Protein AF-A0A1D2VJQ5-F1 (afdb_monomer_lite)

Foldseek 3Di:
DDDDDDDDPPPPPPPPPPDPQLAAEDALVCCCCVDQALQAKEKEWAAAPPDPVQVVLVVQLSVLQVLCVPPSRYHYYYYPCVRRVVVCVVLVPPDPGWIWIDHHNGPDTDGDDDDSGNVSVQVVCCVVPVQHGDDPPPPPQALAAEDAPVCHFVVVQVFQAKEKEWEAERPDPVRVVLVVLLRLLRVLCVLVVNHYGYYYYHVHVHHCPVVCVLAVPDDPGWIKIAHGDDHGSVSSNVGMDTDDDDSHNQRVLLVSCVRRVQQADSVSAHDLSHLDDDPVLLVLLLVLVVVVVPDPPPPLVVSVVSLVVSLVVCCVVPVPPPSNVVSSVLSNVLSVCVSVVVLVCLVVVLVVLVVVCVVCVVPDDRNVNSVSSSNNSSSCSNNVVSVVVVVVVVVVVVVVVDPDDDDPDPDPDDPDDPDDDD

Sequence (422 aa):
MRVLSGLIFLLVAIFALIEASSVIEADNKSFNDLVVKSGKYSFVKFYASWCGHCKKLEPIFDELSDVYKNTDEIQIIKIDADKNSKIGKKYGIESYPTLKLFKPNDPIPVPYEKARDINAFKDFIYENSNVYVYTPKSENDNNIKILHDDNFEKELLNNNNSKFIAITATWCGHCKNLKPIWYKLSKLFKSDFKSIEIYEVPTSDYDADLIKKTFGVSGFPTIIYLPSNIKDTNELTEKYEVYRGGRSIENFIEFINEKTNINRESNGNLNDNAGRLSNTIDLKIVKLLDSLETNESNETNEISTLIEGIKNEIQKEYSSNDLFTYSIKYYEKLLNKLGNNEVAFFQKELSRLVNMLEKNEKNLTQDKNDNLRKRINILKLFNKQEIDLLLMSETDENAINLDVDGDAFNNYQPPKLVNQNI

InterPro domains:
  IPR011679 Endoplasmic reticulum resident protein 29, C-terminal [PF07749] (289-382)
  IPR013766 Thioredoxin domain [PF00085] (23-125)
  IPR013766 Thioredoxin domain [PF00085] (144-230)
  IPR013766 Thioredoxin domain [PS51352] (12-130)
  IPR013766 Thioredoxin domain [PS51352] (135-261)
  IPR017937 Thioredoxin, conserved site [PS00194] (43-61)
  IPR017937 Thioredoxin, conserved site [PS00194] (164-182)
  IPR036249 Thioredoxin-like superfamily [SSF52833] (21-130)
  IPR036249 Thioredoxin-like superfamily [SSF52833] (136-259)
  IPR036356 Endoplasmic reticulum resident protein 29, C-terminal domain superfamily [G3DSA:1.20.1150.12] (285-388)
  IPR036356 Endoplasmic reticulum resident protein 29, C-terminal domain superfamily [SSF47933] (325-386)
  IPR051063 Protein Disulfide Isomerase [PTHR45672] (20-131)

Structure (mmCIF, N/CA/C/O backbone):
data_AF-A0A1D2VJQ5-F1
#
_entry.id   AF-A0A1D2VJQ5-F1
#
loop_
_atom_site.group_PDB
_atom_site.id
_atom_site.type_symbol
_atom_site.label_atom_id
_atom_site.label_alt_id
_atom_site.label_comp_id
_atom_site.label_asym_id
_atom_site.label_entity_id
_atom_site.label_seq_id
_atom_site.pdbx_PDB_ins_code
_atom_site.Cartn_x
_atom_site.Cartn_y
_atom_site.Cartn_z
_atom_site.occupancy
_atom_site.B_iso_or_equiv
_atom_site.auth_seq_id
_atom_site.auth_comp_id
_atom_site.auth_asym_id
_atom_site.auth_atom_id
_atom_site.pdbx_PDB_model_num
ATOM 1 N N . MET A 1 1 ? 10.731 68.975 -4.345 1.00 46.31 1 MET A N 1
ATOM 2 C CA . MET A 1 1 ? 9.653 68.442 -5.203 1.00 46.31 1 MET A CA 1
ATOM 3 C C . MET A 1 1 ? 10.111 68.502 -6.655 1.00 46.31 1 MET A C 1
ATOM 5 O O . MET A 1 1 ? 10.070 69.570 -7.247 1.00 46.31 1 MET A O 1
ATOM 9 N N . ARG A 1 2 ? 10.648 67.400 -7.190 1.00 40.06 2 ARG A N 1
ATOM 10 C CA . ARG A 1 2 ? 10.801 67.146 -8.632 1.00 40.06 2 ARG A CA 1
ATOM 11 C C . ARG A 1 2 ? 11.169 65.674 -8.808 1.00 40.06 2 ARG A C 1
ATOM 13 O O . ARG A 1 2 ? 12.261 65.249 -8.460 1.00 40.06 2 ARG A O 1
ATOM 20 N N . VAL A 1 3 ? 10.166 64.916 -9.228 1.00 43.53 3 VAL A N 1
ATOM 21 C CA . VAL A 1 3 ? 10.196 63.483 -9.505 1.00 43.53 3 VAL A CA 1
ATOM 22 C C . VAL A 1 3 ? 10.936 63.300 -10.830 1.00 43.53 3 VAL A C 1
ATOM 24 O O . VAL A 1 3 ? 10.495 63.860 -11.831 1.00 43.53 3 VAL A O 1
ATOM 27 N N . LEU A 1 4 ? 12.048 62.559 -10.852 1.00 39.94 4 LEU A N 1
ATOM 28 C CA . LEU A 1 4 ? 12.604 62.037 -12.101 1.00 39.94 4 LEU A CA 1
ATOM 29 C C . LEU A 1 4 ? 12.221 60.565 -12.217 1.00 39.94 4 LEU A C 1
ATOM 31 O O . LEU A 1 4 ? 12.769 59.692 -11.552 1.00 39.94 4 LEU A O 1
ATOM 35 N N . SER A 1 5 ? 11.223 60.351 -13.065 1.00 49.03 5 SER A N 1
ATOM 36 C CA . SER A 1 5 ? 10.889 59.080 -13.682 1.00 49.03 5 SER A CA 1
ATOM 37 C C . SER A 1 5 ? 12.016 58.695 -14.643 1.00 49.03 5 SER A C 1
ATOM 39 O O . SER A 1 5 ? 12.420 59.508 -15.475 1.00 49.03 5 SER A O 1
ATOM 41 N N . GLY A 1 6 ? 12.531 57.475 -14.524 1.00 45.00 6 GLY A N 1
ATOM 42 C CA . GLY A 1 6 ? 13.541 56.918 -15.417 1.00 45.00 6 GLY A CA 1
ATOM 43 C C . GLY A 1 6 ? 13.382 55.408 -15.478 1.00 45.00 6 GLY A C 1
ATOM 44 O O . GLY A 1 6 ? 13.885 54.697 -14.615 1.00 45.00 6 GLY A O 1
ATOM 45 N N . LEU A 1 7 ? 12.623 54.946 -16.473 1.00 52.50 7 LEU A N 1
ATOM 46 C CA . LEU A 1 7 ? 12.432 53.541 -16.819 1.00 52.50 7 LEU A CA 1
ATOM 47 C C . LEU A 1 7 ? 13.783 52.825 -16.961 1.00 52.50 7 LEU A C 1
ATOM 49 O O . LEU A 1 7 ? 14.552 53.130 -17.871 1.00 52.50 7 LEU A O 1
ATOM 53 N N . ILE A 1 8 ? 14.016 51.806 -16.137 1.00 49.44 8 ILE A N 1
ATOM 54 C CA . ILE A 1 8 ? 14.975 50.742 -16.434 1.00 49.44 8 ILE A CA 1
ATOM 55 C C . ILE A 1 8 ? 14.150 49.571 -16.969 1.00 49.44 8 ILE A C 1
ATOM 57 O O . ILE A 1 8 ? 13.509 48.844 -16.214 1.00 49.44 8 ILE A O 1
ATOM 61 N N . PHE A 1 9 ? 14.120 49.430 -18.295 1.00 44.75 9 PHE A N 1
ATOM 62 C CA . PHE A 1 9 ? 13.664 48.208 -18.953 1.00 44.75 9 PHE A CA 1
ATOM 63 C C . PHE A 1 9 ? 14.676 47.105 -18.624 1.00 44.75 9 PHE A C 1
ATOM 65 O O . PHE A 1 9 ? 15.759 47.046 -19.205 1.00 44.75 9 PHE A O 1
ATOM 72 N N . LEU A 1 10 ? 14.338 46.245 -17.663 1.00 43.72 10 LEU A N 1
ATOM 73 C CA . LEU A 1 10 ? 15.074 45.014 -17.407 1.00 43.72 10 LEU A CA 1
ATOM 74 C C . LEU A 1 10 ? 14.753 44.040 -18.554 1.00 43.72 10 LEU A C 1
ATOM 76 O O . LEU A 1 10 ? 13.732 43.355 -18.545 1.00 43.72 10 LEU A O 1
ATOM 80 N N . LEU A 1 11 ? 15.596 44.034 -19.586 1.00 43.22 11 LEU A N 1
ATOM 81 C CA . LEU A 1 11 ? 15.604 43.019 -20.639 1.00 43.22 11 LEU A CA 1
ATOM 82 C C . LEU A 1 11 ? 16.027 41.685 -20.006 1.00 43.22 11 LEU A C 1
ATOM 84 O O . LEU A 1 11 ? 17.209 41.358 -19.935 1.00 43.22 11 LEU A O 1
ATOM 88 N N . VAL A 1 12 ? 15.055 40.922 -19.506 1.00 45.97 12 VAL A N 1
ATOM 89 C CA . VAL A 1 12 ? 15.260 39.517 -19.147 1.00 45.97 12 VAL A CA 1
ATOM 90 C C . VAL A 1 12 ? 15.395 38.749 -20.458 1.00 45.97 12 VAL A C 1
ATOM 92 O O . VAL A 1 12 ? 14.406 38.398 -21.099 1.00 45.97 12 VAL A O 1
ATOM 95 N N . ALA A 1 13 ? 16.635 38.536 -20.894 1.00 46.22 13 ALA A N 1
ATOM 96 C CA . ALA A 1 13 ? 16.938 37.566 -21.931 1.00 46.22 13 ALA A CA 1
ATOM 97 C C . ALA A 1 13 ? 16.614 36.175 -21.372 1.00 46.22 13 ALA A C 1
ATOM 99 O O . ALA A 1 13 ? 17.391 35.597 -20.615 1.00 46.22 13 ALA A O 1
ATOM 100 N N . ILE A 1 14 ? 15.433 35.660 -21.715 1.00 45.78 14 ILE A N 1
ATOM 101 C CA . ILE A 1 14 ? 15.076 34.258 -21.506 1.00 45.78 14 ILE A CA 1
ATOM 102 C C . ILE A 1 14 ? 15.968 33.451 -22.452 1.00 45.78 14 ILE A C 1
ATOM 104 O O . ILE A 1 14 ? 15.647 33.256 -23.623 1.00 45.78 14 ILE A O 1
ATOM 108 N N . PHE A 1 15 ? 17.126 33.018 -21.957 1.00 41.34 15 PHE A N 1
ATOM 109 C CA . PHE A 1 15 ? 17.847 31.904 -22.552 1.00 41.34 15 PHE A CA 1
ATOM 110 C C . PHE A 1 15 ? 16.993 30.659 -22.310 1.00 41.34 15 PHE A C 1
ATOM 112 O O . PHE A 1 15 ? 17.023 30.068 -21.234 1.00 41.34 15 PHE A O 1
ATOM 119 N N . ALA A 1 16 ? 16.187 30.284 -23.303 1.00 42.94 16 ALA A N 1
ATOM 120 C CA . ALA A 1 16 ? 15.686 28.925 -23.381 1.00 42.94 16 ALA A CA 1
ATOM 121 C C . ALA A 1 16 ? 16.912 28.020 -23.560 1.00 42.94 16 ALA A C 1
ATOM 123 O O . ALA A 1 16 ? 17.532 28.008 -24.624 1.00 42.94 16 ALA A O 1
ATOM 124 N N . LEU A 1 17 ? 17.299 27.322 -22.492 1.00 38.94 17 LEU A N 1
ATOM 125 C CA . LEU A 1 17 ? 18.170 26.159 -22.583 1.00 38.94 17 LEU A CA 1
ATOM 126 C C . LEU A 1 17 ? 17.428 25.142 -23.452 1.00 38.94 17 LEU A C 1
ATOM 128 O O . LEU A 1 17 ? 16.479 24.504 -23.008 1.00 38.94 17 LEU A O 1
ATOM 132 N N . ILE A 1 18 ? 17.801 25.064 -24.727 1.00 41.88 18 ILE A N 1
ATOM 133 C CA . ILE A 1 18 ? 17.419 23.943 -25.576 1.00 41.88 18 ILE A CA 1
ATOM 134 C C . ILE A 1 18 ? 18.280 22.786 -25.081 1.00 41.88 18 ILE A C 1
ATOM 136 O O . ILE A 1 18 ? 19.454 22.692 -25.440 1.00 41.88 18 ILE A O 1
ATOM 140 N N . GLU A 1 19 ? 17.732 21.951 -24.201 1.00 47.44 19 GLU A N 1
ATOM 141 C CA . GLU A 1 19 ? 18.338 20.652 -23.934 1.00 47.44 19 GLU A CA 1
ATOM 142 C C . GLU A 1 19 ? 18.374 19.878 -25.257 1.00 47.44 19 GLU A C 1
ATOM 144 O O . GLU A 1 19 ? 17.393 19.829 -26.005 1.00 47.44 19 GLU A O 1
ATOM 149 N N . ALA A 1 20 ? 19.548 19.361 -25.615 1.00 50.22 20 ALA A N 1
ATOM 150 C CA . ALA A 1 20 ? 19.705 18.581 -26.829 1.00 50.22 20 ALA A CA 1
ATOM 151 C C . ALA A 1 20 ? 18.871 17.296 -26.696 1.00 50.22 20 ALA A C 1
ATOM 153 O O . ALA A 1 20 ? 19.129 16.493 -25.805 1.00 50.22 20 ALA A O 1
ATOM 154 N N . SER A 1 21 ? 17.876 17.117 -27.574 1.00 56.84 21 SER A N 1
ATOM 155 C CA . SER A 1 21 ? 17.066 15.891 -27.652 1.00 56.84 21 SER A CA 1
ATOM 156 C C . SER A 1 21 ? 17.989 14.672 -27.760 1.00 56.84 21 SER A C 1
ATOM 158 O O . SER A 1 21 ? 18.851 14.618 -28.641 1.00 56.84 21 SER A O 1
ATOM 160 N N . SER A 1 22 ? 17.811 13.698 -26.864 1.00 67.00 22 SER A N 1
ATOM 161 C CA . SER A 1 22 ? 18.560 12.435 -26.857 1.00 67.00 22 SER A CA 1
ATOM 162 C C . SER A 1 22 ? 18.138 11.489 -27.995 1.00 67.00 22 SER A C 1
ATOM 164 O O . SER A 1 22 ? 18.769 10.451 -28.200 1.00 67.00 22 SER A O 1
ATOM 166 N N . VAL A 1 23 ? 17.098 11.847 -28.763 1.00 83.62 23 VAL A N 1
ATOM 167 C CA . VAL A 1 23 ? 16.583 11.039 -29.872 1.00 83.62 23 VAL A CA 1
ATOM 168 C C . VAL A 1 23 ? 17.566 11.062 -31.038 1.00 83.62 23 VAL A C 1
ATOM 170 O O . VAL A 1 23 ? 17.844 12.107 -31.628 1.00 83.62 23 VAL A O 1
ATOM 173 N N . ILE A 1 24 ? 18.014 9.881 -31.453 1.00 90.12 24 ILE A N 1
ATOM 174 C CA . ILE A 1 24 ? 18.934 9.731 -32.582 1.00 90.12 24 ILE A CA 1
ATOM 175 C C . ILE A 1 24 ? 18.181 10.007 -33.892 1.00 90.12 24 ILE A C 1
ATOM 177 O O . ILE A 1 24 ? 17.148 9.394 -34.174 1.00 90.12 24 ILE A O 1
ATOM 181 N N . GLU A 1 25 ? 18.704 10.906 -34.725 1.00 95.38 25 GLU A N 1
ATOM 182 C CA . GLU A 1 25 ? 18.142 11.190 -36.049 1.00 95.38 25 GLU A CA 1
ATOM 183 C C . GLU A 1 25 ? 18.844 10.360 -37.133 1.00 95.38 25 GLU A C 1
ATOM 185 O O . GLU A 1 25 ? 20.063 10.413 -37.301 1.00 95.38 25 GLU A O 1
ATOM 190 N N . ALA A 1 26 ? 18.064 9.573 -37.874 1.00 96.56 26 ALA A N 1
ATOM 191 C CA . ALA A 1 26 ? 18.540 8.765 -38.989 1.00 96.56 26 ALA A CA 1
ATOM 192 C C . ALA A 1 26 ? 18.186 9.402 -40.341 1.00 96.56 26 ALA A C 1
ATOM 194 O O . ALA A 1 26 ? 17.196 10.120 -40.481 1.00 96.56 26 ALA A O 1
ATOM 195 N N . ASP A 1 27 ? 18.961 9.064 -41.370 1.00 96.62 27 ASP A N 1
ATOM 196 C CA . ASP A 1 27 ? 18.713 9.445 -42.758 1.00 96.62 27 ASP A CA 1
ATOM 197 C C . ASP A 1 27 ? 18.829 8.229 -43.697 1.00 96.62 27 ASP A C 1
ATOM 199 O O . ASP A 1 27 ? 19.080 7.098 -43.275 1.00 96.62 27 ASP A O 1
ATOM 203 N N . ASN A 1 28 ? 18.648 8.438 -45.002 1.00 95.62 28 ASN A N 1
ATOM 204 C CA . ASN A 1 28 ? 18.755 7.372 -46.004 1.00 95.62 28 ASN A CA 1
ATOM 205 C C . ASN A 1 28 ? 20.093 6.603 -45.992 1.00 95.62 28 ASN A C 1
ATOM 207 O O . ASN A 1 28 ? 20.130 5.470 -46.482 1.00 95.62 28 ASN A O 1
ATOM 211 N N . LYS A 1 29 ? 21.186 7.218 -45.526 1.00 96.25 29 LYS A N 1
ATOM 212 C CA . LYS A 1 29 ? 22.530 6.630 -45.492 1.00 96.25 29 LYS A CA 1
ATOM 213 C C . LYS A 1 29 ? 22.778 5.912 -44.168 1.00 96.25 29 LYS A C 1
ATOM 215 O O . LYS A 1 29 ? 23.303 4.804 -44.187 1.00 96.25 29 LYS A O 1
ATOM 220 N N . SER A 1 30 ? 22.376 6.511 -43.048 1.00 96.69 30 SER A N 1
ATOM 221 C CA . SER A 1 30 ? 22.658 6.008 -41.702 1.00 96.69 30 SER A CA 1
ATOM 222 C C . SER A 1 30 ? 21.638 4.991 -41.194 1.00 96.69 30 SER A C 1
ATOM 224 O O . SER A 1 30 ? 21.989 4.168 -40.353 1.00 96.69 30 SER A O 1
ATOM 226 N N . PHE A 1 31 ? 20.405 4.975 -41.722 1.00 97.25 31 PHE A N 1
ATOM 227 C CA . PHE A 1 31 ? 19.319 4.130 -41.204 1.00 97.25 31 PHE A CA 1
ATOM 228 C C . PHE A 1 31 ? 19.713 2.661 -41.072 1.00 97.25 31 PHE A C 1
ATOM 230 O O . PHE A 1 31 ? 19.399 2.018 -40.079 1.00 97.25 31 PHE A O 1
ATOM 237 N N . ASN A 1 32 ? 20.378 2.097 -42.080 1.00 95.88 32 ASN A N 1
ATOM 238 C CA . ASN A 1 32 ? 20.699 0.678 -42.046 1.00 95.88 32 ASN A CA 1
ATOM 239 C C . ASN A 1 32 ? 21.652 0.333 -40.893 1.00 95.88 32 ASN A C 1
ATOM 241 O O . ASN A 1 32 ? 21.476 -0.692 -40.239 1.00 95.88 32 ASN A O 1
ATOM 245 N N . ASP A 1 33 ? 22.642 1.181 -40.648 1.00 96.38 33 ASP A N 1
ATOM 246 C CA . ASP A 1 33 ? 23.651 0.914 -39.631 1.00 96.38 33 ASP A CA 1
ATOM 247 C C . ASP A 1 33 ? 23.129 1.285 -38.236 1.00 96.38 33 ASP A C 1
ATOM 249 O O . ASP A 1 33 ? 23.312 0.516 -37.297 1.00 96.38 33 ASP A O 1
ATOM 253 N N . LEU A 1 34 ? 22.376 2.385 -38.126 1.00 95.50 34 LEU A N 1
ATOM 254 C CA . LEU A 1 34 ? 21.764 2.825 -36.872 1.00 95.50 34 LEU A CA 1
ATOM 255 C C . LEU A 1 34 ? 20.566 1.983 -36.437 1.00 95.50 34 LEU A C 1
ATOM 257 O O . LEU A 1 34 ? 20.360 1.858 -35.244 1.00 95.50 34 LEU A O 1
ATOM 261 N N . VAL A 1 35 ? 19.753 1.438 -37.346 1.00 96.56 35 VAL A N 1
ATOM 262 C CA . VAL A 1 35 ? 18.496 0.747 -36.988 1.00 96.56 35 VAL A CA 1
ATOM 263 C C . VAL A 1 35 ? 18.615 -0.766 -37.117 1.00 96.56 35 VAL A C 1
ATOM 265 O O . VAL A 1 35 ? 18.204 -1.490 -36.216 1.00 96.56 35 VAL A O 1
ATOM 268 N N . VAL A 1 36 ? 19.132 -1.251 -38.252 1.00 94.31 36 VAL A N 1
ATOM 269 C CA . VAL A 1 36 ? 19.106 -2.686 -38.587 1.00 94.31 36 VAL A CA 1
ATOM 270 C C . VAL A 1 36 ? 20.329 -3.395 -38.018 1.00 94.31 36 VAL A C 1
ATOM 272 O O . VAL A 1 36 ? 20.190 -4.438 -37.394 1.00 94.31 36 VAL A O 1
ATOM 275 N N . LYS A 1 37 ? 21.528 -2.836 -38.212 1.00 95.06 37 LYS A N 1
ATOM 276 C CA . LYS A 1 37 ? 22.795 -3.457 -37.782 1.00 95.06 37 LYS A CA 1
ATOM 277 C C . LYS A 1 37 ? 23.283 -2.995 -36.406 1.00 95.06 37 LYS A C 1
ATOM 279 O O . LYS A 1 37 ? 24.420 -3.280 -36.044 1.00 95.06 37 LYS A O 1
ATOM 284 N N . SER A 1 38 ? 22.461 -2.281 -35.643 1.00 92.25 38 SER A N 1
ATOM 285 C CA . SER A 1 38 ? 22.881 -1.718 -34.354 1.00 92.25 38 SER A CA 1
ATOM 286 C C . SER A 1 38 ? 23.144 -2.770 -33.278 1.00 92.25 38 SER A C 1
ATOM 288 O O . SER A 1 38 ? 23.774 -2.463 -32.272 1.00 92.25 38 SER A O 1
ATOM 290 N N . GLY A 1 39 ? 22.617 -3.990 -33.443 1.00 92.19 39 GLY A N 1
ATOM 291 C CA . GLY A 1 39 ? 22.585 -4.996 -32.380 1.00 92.19 39 GLY A CA 1
ATOM 292 C C . GLY A 1 39 ? 21.612 -4.663 -31.238 1.00 92.19 39 GLY A C 1
ATOM 293 O O . GLY A 1 39 ? 21.529 -5.431 -30.285 1.00 92.19 39 GLY A O 1
ATOM 294 N N . LYS A 1 40 ? 20.855 -3.564 -31.350 1.00 94.31 40 LYS A N 1
ATOM 295 C CA . LYS A 1 40 ? 19.883 -3.072 -30.364 1.00 94.31 40 LYS A CA 1
ATOM 296 C C . LYS A 1 40 ? 18.463 -3.161 -30.920 1.00 94.31 40 LYS A C 1
ATOM 298 O O . LYS A 1 40 ? 18.260 -3.168 -32.135 1.00 94.31 40 LYS A O 1
ATOM 303 N N . TYR A 1 41 ? 17.465 -3.184 -30.044 1.00 96.81 41 TYR A N 1
ATOM 304 C CA . TYR A 1 41 ? 16.091 -2.918 -30.456 1.00 96.81 41 TYR A CA 1
ATOM 305 C C . TYR A 1 41 ? 15.937 -1.426 -30.762 1.00 96.81 41 TYR A C 1
ATOM 307 O O . TYR A 1 41 ? 16.304 -0.574 -29.955 1.00 96.81 41 TYR A O 1
ATOM 315 N N . SER A 1 42 ? 15.363 -1.105 -31.915 1.00 97.56 42 SER A N 1
ATOM 316 C CA . SER A 1 42 ? 15.219 0.276 -32.381 1.00 97.56 42 SER A CA 1
ATOM 317 C C . SER A 1 42 ? 13.744 0.641 -32.480 1.00 97.56 42 SER A C 1
ATOM 319 O O . SER A 1 42 ? 13.058 0.144 -33.378 1.00 97.56 42 SER A O 1
ATOM 321 N N . PHE A 1 43 ? 13.240 1.502 -31.594 1.00 98.00 43 PHE A N 1
ATOM 322 C CA . PHE A 1 43 ? 11.890 2.052 -31.739 1.00 98.00 43 PHE A CA 1
ATOM 323 C C . PHE A 1 43 ? 11.953 3.328 -32.579 1.00 98.00 43 PHE A C 1
ATOM 325 O O . PHE A 1 43 ? 12.533 4.333 -32.171 1.00 98.00 43 PHE A O 1
ATOM 332 N N . VAL A 1 44 ? 11.407 3.264 -33.794 1.00 98.38 44 VAL A N 1
ATOM 333 C CA . VAL A 1 44 ? 11.616 4.266 -34.842 1.00 98.38 44 VAL A CA 1
ATOM 334 C C . VAL A 1 44 ? 10.336 5.045 -35.124 1.00 98.38 44 VAL A C 1
ATOM 336 O O . VAL A 1 44 ? 9.309 4.464 -35.487 1.00 98.38 44 VAL A O 1
ATOM 339 N N . LYS A 1 45 ? 10.428 6.376 -35.046 1.00 98.25 45 LYS A N 1
ATOM 340 C CA . LYS A 1 45 ? 9.401 7.322 -35.493 1.00 98.25 45 LYS A CA 1
ATOM 341 C C . LYS A 1 45 ? 9.692 7.832 -36.899 1.00 98.25 45 LYS A C 1
ATOM 343 O O . LYS A 1 45 ? 10.609 8.623 -37.109 1.00 98.25 45 LYS A O 1
ATOM 348 N N . PHE A 1 46 ? 8.850 7.439 -37.848 1.00 98.44 46 PHE A N 1
ATOM 349 C CA . PHE A 1 46 ? 8.814 8.005 -39.193 1.00 98.44 46 PHE A CA 1
ATOM 350 C C . PHE A 1 46 ? 7.881 9.218 -39.187 1.00 98.44 46 PHE A C 1
ATOM 352 O O . PHE A 1 46 ? 6.681 9.085 -38.925 1.00 98.44 46 PHE A O 1
ATOM 359 N N . TYR A 1 47 ? 8.428 10.404 -39.447 1.00 97.81 47 TYR A N 1
ATOM 360 C CA . TYR A 1 47 ? 7.694 11.669 -39.389 1.00 97.81 47 TYR A CA 1
ATOM 361 C C . TYR A 1 47 ? 7.876 12.505 -40.659 1.00 97.81 47 TYR A C 1
ATOM 363 O O . TYR A 1 47 ? 8.654 12.154 -41.544 1.00 97.81 47 TYR A O 1
ATOM 371 N N . ALA A 1 48 ? 7.153 13.624 -40.715 1.00 96.31 48 ALA A N 1
ATOM 372 C CA . ALA A 1 48 ? 7.370 14.697 -41.676 1.00 96.31 48 ALA A CA 1
ATOM 373 C C . ALA A 1 48 ? 7.358 16.046 -40.948 1.00 96.31 48 ALA A C 1
ATOM 375 O O . ALA A 1 48 ? 6.521 16.280 -40.071 1.00 96.31 48 ALA A O 1
ATOM 376 N N . SER A 1 49 ? 8.271 16.946 -41.315 1.00 92.75 49 SER A N 1
ATOM 377 C CA . SER A 1 49 ? 8.459 18.246 -40.640 1.00 92.75 49 SER A CA 1
ATOM 378 C C . SER A 1 49 ? 7.223 19.165 -40.639 1.00 92.75 49 SER A C 1
ATOM 380 O O . SER A 1 49 ? 7.044 19.984 -39.732 1.00 92.75 49 SER A O 1
ATOM 382 N N . TRP A 1 50 ? 6.326 19.012 -41.614 1.00 93.19 50 TRP A N 1
ATOM 383 C CA . TRP A 1 50 ? 5.068 19.759 -41.709 1.00 93.19 50 TRP A CA 1
ATOM 384 C C . TRP A 1 50 ? 3.908 19.123 -40.921 1.00 93.19 50 TRP A C 1
ATOM 386 O O . TRP A 1 50 ? 2.877 19.767 -40.729 1.00 93.19 50 TRP A O 1
ATOM 396 N N . CYS A 1 51 ? 4.047 17.889 -40.425 1.00 95.75 51 CYS A N 1
ATOM 397 C CA . CYS A 1 51 ? 2.944 17.164 -39.797 1.00 95.75 51 CYS A CA 1
ATOM 398 C C . CYS A 1 51 ? 2.679 17.633 -38.355 1.00 95.75 51 CYS A C 1
ATOM 400 O O . CYS A 1 51 ? 3.483 17.423 -37.443 1.00 95.75 51 CYS A O 1
ATOM 402 N N . GLY A 1 52 ? 1.494 18.206 -38.119 1.00 93.19 52 GLY A N 1
ATOM 403 C CA . GLY A 1 52 ? 1.069 18.666 -36.793 1.00 93.19 52 GLY A CA 1
ATOM 404 C C . GLY A 1 52 ? 0.979 17.551 -35.742 1.00 93.19 52 GLY A C 1
ATOM 405 O O . GLY A 1 52 ? 1.345 17.770 -34.590 1.00 93.19 52 GLY A O 1
ATOM 406 N N . HIS A 1 53 ? 0.560 16.339 -36.124 1.00 92.56 53 HIS A N 1
ATOM 407 C CA . HIS A 1 53 ? 0.518 15.190 -35.208 1.00 92.56 53 HIS A CA 1
ATOM 408 C C . HIS A 1 53 ? 1.916 14.709 -34.801 1.00 92.56 53 HIS A C 1
ATOM 410 O O . HIS A 1 53 ? 2.085 14.243 -33.679 1.00 92.56 53 HIS A O 1
ATOM 416 N N . CYS A 1 54 ? 2.917 14.856 -35.676 1.00 94.56 54 CYS A N 1
ATOM 417 C CA . CYS A 1 54 ? 4.308 14.552 -35.333 1.00 94.56 54 CYS A CA 1
ATOM 418 C C . CYS A 1 54 ? 4.834 15.541 -34.295 1.00 94.56 54 CYS A C 1
ATOM 420 O O . CYS A 1 54 ? 5.378 15.122 -33.282 1.00 94.56 54 CYS A O 1
ATOM 422 N N . LYS A 1 55 ? 4.579 16.840 -34.498 1.00 91.94 55 LYS A N 1
ATOM 423 C CA . LYS A 1 55 ? 4.984 17.893 -33.553 1.00 91.94 55 LYS A CA 1
ATOM 424 C C . LYS A 1 55 ? 4.369 17.702 -32.166 1.00 91.94 55 LYS A C 1
ATOM 426 O O . LYS A 1 55 ? 5.049 17.907 -31.173 1.00 91.94 55 LYS A O 1
ATOM 431 N N . LYS A 1 56 ? 3.102 17.273 -32.094 1.00 89.56 56 LYS A N 1
ATOM 432 C CA . LYS A 1 56 ? 2.441 16.944 -30.817 1.00 89.56 56 LYS A CA 1
ATOM 433 C C . LYS A 1 56 ? 3.054 15.729 -30.117 1.00 89.56 56 LYS A C 1
ATOM 435 O O . LYS A 1 56 ? 2.995 15.656 -28.898 1.00 89.56 56 LYS A O 1
ATOM 440 N N . LEU A 1 57 ? 3.595 14.781 -30.882 1.00 92.94 57 LEU A N 1
ATOM 441 C CA . LEU A 1 57 ? 4.207 13.568 -30.347 1.00 92.94 57 LEU A CA 1
ATOM 442 C C . LEU A 1 57 ? 5.671 13.770 -29.932 1.00 92.94 57 LEU A C 1
ATOM 444 O O . LEU A 1 57 ? 6.172 12.993 -29.129 1.00 92.94 57 LEU A O 1
ATOM 448 N N . GLU A 1 58 ? 6.347 14.789 -30.470 1.00 90.56 58 GLU A N 1
ATOM 449 C CA . GLU A 1 58 ? 7.750 15.102 -30.171 1.00 90.56 58 GLU A CA 1
ATOM 450 C C . GLU A 1 58 ? 8.084 15.070 -28.671 1.00 90.56 58 GLU A C 1
ATOM 452 O O . GLU A 1 58 ? 8.930 14.253 -28.325 1.00 90.56 58 GLU A O 1
ATOM 457 N N . PRO A 1 59 ? 7.386 15.802 -27.772 1.00 88.12 59 PRO A N 1
ATOM 458 C CA . PRO A 1 59 ? 7.750 15.821 -26.353 1.00 88.12 59 PRO A CA 1
ATOM 459 C C . PRO A 1 59 ? 7.651 14.445 -25.679 1.00 88.12 59 PRO A C 1
ATOM 461 O O . PRO A 1 59 ? 8.507 14.098 -24.880 1.00 88.12 59 PRO A O 1
ATOM 464 N N . ILE A 1 60 ? 6.653 13.631 -26.036 1.00 87.12 60 ILE A N 1
ATOM 465 C CA . ILE A 1 60 ? 6.484 12.275 -25.481 1.00 87.12 60 ILE A CA 1
ATOM 466 C C . ILE A 1 60 ? 7.583 11.342 -26.009 1.00 87.12 60 ILE A C 1
ATOM 468 O O . ILE A 1 60 ? 8.022 10.420 -25.329 1.00 87.12 60 ILE A O 1
ATOM 472 N N . PHE A 1 61 ? 8.011 11.548 -27.255 1.00 93.31 61 PHE A N 1
ATOM 473 C CA . PHE A 1 61 ? 9.049 10.735 -27.879 1.00 93.31 61 PHE A CA 1
ATOM 474 C C . PHE A 1 61 ? 10.455 11.117 -27.392 1.00 93.31 61 PHE A C 1
ATOM 476 O O . PHE A 1 61 ? 11.305 10.239 -27.274 1.00 93.31 61 PHE A O 1
ATOM 483 N N . ASP A 1 62 ? 10.680 12.400 -27.095 1.00 86.69 62 ASP A N 1
ATOM 484 C CA . ASP A 1 62 ? 11.881 12.889 -26.412 1.00 86.69 62 ASP A CA 1
ATOM 485 C C . ASP A 1 62 ? 11.939 12.336 -24.982 1.00 86.69 62 ASP A C 1
ATOM 487 O O . ASP A 1 62 ? 12.936 11.718 -24.620 1.00 86.69 62 ASP A O 1
ATOM 491 N N . GLU A 1 63 ? 10.834 12.423 -24.229 1.00 82.06 63 GLU A N 1
ATOM 492 C CA . GLU A 1 63 ? 10.709 11.797 -22.906 1.00 82.06 63 GLU A CA 1
ATOM 493 C C . GLU A 1 63 ? 11.046 10.303 -22.984 1.00 82.06 63 GLU A C 1
ATOM 495 O O . GLU A 1 63 ? 11.907 9.826 -22.255 1.00 82.06 63 GLU A O 1
ATOM 500 N N . LEU A 1 64 ? 10.452 9.561 -23.926 1.00 89.44 64 LEU A N 1
ATOM 501 C CA . LEU A 1 64 ? 10.762 8.145 -24.137 1.00 89.44 64 LEU A CA 1
ATOM 502 C C . LEU A 1 64 ? 12.255 7.904 -24.398 1.00 89.44 64 LEU A C 1
ATOM 504 O O . LEU A 1 64 ? 12.812 6.929 -23.906 1.00 89.44 64 LEU A O 1
ATOM 508 N N . SER A 1 65 ? 12.916 8.768 -25.162 1.00 88.69 65 SER A N 1
ATOM 509 C CA . SER A 1 65 ? 14.357 8.658 -25.391 1.00 88.69 65 SER A CA 1
ATOM 510 C C . SER A 1 65 ? 15.157 8.832 -24.107 1.00 88.69 65 SER A C 1
ATOM 512 O O . SER A 1 65 ? 16.059 8.037 -23.842 1.00 88.69 65 SER A O 1
ATOM 514 N N . ASP A 1 66 ? 14.771 9.779 -23.257 1.00 79.75 66 ASP A N 1
ATOM 515 C CA . ASP A 1 66 ? 15.420 9.981 -21.963 1.00 79.75 66 ASP A CA 1
ATOM 516 C C . ASP A 1 66 ? 15.227 8.798 -21.015 1.00 79.75 66 ASP A C 1
ATOM 518 O O . ASP A 1 66 ? 16.138 8.467 -20.256 1.00 79.75 66 ASP A O 1
ATOM 522 N N . VAL A 1 67 ? 14.084 8.115 -21.102 1.00 78.44 67 VAL A N 1
ATOM 523 C CA . VAL A 1 67 ? 13.810 6.880 -20.354 1.00 78.44 67 VAL A CA 1
ATOM 524 C C . VAL A 1 67 ? 14.783 5.772 -20.742 1.00 78.44 67 VAL A C 1
ATOM 526 O O . VAL A 1 67 ? 15.296 5.068 -19.876 1.00 78.44 67 VAL A O 1
ATOM 529 N N . TYR A 1 68 ? 15.072 5.622 -22.034 1.00 83.19 68 TYR A N 1
ATOM 530 C CA . TYR A 1 68 ? 15.931 4.550 -22.541 1.00 83.19 68 TYR A CA 1
ATOM 531 C C . TYR A 1 68 ? 17.413 4.949 -22.695 1.00 83.19 68 TYR A C 1
ATOM 533 O O . TYR A 1 68 ? 18.223 4.106 -23.082 1.00 83.19 68 TYR A O 1
ATOM 541 N N . LYS A 1 69 ? 17.807 6.188 -22.355 1.00 79.31 69 LYS A N 1
ATOM 542 C CA . LYS A 1 69 ? 19.171 6.713 -22.591 1.00 79.31 69 LYS A CA 1
ATOM 543 C C . LYS A 1 69 ? 20.287 5.938 -21.883 1.00 79.31 69 LYS A C 1
ATOM 545 O O . LYS A 1 69 ? 21.411 5.911 -22.371 1.00 79.31 69 LYS A O 1
ATOM 550 N N . ASN A 1 70 ? 19.968 5.309 -20.751 1.00 74.00 70 ASN A N 1
ATOM 551 C CA . ASN A 1 70 ? 20.905 4.531 -19.935 1.00 74.00 70 ASN A CA 1
ATOM 552 C C . ASN A 1 70 ? 20.803 3.015 -20.190 1.00 74.00 70 ASN A C 1
ATOM 554 O O . ASN A 1 70 ? 21.338 2.227 -19.414 1.00 74.00 70 ASN A O 1
ATOM 558 N N . THR A 1 71 ? 20.094 2.590 -21.241 1.00 75.69 71 THR A N 1
ATOM 559 C CA . THR A 1 71 ? 19.971 1.174 -21.616 1.00 75.69 71 THR A CA 1
ATOM 560 C C . THR A 1 71 ? 20.821 0.891 -22.835 1.00 75.69 71 THR A C 1
ATOM 562 O O . THR A 1 71 ? 20.768 1.630 -23.821 1.00 75.69 71 THR A O 1
ATOM 565 N N . ASP A 1 72 ? 21.557 -0.214 -22.811 1.00 82.50 72 ASP A N 1
ATOM 566 C CA . ASP A 1 72 ? 22.354 -0.607 -23.964 1.00 82.50 72 ASP A CA 1
ATOM 567 C C . ASP A 1 72 ? 21.552 -1.418 -24.981 1.00 82.50 72 ASP A C 1
ATOM 569 O O . ASP A 1 72 ? 21.962 -1.517 -26.135 1.00 82.50 72 ASP A O 1
ATOM 573 N N . GLU A 1 73 ? 20.391 -1.948 -24.605 1.00 86.69 73 GLU A N 1
ATOM 574 C CA . GLU A 1 73 ? 19.603 -2.853 -25.436 1.00 86.69 73 GLU A CA 1
ATOM 575 C C . GLU A 1 73 ? 18.555 -2.154 -26.313 1.00 86.69 73 GLU A C 1
ATOM 577 O O . GLU A 1 73 ? 18.161 -2.718 -27.338 1.00 86.69 73 GLU A O 1
ATOM 582 N N . ILE A 1 74 ? 18.098 -0.952 -25.941 1.00 93.38 74 ILE A N 1
ATOM 583 C CA . ILE A 1 74 ? 17.058 -0.196 -26.656 1.00 93.38 74 ILE A CA 1
ATOM 584 C C . ILE A 1 74 ? 17.602 1.160 -27.107 1.00 93.38 74 ILE A C 1
ATOM 586 O O . ILE A 1 74 ? 18.344 1.819 -26.388 1.00 93.38 74 ILE A O 1
ATOM 590 N N . GLN A 1 75 ? 17.174 1.614 -28.282 1.00 94.31 75 GLN A N 1
ATOM 591 C CA . GLN A 1 75 ? 17.402 2.978 -28.751 1.00 94.31 75 GLN A CA 1
ATOM 592 C C . GLN A 1 75 ? 16.148 3.570 -29.396 1.00 94.31 75 GLN A C 1
ATOM 594 O O . GLN A 1 75 ? 15.373 2.876 -30.067 1.00 94.31 75 GLN A O 1
ATOM 599 N N . ILE A 1 76 ? 15.974 4.876 -29.204 1.00 96.75 76 ILE A N 1
ATOM 600 C CA . ILE A 1 76 ? 14.843 5.651 -29.707 1.00 96.75 76 ILE A CA 1
ATOM 601 C C . ILE A 1 76 ? 15.330 6.512 -30.875 1.00 96.75 76 ILE A C 1
ATOM 603 O O . ILE A 1 76 ? 16.247 7.321 -30.735 1.00 96.75 76 ILE A O 1
ATOM 607 N N . ILE A 1 77 ? 14.748 6.291 -32.056 1.00 97.31 77 ILE A N 1
ATOM 608 C CA . ILE A 1 77 ? 15.225 6.868 -33.321 1.00 97.31 77 ILE A CA 1
ATOM 609 C C . ILE A 1 77 ? 14.090 7.618 -34.013 1.00 97.31 77 ILE A C 1
ATOM 611 O O . ILE A 1 77 ? 12.942 7.170 -34.022 1.00 97.31 77 ILE A O 1
ATOM 615 N N . LYS A 1 78 ? 14.402 8.736 -34.668 1.00 97.69 78 LYS A N 1
ATOM 616 C CA . LYS A 1 78 ? 13.481 9.426 -35.579 1.00 97.69 78 LYS A CA 1
ATOM 617 C C . LYS A 1 78 ? 14.074 9.582 -36.976 1.00 97.69 78 LYS A C 1
ATOM 619 O O . LYS A 1 78 ? 15.284 9.671 -37.142 1.00 97.69 78 LYS A O 1
ATOM 624 N N . ILE A 1 79 ? 13.210 9.613 -37.986 1.00 97.88 79 ILE A N 1
ATOM 625 C CA . ILE A 1 79 ? 13.585 9.893 -39.376 1.00 97.88 79 ILE A CA 1
ATOM 626 C C . ILE A 1 79 ? 12.487 10.690 -40.081 1.00 97.88 79 ILE A C 1
ATOM 628 O O . ILE A 1 79 ? 11.318 10.292 -40.080 1.00 97.88 79 ILE A O 1
ATOM 632 N N . ASP A 1 80 ? 12.868 11.803 -40.714 1.00 97.50 80 ASP A N 1
ATOM 633 C CA . ASP A 1 80 ? 11.993 12.548 -41.625 1.00 97.50 80 ASP A CA 1
ATOM 634 C C . ASP A 1 80 ? 11.861 11.739 -42.924 1.00 97.50 80 ASP A C 1
ATOM 636 O O . ASP A 1 80 ? 12.721 11.802 -43.807 1.00 97.50 80 ASP A O 1
ATOM 640 N N . ALA A 1 81 ? 10.826 10.908 -43.015 1.00 96.81 81 ALA A N 1
ATOM 641 C CA . ALA A 1 81 ? 10.617 9.993 -44.134 1.00 96.81 81 ALA A CA 1
ATOM 642 C C . ALA A 1 81 ? 10.071 10.692 -45.390 1.00 96.81 81 ALA A C 1
ATOM 644 O O . ALA A 1 81 ? 10.176 10.127 -46.481 1.00 96.81 81 ALA A O 1
ATOM 645 N N . ASP A 1 82 ? 9.591 11.932 -45.257 1.00 95.00 82 ASP A N 1
ATOM 646 C CA . ASP A 1 82 ? 9.229 12.796 -46.383 1.00 95.00 82 ASP A CA 1
ATOM 647 C C . ASP A 1 82 ? 10.494 13.234 -47.138 1.00 95.00 82 ASP A C 1
ATOM 649 O O . ASP A 1 82 ? 10.606 13.081 -48.356 1.00 95.00 82 ASP A O 1
ATOM 653 N N . LYS A 1 83 ? 11.527 13.652 -46.392 1.00 96.44 83 LYS A N 1
ATOM 654 C CA . LYS A 1 83 ? 12.857 13.952 -46.954 1.00 96.44 83 LYS A CA 1
ATOM 655 C C . LYS A 1 83 ? 13.656 12.695 -47.300 1.00 96.44 83 LYS A C 1
ATOM 657 O O . LYS A 1 83 ? 14.456 12.698 -48.236 1.00 96.44 83 LYS A O 1
ATOM 662 N N . ASN A 1 84 ? 13.430 11.599 -46.580 1.00 96.50 84 ASN A N 1
ATOM 663 C CA . ASN A 1 84 ? 14.133 10.327 -46.749 1.00 96.50 84 ASN A CA 1
ATOM 664 C C . ASN A 1 84 ? 13.254 9.264 -47.432 1.00 96.50 84 ASN A C 1
ATOM 666 O O . ASN A 1 84 ? 13.079 8.144 -46.945 1.00 96.50 84 ASN A O 1
ATOM 670 N N . SER A 1 85 ? 12.726 9.609 -48.610 1.00 92.94 85 SER A N 1
ATOM 671 C CA . SER A 1 85 ? 11.714 8.811 -49.321 1.00 92.94 85 SER A CA 1
ATOM 672 C C . SER A 1 85 ? 12.147 7.388 -49.700 1.00 92.94 85 SER A C 1
ATOM 674 O O . SER A 1 85 ? 11.293 6.516 -49.854 1.00 92.94 85 SER A O 1
ATOM 676 N N . LYS A 1 86 ? 13.453 7.100 -49.823 1.00 96.12 86 LYS A N 1
ATOM 677 C CA . LYS A 1 86 ? 13.953 5.735 -50.078 1.00 96.12 86 LYS A CA 1
ATOM 678 C C . LYS A 1 86 ? 13.627 4.809 -48.905 1.00 96.12 86 LYS A C 1
ATOM 680 O O . LYS A 1 86 ? 13.130 3.706 -49.124 1.00 96.12 86 LYS A O 1
ATOM 685 N N . ILE A 1 87 ? 13.881 5.261 -47.678 1.00 97.31 87 ILE A N 1
ATOM 686 C CA . ILE A 1 87 ? 13.532 4.517 -46.465 1.00 97.31 87 ILE A CA 1
ATOM 687 C C . ILE A 1 87 ? 12.014 4.504 -46.252 1.00 97.31 87 ILE A C 1
ATOM 689 O O . ILE A 1 87 ? 11.462 3.440 -45.973 1.00 97.31 87 ILE A O 1
ATOM 693 N N . GLY A 1 88 ? 11.335 5.639 -46.465 1.00 96.31 88 GLY A N 1
ATOM 694 C CA . GLY A 1 88 ? 9.873 5.725 -46.378 1.00 96.31 88 GLY A CA 1
ATOM 695 C C . GLY A 1 88 ? 9.168 4.702 -47.278 1.00 96.31 88 GLY A C 1
ATOM 696 O O . GLY A 1 88 ? 8.340 3.927 -46.806 1.00 96.31 88 GLY A O 1
ATOM 697 N N . LYS A 1 89 ? 9.575 4.606 -48.551 1.00 96.62 89 LYS A N 1
ATOM 698 C CA . LYS A 1 89 ? 9.059 3.600 -49.494 1.00 96.62 89 LYS A CA 1
ATOM 699 C C . LYS A 1 89 ? 9.410 2.174 -49.078 1.00 96.62 89 LYS A C 1
ATOM 701 O O . LYS A 1 89 ? 8.542 1.311 -49.114 1.00 96.62 89 LYS A O 1
ATOM 706 N N . LYS A 1 90 ? 10.662 1.922 -48.667 1.00 97.12 90 LYS A N 1
ATOM 707 C CA . LYS A 1 90 ? 11.124 0.579 -48.266 1.00 97.12 90 LYS A CA 1
ATOM 708 C C . LYS A 1 90 ? 10.257 -0.020 -47.157 1.00 97.12 90 LYS A C 1
ATOM 710 O O . LYS A 1 90 ? 9.972 -1.211 -47.199 1.00 97.12 90 LYS A O 1
ATOM 715 N N . TYR A 1 91 ? 9.855 0.791 -46.181 1.00 97.12 91 TYR A N 1
ATOM 716 C CA . TYR A 1 91 ? 9.054 0.335 -45.044 1.00 97.12 91 TYR A CA 1
ATOM 717 C C . TYR A 1 91 ? 7.569 0.694 -45.151 1.00 97.12 91 TYR A C 1
ATOM 719 O O . TYR A 1 91 ? 6.872 0.585 -44.144 1.00 97.12 91 TYR A O 1
ATOM 727 N N . GLY A 1 92 ? 7.075 1.093 -46.328 1.00 96.31 92 GLY A N 1
ATOM 728 C CA . GLY A 1 92 ? 5.649 1.345 -46.564 1.00 96.31 92 GLY A CA 1
ATOM 729 C C . GLY A 1 92 ? 5.069 2.444 -45.671 1.00 96.31 92 GLY A C 1
ATOM 730 O O . GLY A 1 92 ? 4.060 2.233 -45.006 1.00 96.31 92 GLY A O 1
ATOM 731 N N . ILE A 1 93 ? 5.751 3.586 -45.574 1.00 97.56 93 ILE A N 1
ATOM 732 C CA . ILE A 1 93 ? 5.280 4.727 -44.784 1.00 97.56 93 ILE A CA 1
ATOM 733 C C . ILE A 1 93 ? 4.325 5.567 -45.636 1.00 97.56 93 ILE A C 1
ATOM 735 O O . ILE A 1 93 ? 4.758 6.277 -46.541 1.00 97.56 93 ILE A O 1
ATOM 739 N N . GLU A 1 94 ? 3.031 5.476 -45.332 1.00 94.69 94 GLU A N 1
ATOM 740 C CA . GLU A 1 94 ? 1.956 6.163 -46.069 1.00 94.69 94 GLU A CA 1
ATOM 741 C C . GLU A 1 94 ? 1.331 7.325 -45.281 1.00 94.69 94 GLU A C 1
ATOM 743 O O . GLU A 1 94 ? 0.666 8.186 -45.851 1.00 94.69 94 GLU A O 1
ATOM 748 N N . SER A 1 95 ? 1.549 7.377 -43.964 1.00 95.38 95 SER A N 1
ATOM 749 C CA . SER A 1 95 ? 1.023 8.430 -43.094 1.00 95.38 95 SER A CA 1
ATOM 750 C C . SER A 1 95 ? 1.983 8.759 -41.949 1.00 95.38 95 SER A C 1
ATOM 752 O O . SER A 1 95 ? 2.896 7.991 -41.631 1.00 95.38 95 SER A O 1
ATOM 754 N N . TYR A 1 96 ? 1.791 9.925 -41.327 1.00 96.62 96 TYR A N 1
ATOM 755 C CA . TYR A 1 96 ? 2.688 10.442 -40.295 1.00 96.62 96 TYR A CA 1
ATOM 756 C C . TYR A 1 96 ? 1.939 10.852 -39.013 1.00 96.62 96 TYR A C 1
ATOM 758 O O . TYR A 1 96 ? 0.902 11.514 -39.105 1.00 96.62 96 TYR A O 1
ATOM 766 N N . PRO A 1 97 ? 2.494 10.581 -37.814 1.00 97.06 97 PRO A N 1
ATOM 767 C CA . PRO A 1 97 ? 3.652 9.721 -37.577 1.00 97.06 97 PRO A CA 1
ATOM 768 C C . PRO A 1 97 ? 3.290 8.241 -37.764 1.00 97.06 97 PRO A C 1
ATOM 770 O O . PRO A 1 97 ? 2.183 7.830 -37.412 1.00 97.06 97 PRO A O 1
ATOM 773 N N . THR A 1 98 ? 4.245 7.454 -38.258 1.00 98.31 98 THR A N 1
ATOM 774 C CA . THR A 1 98 ? 4.208 5.983 -38.229 1.00 98.31 98 THR A CA 1
ATOM 775 C C . THR A 1 98 ? 5.312 5.496 -37.296 1.00 98.31 98 THR A C 1
ATOM 777 O O . THR A 1 98 ? 6.437 5.991 -37.358 1.00 98.31 98 THR A O 1
ATOM 780 N N . LEU A 1 99 ? 4.996 4.542 -36.423 1.00 98.50 99 LEU A N 1
ATOM 781 C CA . LEU A 1 99 ? 5.902 4.031 -35.395 1.00 98.50 99 LEU A CA 1
ATOM 782 C C . LEU A 1 99 ? 6.147 2.540 -35.625 1.00 98.50 99 LEU A C 1
ATOM 784 O O . LEU A 1 99 ? 5.207 1.792 -35.899 1.00 98.50 99 LEU A O 1
ATOM 788 N N . LYS A 1 100 ? 7.405 2.107 -35.540 1.00 98.38 100 LYS A N 1
ATOM 789 C CA . LYS A 1 100 ? 7.791 0.708 -35.767 1.00 98.38 100 LYS A CA 1
ATOM 790 C C . LYS A 1 100 ? 8.950 0.297 -34.866 1.00 98.38 100 LYS A C 1
ATOM 792 O O . LYS A 1 100 ? 9.857 1.094 -34.650 1.00 98.38 100 LYS A O 1
ATOM 797 N N . LEU A 1 101 ? 8.951 -0.947 -34.394 1.00 98.19 101 LEU A N 1
ATOM 798 C CA . LEU A 1 101 ? 10.060 -1.528 -33.633 1.00 98.19 101 LEU A CA 1
ATOM 799 C C . LEU A 1 101 ? 10.849 -2.507 -34.498 1.00 98.19 101 LEU A C 1
ATOM 801 O O . LEU A 1 101 ? 10.281 -3.448 -35.044 1.00 98.19 101 LEU A O 1
ATOM 805 N N . PHE A 1 102 ? 12.158 -2.306 -34.578 1.00 98.19 102 PHE A N 1
ATOM 806 C CA . PHE A 1 102 ? 13.091 -3.225 -35.221 1.00 98.19 102 PHE A CA 1
ATOM 807 C C . PHE A 1 102 ? 13.815 -4.037 -34.154 1.00 98.19 102 PHE A C 1
ATOM 809 O O . PHE A 1 102 ? 14.250 -3.480 -33.144 1.00 98.19 102 PHE A O 1
ATOM 816 N N . LYS A 1 103 ? 13.935 -5.346 -34.374 1.00 96.00 103 LYS A N 1
ATOM 817 C CA . LYS A 1 103 ? 14.703 -6.238 -33.500 1.00 96.00 103 LYS A CA 1
ATOM 818 C C . LYS A 1 103 ? 16.188 -6.215 -33.893 1.00 96.00 103 LYS A C 1
ATOM 820 O O . LYS A 1 103 ? 16.497 -5.875 -35.038 1.00 96.00 103 LYS A O 1
ATOM 825 N N . PRO A 1 104 ? 17.106 -6.596 -32.985 1.00 94.81 104 PRO A N 1
ATOM 826 C CA . PRO A 1 104 ? 18.528 -6.672 -33.294 1.00 94.81 104 PRO A CA 1
ATOM 827 C C . PRO A 1 104 ? 18.796 -7.483 -34.563 1.00 94.81 104 PRO A C 1
ATOM 829 O O . PRO A 1 104 ? 18.429 -8.655 -34.639 1.00 94.81 104 PRO A O 1
ATOM 832 N N . ASN A 1 105 ? 19.464 -6.870 -35.543 1.00 94.00 105 ASN A N 1
ATOM 833 C CA . ASN A 1 105 ? 19.843 -7.510 -36.807 1.00 94.00 105 ASN A CA 1
ATOM 834 C C . ASN A 1 105 ? 18.661 -8.011 -37.658 1.00 94.00 105 ASN A C 1
ATOM 836 O O . ASN A 1 105 ? 18.863 -8.833 -38.553 1.00 94.00 105 ASN A O 1
ATOM 840 N N . ASP A 1 106 ? 17.451 -7.494 -37.426 1.00 94.81 106 ASP A N 1
ATOM 841 C CA . ASP A 1 106 ? 16.248 -7.852 -38.176 1.00 94.81 106 ASP A CA 1
ATOM 842 C C . ASP A 1 106 ? 15.731 -6.649 -38.988 1.00 94.81 106 ASP A C 1
ATOM 844 O O . ASP A 1 106 ? 15.342 -5.622 -38.418 1.00 94.81 106 ASP A O 1
ATOM 848 N N . PRO A 1 107 ? 15.714 -6.725 -40.333 1.00 94.56 107 PRO A N 1
ATOM 849 C CA . PRO A 1 107 ? 15.160 -5.664 -41.161 1.00 94.56 107 PRO A CA 1
ATOM 850 C C . PRO A 1 107 ? 13.625 -5.638 -41.165 1.00 94.56 107 PRO A C 1
ATOM 852 O O . PRO A 1 107 ? 13.066 -4.718 -41.761 1.00 94.56 107 PRO A O 1
ATOM 855 N N . ILE A 1 108 ? 12.939 -6.623 -40.575 1.00 96.81 108 ILE A N 1
ATOM 856 C CA . ILE A 1 108 ? 11.477 -6.711 -40.544 1.00 96.81 108 ILE A CA 1
ATOM 857 C C . ILE A 1 108 ? 10.960 -6.085 -39.240 1.00 96.81 108 ILE A C 1
ATOM 859 O O . ILE A 1 108 ? 11.161 -6.640 -38.160 1.00 96.81 108 ILE A O 1
ATOM 863 N N . PRO A 1 109 ? 10.276 -4.930 -39.305 1.00 97.44 109 PRO A N 1
ATOM 864 C CA . PRO A 1 109 ? 9.751 -4.299 -38.107 1.00 97.44 109 PRO A CA 1
ATOM 865 C C . PRO A 1 109 ? 8.403 -4.868 -37.657 1.00 97.44 109 PRO A C 1
ATOM 867 O O . PRO A 1 109 ? 7.576 -5.278 -38.472 1.00 97.44 109 PRO A O 1
ATOM 870 N N . VAL A 1 110 ? 8.125 -4.726 -36.362 1.00 97.38 110 VAL A N 1
ATOM 871 C CA . VAL A 1 110 ? 6.785 -4.862 -35.781 1.00 97.38 110 VAL A CA 1
ATOM 872 C C . VAL A 1 110 ? 6.092 -3.488 -35.797 1.00 97.38 110 VAL A C 1
ATOM 874 O O . VAL A 1 110 ? 6.658 -2.524 -35.266 1.00 97.38 110 VAL A O 1
ATOM 877 N N . PRO A 1 111 ? 4.900 -3.347 -36.410 1.00 97.50 111 PRO A N 1
ATOM 878 C CA . PRO A 1 111 ? 4.158 -2.088 -36.407 1.00 97.50 111 PRO A CA 1
ATOM 879 C C . PRO A 1 111 ? 3.602 -1.765 -35.016 1.00 97.50 111 PRO A C 1
ATOM 881 O O . PRO A 1 111 ? 3.232 -2.662 -34.257 1.00 97.50 111 PRO A O 1
ATOM 884 N N . TYR A 1 112 ? 3.532 -0.475 -34.691 1.00 97.12 112 TYR A N 1
ATOM 885 C CA . TYR A 1 112 ? 2.927 0.012 -33.457 1.00 97.12 112 TYR A CA 1
ATOM 886 C C . TYR A 1 112 ? 1.567 0.655 -33.725 1.00 97.12 112 TYR A C 1
ATOM 888 O O . TYR A 1 112 ? 1.492 1.707 -34.357 1.00 97.12 112 TYR A O 1
ATOM 896 N N . GLU A 1 113 ? 0.515 0.061 -33.162 1.00 93.75 113 GLU A N 1
ATOM 897 C CA . GLU A 1 113 ? -0.882 0.470 -33.384 1.00 93.75 113 GLU A CA 1
ATOM 898 C C . GLU A 1 113 ? -1.630 0.805 -32.076 1.00 93.75 113 GLU A C 1
ATOM 900 O O . GLU A 1 113 ? -2.859 0.846 -32.040 1.00 93.75 113 GLU A O 1
ATOM 905 N N . LYS A 1 114 ? -0.903 1.015 -30.969 1.00 92.00 114 LYS A N 1
ATOM 906 C CA . LYS A 1 114 ? -1.486 1.356 -29.657 1.00 92.00 114 LYS A CA 1
ATOM 907 C C . LYS A 1 114 ? -1.556 2.882 -29.444 1.00 92.00 114 LYS A C 1
ATOM 909 O O . LYS A 1 114 ? -1.200 3.675 -30.319 1.00 92.00 114 LYS A O 1
ATOM 914 N N . ALA A 1 115 ? -2.037 3.308 -28.273 1.00 90.19 115 ALA A N 1
ATOM 915 C CA . ALA A 1 115 ? -2.119 4.720 -27.881 1.00 90.19 115 ALA A CA 1
ATOM 916 C C . ALA A 1 115 ? -0.744 5.414 -27.922 1.00 90.19 115 ALA A C 1
ATOM 918 O O . ALA A 1 115 ? 0.277 4.782 -27.706 1.00 90.19 115 ALA A O 1
ATOM 919 N N . ARG A 1 116 ? -0.669 6.709 -28.233 1.00 90.81 116 ARG A N 1
ATOM 920 C CA . ARG A 1 116 ? 0.616 7.416 -28.425 1.00 90.81 116 ARG A CA 1
ATOM 921 C C . ARG A 1 116 ? 1.041 8.179 -27.172 1.00 90.81 116 ARG A C 1
ATOM 923 O O . ARG A 1 116 ? 1.247 9.388 -27.224 1.00 90.81 116 ARG A O 1
ATOM 930 N N . ASP A 1 117 ? 1.121 7.457 -26.065 1.00 87.12 117 ASP A N 1
ATOM 931 C CA . ASP A 1 117 ? 1.567 7.942 -24.760 1.00 87.12 117 ASP A CA 1
ATOM 932 C C . ASP A 1 117 ? 2.751 7.113 -24.237 1.00 87.12 117 ASP A C 1
ATOM 934 O O . ASP A 1 117 ? 3.039 6.021 -24.736 1.00 87.12 117 ASP A O 1
ATOM 938 N N . ILE A 1 118 ? 3.445 7.649 -23.230 1.00 81.44 118 ILE A N 1
ATOM 939 C CA . ILE A 1 118 ? 4.687 7.081 -22.694 1.00 81.44 118 ILE A CA 1
ATOM 940 C C . ILE A 1 118 ? 4.517 5.642 -22.180 1.00 81.44 118 ILE A C 1
ATOM 942 O O . ILE A 1 118 ? 5.393 4.801 -22.386 1.00 81.44 118 ILE A O 1
ATOM 946 N N . ASN A 1 119 ? 3.377 5.323 -21.557 1.00 75.88 119 ASN A N 1
ATOM 947 C CA . ASN A 1 119 ? 3.139 4.002 -20.978 1.00 75.88 119 ASN A CA 1
ATOM 948 C C . ASN A 1 119 ? 2.900 2.971 -22.076 1.00 75.88 119 ASN A C 1
ATOM 950 O O . ASN A 1 119 ? 3.523 1.913 -22.071 1.00 75.88 119 ASN A O 1
ATOM 954 N N . ALA A 1 120 ? 2.056 3.305 -23.052 1.00 80.94 120 ALA A N 1
ATOM 955 C CA . ALA A 1 120 ? 1.765 2.416 -24.165 1.00 80.94 120 ALA A CA 1
ATOM 956 C C . ALA A 1 120 ? 3.024 2.102 -25.002 1.00 80.94 120 ALA A C 1
ATOM 958 O O . ALA A 1 120 ? 3.199 0.959 -25.440 1.00 80.94 120 ALA A O 1
ATOM 959 N N . PHE A 1 121 ? 3.941 3.068 -25.161 1.00 92.56 121 PHE A N 1
ATOM 960 C CA . PHE A 1 121 ? 5.245 2.827 -25.791 1.00 92.56 121 PHE A CA 1
ATOM 961 C C . PHE A 1 121 ? 6.107 1.856 -24.995 1.00 92.56 121 PHE A C 1
ATOM 963 O O . PHE A 1 121 ? 6.609 0.884 -25.561 1.00 92.56 121 PHE A O 1
ATOM 970 N N . LYS A 1 122 ? 6.251 2.082 -23.688 1.00 84.50 122 LYS A N 1
ATOM 971 C CA . LYS A 1 122 ? 7.026 1.198 -22.815 1.00 84.50 122 LYS A CA 1
ATOM 972 C C . LYS A 1 122 ? 6.481 -0.222 -22.796 1.00 84.50 122 LYS A C 1
ATOM 974 O O . LYS A 1 122 ? 7.259 -1.161 -22.932 1.00 84.50 122 LYS A O 1
ATOM 979 N N . ASP A 1 123 ? 5.166 -0.378 -22.659 1.00 79.12 123 ASP A N 1
ATOM 980 C CA . ASP A 1 123 ? 4.515 -1.687 -22.623 1.00 79.12 123 ASP A CA 1
ATOM 981 C C . ASP A 1 123 ? 4.770 -2.442 -23.927 1.00 79.12 123 ASP A C 1
ATOM 983 O O . ASP A 1 123 ? 5.169 -3.603 -23.915 1.00 79.12 123 ASP A O 1
ATOM 987 N N . PHE A 1 124 ? 4.634 -1.768 -25.069 1.00 90.06 124 PHE A N 1
ATOM 988 C CA . PHE A 1 124 ? 4.928 -2.374 -26.362 1.00 90.06 124 PHE A CA 1
ATOM 989 C C . PHE A 1 124 ? 6.403 -2.746 -26.537 1.00 90.06 124 PHE A C 1
ATOM 991 O O . PHE A 1 124 ? 6.698 -3.840 -27.024 1.00 90.06 124 PHE A O 1
ATOM 998 N N . ILE A 1 125 ? 7.334 -1.865 -26.157 1.00 91.31 125 ILE A N 1
ATOM 999 C CA . ILE A 1 125 ? 8.769 -2.166 -26.217 1.00 91.31 125 ILE A CA 1
ATOM 1000 C C . ILE A 1 125 ? 9.067 -3.368 -25.321 1.00 91.31 125 ILE A C 1
ATOM 1002 O O . ILE A 1 125 ? 9.724 -4.306 -25.772 1.00 91.31 125 ILE A O 1
ATOM 1006 N N . TYR A 1 126 ? 8.541 -3.394 -24.096 1.00 82.88 126 TYR A N 1
ATOM 1007 C CA . TYR A 1 126 ? 8.716 -4.499 -23.158 1.00 82.88 126 TYR A CA 1
ATOM 1008 C C . TYR A 1 126 ? 8.154 -5.820 -23.700 1.00 82.88 126 TYR A C 1
ATOM 1010 O O . TYR A 1 126 ? 8.876 -6.811 -23.734 1.00 82.88 126 TYR A O 1
ATOM 1018 N N . GLU A 1 127 ? 6.918 -5.836 -24.204 1.00 81.12 127 GLU A N 1
ATOM 1019 C CA . GLU A 1 127 ? 6.283 -7.029 -24.787 1.00 81.12 127 GLU A CA 1
ATOM 1020 C C . GLU A 1 127 ? 7.099 -7.639 -25.939 1.00 81.12 127 GLU A C 1
ATOM 1022 O O . GLU A 1 127 ? 7.102 -8.855 -26.125 1.00 81.12 127 GLU A O 1
ATOM 1027 N N . ASN A 1 128 ? 7.799 -6.806 -26.715 1.00 88.19 128 ASN A N 1
ATOM 1028 C CA . ASN A 1 128 ? 8.517 -7.245 -27.912 1.00 88.19 128 ASN A CA 1
ATOM 1029 C C . ASN A 1 128 ? 10.020 -7.472 -27.710 1.00 88.19 128 ASN A C 1
ATOM 1031 O O . ASN A 1 128 ? 10.648 -8.109 -28.560 1.00 88.19 128 ASN A O 1
ATOM 1035 N N . SER A 1 129 ? 10.596 -6.944 -26.629 1.00 85.19 129 SER A N 1
ATOM 1036 C CA . SER A 1 129 ? 12.035 -7.031 -26.342 1.00 85.19 129 SER A CA 1
ATOM 1037 C C . SER A 1 129 ? 12.364 -7.789 -25.059 1.00 85.19 129 SER A C 1
ATOM 1039 O O . SER A 1 129 ? 13.494 -8.242 -24.891 1.00 85.19 129 SER A O 1
ATOM 1041 N N . ASN A 1 130 ? 11.398 -7.913 -24.144 1.00 76.06 130 ASN A N 1
ATOM 1042 C CA . ASN A 1 130 ? 11.587 -8.315 -22.749 1.00 76.06 130 ASN A CA 1
ATOM 1043 C C . ASN A 1 130 ? 12.595 -7.434 -21.973 1.00 76.06 130 ASN A C 1
ATOM 1045 O O . ASN A 1 130 ? 13.007 -7.773 -20.856 1.00 76.06 130 ASN A O 1
ATOM 1049 N N . VAL A 1 131 ? 12.977 -6.283 -22.541 1.00 71.00 131 VAL A N 1
ATOM 1050 C CA . VAL A 1 131 ? 13.797 -5.266 -21.887 1.00 71.00 131 VAL A CA 1
ATOM 1051 C C . VAL A 1 131 ? 12.858 -4.359 -21.116 1.00 71.00 131 VAL A C 1
ATOM 1053 O O . VAL A 1 131 ? 12.040 -3.626 -21.674 1.00 71.00 131 VAL A O 1
ATOM 1056 N N . TYR A 1 132 ? 12.949 -4.462 -19.798 1.00 59.06 132 TYR A N 1
ATOM 1057 C CA . TYR A 1 132 ? 12.163 -3.648 -18.896 1.00 59.06 132 TYR A CA 1
ATOM 1058 C C . TYR A 1 132 ? 12.987 -2.435 -18.488 1.00 59.06 132 TYR A C 1
ATOM 1060 O O . TYR A 1 132 ? 14.044 -2.594 -17.879 1.00 59.06 132 TYR A O 1
ATOM 1068 N N . VAL A 1 133 ? 12.456 -1.246 -18.751 1.00 57.78 133 VAL A N 1
ATOM 1069 C CA . VAL A 1 133 ? 12.956 -0.010 -18.156 1.00 57.78 133 VAL A CA 1
ATOM 1070 C C . VAL A 1 133 ? 11.970 0.450 -17.115 1.00 57.78 133 VAL A C 1
ATOM 1072 O O . VAL A 1 133 ? 10.764 0.576 -17.374 1.00 57.78 133 VAL A O 1
ATOM 1075 N N . TYR A 1 134 ? 12.491 0.690 -15.918 1.00 48.69 134 TYR A N 1
ATOM 1076 C CA . TYR A 1 134 ? 11.717 1.407 -14.943 1.00 48.69 134 TYR A CA 1
ATOM 1077 C C . TYR A 1 134 ? 11.606 2.840 -15.426 1.00 48.69 134 TYR A C 1
ATOM 1079 O O . TYR A 1 134 ? 12.570 3.585 -15.520 1.00 48.69 134 TYR A O 1
ATOM 1087 N N . THR A 1 135 ? 10.387 3.210 -15.754 1.00 48.41 135 THR A N 1
ATOM 1088 C CA . THR A 1 135 ? 10.021 4.603 -15.677 1.00 48.41 135 THR A CA 1
ATOM 1089 C C . THR A 1 135 ? 8.960 4.637 -14.602 1.00 48.41 135 THR A C 1
ATOM 1091 O O . THR A 1 135 ? 8.050 3.787 -14.674 1.00 48.41 135 THR A O 1
ATOM 1094 N N . PRO A 1 136 ? 9.067 5.523 -13.599 1.00 44.50 136 PRO A N 1
ATOM 1095 C CA . PRO A 1 136 ? 7.935 5.771 -12.737 1.00 44.50 136 PRO A CA 1
ATOM 1096 C C . PRO A 1 136 ? 6.768 6.057 -13.682 1.00 44.50 136 PRO A C 1
ATOM 1098 O O . PRO A 1 136 ? 6.819 6.964 -14.515 1.00 44.50 136 PRO A O 1
ATOM 1101 N N . LYS A 1 137 ? 5.737 5.200 -13.641 1.00 40.84 137 LYS A N 1
ATOM 1102 C CA . LYS A 1 137 ? 4.407 5.622 -14.085 1.00 40.84 137 LYS A CA 1
ATOM 1103 C C . LYS A 1 137 ? 4.228 6.990 -13.448 1.00 40.84 137 LYS A C 1
ATOM 1105 O O . LYS A 1 137 ? 4.493 7.059 -12.252 1.00 40.84 137 LYS A O 1
ATOM 1110 N N . SER A 1 138 ? 3.884 8.005 -14.252 1.00 40.75 138 SER A N 1
ATOM 1111 C CA . SER A 1 138 ? 3.432 9.336 -13.820 1.00 40.75 138 SER A CA 1
ATOM 1112 C C . SER A 1 138 ? 3.255 9.384 -12.307 1.00 40.75 138 SER A C 1
ATOM 1114 O O . SER A 1 138 ? 2.396 8.650 -11.807 1.00 40.75 138 SER A O 1
ATOM 1116 N N . GLU A 1 139 ? 4.032 10.226 -11.616 1.00 43.84 139 GLU A N 1
ATOM 1117 C CA . GLU A 1 139 ? 3.996 10.453 -10.156 1.00 43.84 139 GLU A CA 1
ATOM 1118 C C . GLU A 1 139 ? 2.568 10.631 -9.581 1.00 43.84 139 GLU A C 1
ATOM 1120 O O . GLU A 1 139 ? 2.370 10.646 -8.371 1.00 43.84 139 GLU A O 1
ATOM 1125 N N . ASN A 1 140 ? 1.550 10.735 -10.441 1.00 43.47 140 ASN A N 1
ATOM 1126 C CA . ASN A 1 140 ? 0.144 10.887 -10.119 1.00 43.47 140 ASN A CA 1
ATOM 1127 C C . ASN A 1 140 ? -0.733 9.609 -10.215 1.00 43.47 140 ASN A C 1
ATOM 1129 O O . ASN A 1 140 ? -1.924 9.721 -9.924 1.00 43.47 140 ASN A O 1
ATOM 1133 N N . ASP A 1 141 ? -0.240 8.419 -10.609 1.00 47.38 141 ASP A N 1
ATOM 1134 C CA . ASP A 1 141 ? -1.093 7.201 -10.750 1.00 47.38 141 ASP A CA 1
ATOM 1135 C C . ASP A 1 141 ? -0.589 5.926 -10.027 1.00 47.38 141 ASP A C 1
ATOM 1137 O O . ASP A 1 141 ? -1.195 4.846 -10.098 1.00 47.38 141 ASP A O 1
ATOM 1141 N N . ASN A 1 142 ? 0.506 6.019 -9.275 1.00 62.81 142 ASN A N 1
ATOM 1142 C CA . ASN A 1 142 ? 0.924 4.996 -8.320 1.00 62.81 142 ASN A CA 1
ATOM 1143 C C . ASN A 1 142 ? 1.094 5.632 -6.933 1.00 62.81 142 ASN A C 1
ATOM 1145 O O . ASN A 1 142 ? 1.814 6.601 -6.769 1.00 62.81 142 ASN A O 1
ATOM 1149 N N . ASN A 1 143 ? 0.472 5.068 -5.890 1.00 82.75 143 ASN A N 1
ATOM 1150 C CA . ASN A 1 143 ? 0.731 5.517 -4.509 1.00 82.75 143 ASN A CA 1
ATOM 1151 C C . ASN A 1 143 ? 2.079 4.979 -3.984 1.00 82.75 143 ASN A C 1
ATOM 1153 O O . ASN A 1 143 ? 2.252 4.816 -2.779 1.00 82.75 143 ASN A O 1
ATOM 1157 N N . ILE A 1 144 ? 2.988 4.617 -4.895 1.00 90.62 144 ILE A N 1
ATOM 1158 C CA . ILE A 1 144 ? 4.341 4.172 -4.583 1.00 90.62 144 ILE A CA 1
ATOM 1159 C C . ILE A 1 144 ? 5.213 5.412 -4.649 1.00 90.62 144 ILE A C 1
ATOM 1161 O O . ILE A 1 144 ? 5.351 6.015 -5.709 1.00 90.62 144 ILE A O 1
ATOM 1165 N N . LYS A 1 145 ? 5.812 5.767 -3.524 1.00 92.06 145 LYS A N 1
ATOM 1166 C CA . LYS A 1 145 ? 6.767 6.866 -3.454 1.00 92.06 145 LYS A CA 1
ATOM 1167 C C . LYS A 1 145 ? 8.175 6.365 -3.771 1.00 92.06 145 LYS A C 1
ATOM 1169 O O . LYS A 1 145 ? 8.549 5.267 -3.362 1.00 92.06 145 LYS A O 1
ATOM 1174 N N . ILE A 1 146 ? 8.958 7.162 -4.489 1.00 89.25 146 ILE A N 1
ATOM 1175 C CA . ILE A 1 146 ? 10.316 6.777 -4.889 1.00 89.25 146 ILE A CA 1
ATOM 1176 C C . ILE A 1 146 ? 11.323 7.307 -3.881 1.00 89.25 146 ILE A C 1
ATOM 1178 O O . ILE A 1 146 ? 11.297 8.488 -3.542 1.00 89.25 146 ILE A O 1
ATOM 1182 N N . LEU A 1 147 ? 12.216 6.432 -3.430 1.00 92.44 147 LEU A N 1
ATOM 1183 C CA . LEU A 1 147 ? 13.359 6.791 -2.603 1.00 92.44 147 LEU A CA 1
ATOM 1184 C C . LEU A 1 147 ? 14.654 6.638 -3.394 1.00 92.44 147 LEU A C 1
ATOM 1186 O O . LEU A 1 147 ? 14.865 5.644 -4.088 1.00 92.44 147 LEU A O 1
ATOM 1190 N N . HIS A 1 148 ? 15.526 7.616 -3.225 1.00 91.69 148 HIS A N 1
ATOM 1191 C CA . HIS A 1 148 ? 16.912 7.627 -3.674 1.00 91.69 148 HIS A CA 1
ATOM 1192 C C . HIS A 1 148 ? 17.730 8.435 -2.661 1.00 91.69 148 HIS A C 1
ATOM 1194 O O . HIS A 1 148 ? 17.163 9.079 -1.775 1.00 91.69 148 HIS A O 1
ATOM 1200 N N . ASP A 1 149 ? 19.056 8.387 -2.749 1.00 92.12 149 ASP A N 1
ATOM 1201 C CA . ASP A 1 149 ? 19.923 8.918 -1.689 1.00 92.12 149 ASP A CA 1
ATOM 1202 C C . ASP A 1 149 ? 19.638 10.403 -1.355 1.00 92.12 149 ASP A C 1
ATOM 1204 O O . ASP A 1 149 ? 19.619 10.769 -0.180 1.00 92.12 149 ASP A O 1
ATOM 1208 N N . ASP A 1 150 ? 19.295 11.235 -2.347 1.00 88.31 150 ASP A N 1
ATOM 1209 C CA . ASP A 1 150 ? 19.027 12.672 -2.144 1.00 88.31 150 ASP A CA 1
ATOM 1210 C C . ASP A 1 150 ? 17.733 12.996 -1.377 1.00 88.31 150 ASP A C 1
ATOM 1212 O O . ASP A 1 150 ? 17.604 14.084 -0.810 1.00 88.31 150 ASP A O 1
ATOM 1216 N N . ASN A 1 151 ? 16.739 12.101 -1.388 1.00 90.62 151 ASN A N 1
ATOM 1217 C CA . ASN A 1 151 ? 15.441 12.339 -0.742 1.00 90.62 151 ASN A CA 1
ATOM 1218 C C . ASN A 1 151 ? 15.197 11.445 0.482 1.00 90.62 151 ASN A C 1
ATOM 1220 O O . ASN A 1 151 ? 14.228 11.660 1.211 1.00 90.62 151 ASN A O 1
ATOM 1224 N N . PHE A 1 152 ? 16.089 10.485 0.720 1.00 92.44 152 PHE A N 1
ATOM 1225 C CA . PHE A 1 152 ? 15.926 9.389 1.662 1.00 92.44 152 PHE A CA 1
ATOM 1226 C C . PHE A 1 152 ? 15.512 9.828 3.070 1.00 92.44 152 PHE A C 1
ATOM 1228 O O . PHE A 1 152 ? 14.454 9.435 3.565 1.00 92.44 152 PHE A O 1
ATOM 1235 N N . GLU A 1 153 ? 16.324 10.666 3.715 1.00 93.00 153 GLU A N 1
ATOM 1236 C CA . GLU A 1 153 ? 16.069 11.097 5.093 1.00 93.00 153 GLU A CA 1
ATOM 1237 C C . GLU A 1 153 ? 14.814 11.964 5.176 1.00 93.00 153 GLU A C 1
ATOM 1239 O O . GLU A 1 153 ? 13.963 11.763 6.042 1.00 93.00 153 GLU A O 1
ATOM 1244 N N . LYS A 1 154 ? 14.667 12.901 4.233 1.00 92.94 154 LYS A N 1
ATOM 1245 C CA . LYS A 1 154 ? 13.516 13.801 4.178 1.00 92.94 154 LYS A CA 1
ATOM 1246 C C . LYS A 1 154 ? 12.214 13.012 4.061 1.00 92.94 154 LYS A C 1
ATOM 1248 O O . LYS A 1 154 ? 11.273 13.315 4.782 1.00 92.94 154 LYS A O 1
ATOM 1253 N N . GLU A 1 155 ? 12.146 12.029 3.170 1.00 93.12 155 GLU A N 1
ATOM 1254 C CA . GLU A 1 155 ? 10.927 11.253 2.942 1.00 93.12 155 GLU A CA 1
ATOM 1255 C C . GLU A 1 155 ? 10.618 10.286 4.088 1.00 93.12 155 GLU A C 1
ATOM 1257 O O . GLU A 1 155 ? 9.455 10.130 4.447 1.00 93.12 155 GLU A O 1
ATOM 1262 N N . LEU A 1 156 ? 11.622 9.664 4.712 1.00 94.19 156 LEU A N 1
ATOM 1263 C CA . LEU A 1 156 ? 11.361 8.720 5.803 1.00 94.19 156 LEU A CA 1
ATOM 1264 C C . LEU A 1 156 ? 11.049 9.390 7.148 1.00 94.19 156 LEU A C 1
ATOM 1266 O O . LEU A 1 156 ? 10.362 8.782 7.978 1.00 94.19 156 LEU A O 1
ATOM 1270 N N . LEU A 1 157 ? 11.497 10.634 7.341 1.00 93.69 157 LEU A N 1
ATOM 1271 C CA . LEU A 1 157 ? 11.310 11.414 8.570 1.00 93.69 157 LEU A CA 1
ATOM 1272 C C . LEU A 1 157 ? 10.238 12.516 8.447 1.00 93.69 157 LEU A C 1
ATOM 1274 O O . LEU A 1 157 ? 10.001 13.251 9.403 1.00 93.69 157 LEU A O 1
ATOM 1278 N N . ASN A 1 158 ? 9.568 12.661 7.295 1.00 90.62 158 ASN A N 1
ATOM 1279 C CA . ASN A 1 158 ? 8.571 13.725 7.074 1.00 90.62 158 ASN A CA 1
ATOM 1280 C C . ASN A 1 158 ? 7.285 13.576 7.911 1.00 90.62 158 ASN A C 1
ATOM 1282 O O . ASN A 1 158 ? 6.516 14.533 8.020 1.00 90.62 158 ASN A O 1
ATOM 1286 N N . ASN A 1 159 ? 7.007 12.384 8.442 1.00 89.88 159 ASN A N 1
ATOM 1287 C CA . ASN A 1 159 ? 5.770 12.065 9.140 1.00 89.88 159 ASN A CA 1
ATOM 1288 C C . ASN A 1 159 ? 5.931 10.860 10.080 1.00 89.88 159 ASN A C 1
ATOM 1290 O O . ASN A 1 159 ? 6.906 10.108 10.024 1.00 89.88 159 ASN A O 1
ATOM 1294 N N . ASN A 1 160 ? 4.898 10.633 10.889 1.00 89.94 160 ASN A N 1
ATOM 1295 C CA . ASN A 1 160 ? 4.841 9.553 11.870 1.00 89.94 160 ASN A CA 1
ATOM 1296 C C . ASN A 1 160 ? 4.335 8.218 11.307 1.00 89.94 160 ASN A C 1
ATOM 1298 O O . ASN A 1 160 ? 4.171 7.275 12.073 1.00 89.94 160 ASN A O 1
ATOM 1302 N N . ASN A 1 161 ? 4.085 8.103 10.007 1.00 92.12 161 ASN A N 1
ATOM 1303 C CA . ASN A 1 161 ? 3.451 6.925 9.420 1.00 92.12 161 ASN A CA 1
ATOM 1304 C C . ASN A 1 161 ? 4.454 5.761 9.388 1.00 92.12 161 ASN A C 1
ATOM 1306 O O . ASN A 1 161 ? 5.667 5.983 9.386 1.00 92.12 161 ASN A O 1
ATOM 1310 N N . SER A 1 162 ? 3.977 4.520 9.343 1.00 95.06 162 SER A N 1
ATOM 1311 C CA . SER A 1 162 ? 4.848 3.386 9.024 1.00 95.06 162 SER A CA 1
ATOM 1312 C C . SER A 1 162 ? 5.252 3.426 7.548 1.00 95.06 162 SER A C 1
ATOM 1314 O O . SER A 1 162 ? 4.523 3.961 6.710 1.00 95.06 162 SER A O 1
ATOM 1316 N N . LYS A 1 163 ? 6.401 2.847 7.198 1.00 96.81 163 LYS A N 1
ATOM 1317 C CA . LYS A 1 163 ? 6.874 2.765 5.810 1.00 96.81 163 LYS A CA 1
ATOM 1318 C C . LYS A 1 163 ? 7.143 1.319 5.425 1.00 96.81 163 LYS A C 1
ATOM 1320 O O . LYS A 1 163 ? 7.761 0.574 6.181 1.00 96.81 163 LYS A O 1
ATOM 1325 N N . PHE A 1 164 ? 6.688 0.926 4.241 1.00 98.19 164 PHE A N 1
ATOM 1326 C CA . PHE A 1 164 ? 6.980 -0.377 3.654 1.00 98.19 164 PHE A CA 1
ATOM 1327 C C . PHE A 1 164 ? 7.716 -0.170 2.338 1.00 98.19 164 PHE A C 1
ATOM 1329 O O . PHE A 1 164 ? 7.183 0.425 1.404 1.00 98.19 164 PHE A O 1
ATOM 1336 N N . ILE A 1 165 ? 8.974 -0.594 2.295 1.00 98.25 165 ILE A N 1
ATOM 1337 C CA . ILE A 1 165 ? 9.958 -0.153 1.308 1.00 98.25 165 ILE A CA 1
ATOM 1338 C C . ILE A 1 165 ? 10.456 -1.375 0.541 1.00 98.25 165 ILE A C 1
ATOM 1340 O O . ILE A 1 165 ? 10.991 -2.307 1.141 1.00 98.25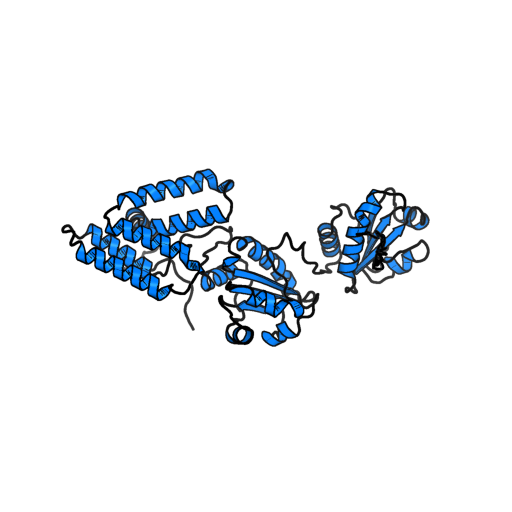 165 ILE A O 1
ATOM 1344 N N . ALA A 1 166 ? 10.315 -1.373 -0.784 1.00 97.69 166 ALA A N 1
ATOM 1345 C CA . ALA A 1 166 ? 10.923 -2.382 -1.646 1.00 97.69 166 ALA A CA 1
ATOM 1346 C C . ALA A 1 166 ? 12.179 -1.824 -2.313 1.00 97.69 166 ALA A C 1
ATOM 1348 O O . ALA A 1 166 ? 12.106 -0.891 -3.104 1.00 97.69 166 ALA A O 1
ATOM 1349 N N . ILE A 1 167 ? 13.327 -2.434 -2.042 1.00 97.69 167 ILE A N 1
ATOM 1350 C CA . ILE A 1 167 ? 14.597 -2.105 -2.685 1.00 97.69 167 ILE A CA 1
ATOM 1351 C C . ILE A 1 167 ? 14.802 -3.077 -3.845 1.00 97.69 167 ILE A C 1
ATOM 1353 O O . ILE A 1 167 ? 14.887 -4.295 -3.638 1.00 97.69 167 ILE A O 1
ATOM 1357 N N . THR A 1 168 ? 14.824 -2.551 -5.070 1.00 91.69 168 THR A N 1
ATOM 1358 C CA . THR A 1 168 ? 14.724 -3.320 -6.318 1.00 91.69 168 THR A CA 1
ATOM 1359 C C . THR A 1 168 ? 15.834 -2.957 -7.305 1.00 91.69 168 THR A C 1
ATOM 1361 O O . THR A 1 168 ? 16.442 -1.898 -7.219 1.00 91.69 168 THR A O 1
ATOM 1364 N N . ALA A 1 169 ? 16.090 -3.848 -8.267 1.00 82.75 169 ALA A N 1
ATOM 1365 C CA . ALA A 1 169 ? 17.014 -3.622 -9.378 1.00 82.75 169 ALA A CA 1
ATOM 1366 C C . ALA A 1 169 ? 16.386 -4.108 -10.697 1.00 82.75 169 ALA A C 1
ATOM 1368 O O . ALA A 1 169 ? 15.601 -5.062 -10.699 1.00 82.75 169 ALA A O 1
ATOM 1369 N N . THR A 1 170 ? 16.721 -3.486 -11.829 1.00 74.25 170 THR A N 1
ATOM 1370 C CA . THR A 1 170 ? 16.092 -3.769 -13.139 1.00 74.25 170 THR A CA 1
ATOM 1371 C C . THR A 1 170 ? 16.488 -5.129 -13.720 1.00 74.25 170 THR A C 1
ATOM 1373 O O . THR A 1 170 ? 15.659 -5.812 -14.328 1.00 74.25 170 THR A O 1
ATOM 1376 N N . TRP A 1 171 ? 17.720 -5.579 -13.474 1.00 69.81 171 TRP A N 1
ATOM 1377 C CA . TRP A 1 171 ? 18.231 -6.888 -13.904 1.00 69.81 171 TRP A CA 1
ATOM 1378 C C . TRP A 1 171 ? 17.707 -8.063 -13.055 1.00 69.81 171 TRP A C 1
ATOM 1380 O O . TRP A 1 171 ? 17.826 -9.225 -13.442 1.00 69.81 171 TRP A O 1
ATOM 1390 N N . CYS A 1 172 ? 17.093 -7.788 -11.903 1.00 79.50 172 CYS A N 1
ATOM 1391 C CA . CYS A 1 172 ? 16.648 -8.797 -10.945 1.00 79.50 172 CYS A CA 1
ATOM 1392 C C . CYS A 1 172 ? 15.298 -9.423 -11.352 1.00 79.50 172 CYS A C 1
ATOM 1394 O O . CYS A 1 172 ? 14.241 -8.793 -11.274 1.00 79.50 172 CYS A O 1
ATOM 1396 N N . GLY A 1 173 ? 15.304 -10.709 -11.726 1.00 71.25 173 GLY A N 1
ATOM 1397 C CA . GLY A 1 173 ? 14.088 -11.444 -12.112 1.00 71.25 173 GLY A CA 1
ATOM 1398 C C . GLY A 1 173 ? 13.021 -11.502 -11.009 1.00 71.25 173 GLY A C 1
ATOM 1399 O O . GLY A 1 173 ? 11.844 -11.259 -11.266 1.00 71.25 173 GLY A O 1
ATOM 1400 N N . HIS A 1 174 ? 13.421 -11.722 -9.752 1.00 82.06 174 HIS A N 1
ATOM 1401 C CA . HIS A 1 174 ? 12.494 -11.711 -8.611 1.00 82.06 174 HIS A CA 1
ATOM 1402 C C . HIS A 1 174 ? 11.833 -10.341 -8.389 1.00 82.06 174 HIS A C 1
ATOM 1404 O O . HIS A 1 174 ? 10.693 -10.270 -7.937 1.00 82.06 174 HIS A O 1
ATOM 1410 N N . CYS A 1 175 ? 12.526 -9.257 -8.734 1.00 84.19 175 CYS A N 1
ATOM 1411 C CA . CYS A 1 175 ? 12.020 -7.895 -8.628 1.00 84.19 175 CYS A CA 1
ATOM 1412 C C . CYS A 1 175 ? 10.948 -7.635 -9.690 1.00 84.19 175 CYS A C 1
ATOM 1414 O O . CYS A 1 175 ? 9.911 -7.052 -9.384 1.00 84.19 175 CYS A O 1
ATOM 1416 N N . LYS A 1 176 ? 11.144 -8.149 -10.913 1.00 77.44 176 LYS A N 1
ATOM 1417 C CA . LYS A 1 176 ? 10.129 -8.102 -11.978 1.00 77.44 176 LYS A CA 1
ATOM 1418 C C . LYS A 1 176 ? 8.830 -8.797 -11.550 1.00 77.44 176 LYS A C 1
ATOM 1420 O O . LYS A 1 176 ? 7.757 -8.250 -11.777 1.00 77.44 176 LYS A O 1
ATOM 1425 N N . ASN A 1 177 ? 8.931 -9.932 -10.852 1.00 78.50 177 ASN A N 1
ATOM 1426 C CA . ASN A 1 177 ? 7.765 -10.645 -10.314 1.00 78.50 177 ASN A CA 1
ATOM 1427 C C . ASN A 1 177 ? 7.088 -9.905 -9.146 1.00 78.50 177 ASN A C 1
ATOM 1429 O O . ASN A 1 177 ? 5.869 -9.959 -9.010 1.00 78.50 177 ASN A O 1
ATOM 1433 N N . LEU A 1 178 ? 7.859 -9.198 -8.312 1.00 87.44 178 LEU A N 1
ATOM 1434 C CA . LEU A 1 178 ? 7.330 -8.422 -7.185 1.00 87.44 178 LEU A CA 1
ATOM 1435 C C . LEU A 1 178 ? 6.543 -7.185 -7.644 1.00 87.44 178 LEU A C 1
ATOM 1437 O O . LEU A 1 178 ? 5.528 -6.849 -7.041 1.00 87.44 178 LEU A O 1
ATOM 1441 N N . LYS A 1 179 ? 6.982 -6.511 -8.712 1.00 81.62 179 LYS A N 1
ATOM 1442 C CA . LYS A 1 179 ? 6.404 -5.239 -9.183 1.00 81.62 179 LYS A CA 1
ATOM 1443 C C . LYS A 1 179 ? 4.876 -5.210 -9.326 1.00 81.62 179 LYS A C 1
ATOM 1445 O O . LYS A 1 179 ? 4.269 -4.301 -8.755 1.00 81.62 179 LYS A O 1
ATOM 1450 N N . PRO A 1 180 ? 4.213 -6.148 -10.033 1.00 80.31 180 PRO A N 1
ATOM 1451 C CA . PRO A 1 180 ? 2.752 -6.124 -10.140 1.00 80.31 180 PRO A CA 1
ATOM 1452 C C . PRO A 1 180 ? 2.058 -6.273 -8.778 1.00 80.31 180 PRO A C 1
ATOM 1454 O O . PRO A 1 180 ? 1.023 -5.647 -8.541 1.00 80.31 180 PRO A O 1
ATOM 1457 N N . ILE A 1 181 ? 2.646 -7.049 -7.865 1.00 87.62 181 ILE A N 1
ATOM 1458 C CA . ILE A 1 181 ? 2.126 -7.270 -6.511 1.00 87.62 181 ILE A CA 1
ATOM 1459 C C . ILE A 1 181 ? 2.294 -6.000 -5.671 1.00 87.62 181 ILE A C 1
ATOM 1461 O O . ILE A 1 181 ? 1.338 -5.555 -5.042 1.00 87.62 181 ILE A O 1
ATOM 1465 N N . TRP A 1 182 ? 3.465 -5.364 -5.731 1.00 93.44 182 TRP A N 1
ATOM 1466 C CA . TRP A 1 182 ? 3.756 -4.107 -5.038 1.00 93.44 182 TRP A CA 1
ATOM 1467 C C . TRP A 1 182 ? 2.844 -2.964 -5.502 1.00 93.44 182 TRP A C 1
ATOM 1469 O O . TRP A 1 182 ? 2.302 -2.209 -4.695 1.00 93.44 182 TRP A O 1
ATOM 1479 N N . TYR A 1 183 ? 2.577 -2.885 -6.809 1.00 84.19 183 TYR A N 1
ATOM 1480 C CA . TYR A 1 183 ? 1.614 -1.934 -7.360 1.00 84.19 183 TYR A CA 1
ATOM 1481 C C . TYR A 1 183 ? 0.192 -2.195 -6.864 1.00 84.19 183 TYR A C 1
ATOM 1483 O O . TYR A 1 183 ? -0.483 -1.257 -6.431 1.00 84.19 183 TYR A O 1
ATOM 1491 N N . LYS A 1 184 ? -0.260 -3.457 -6.867 1.00 85.00 184 LYS A N 1
ATOM 1492 C CA . LYS A 1 184 ? -1.563 -3.827 -6.298 1.00 85.00 184 LYS A CA 1
ATOM 1493 C C . LYS A 1 184 ? -1.648 -3.436 -4.819 1.00 85.00 184 LYS A C 1
ATOM 1495 O O . LYS A 1 184 ? -2.638 -2.829 -4.418 1.00 85.00 184 LYS A O 1
ATOM 1500 N N . LEU A 1 185 ? -0.598 -3.703 -4.044 1.00 93.38 185 LEU A N 1
ATOM 1501 C CA . LEU A 1 185 ? -0.502 -3.337 -2.632 1.00 93.38 185 LEU A CA 1
ATOM 1502 C C . LEU A 1 185 ? -0.658 -1.826 -2.422 1.00 93.38 185 LEU A C 1
ATOM 1504 O O . LEU A 1 185 ? -1.507 -1.399 -1.645 1.00 93.38 185 LEU A O 1
ATOM 1508 N N . SER A 1 186 ? 0.077 -1.014 -3.189 1.00 91.56 186 SER A N 1
ATOM 1509 C CA . SER A 1 186 ? -0.008 0.452 -3.113 1.00 91.56 186 SER A CA 1
ATOM 1510 C C . SER A 1 186 ? -1.410 0.995 -3.398 1.00 91.56 186 SER A C 1
ATOM 1512 O O . SER A 1 186 ? -1.816 2.013 -2.841 1.00 91.56 186 SER A O 1
ATOM 1514 N N . LYS A 1 187 ? -2.179 0.322 -4.263 1.00 87.00 187 LYS A N 1
ATOM 1515 C CA . LYS A 1 187 ? -3.568 0.694 -4.548 1.00 87.00 187 LYS A CA 1
ATOM 1516 C C . LYS A 1 187 ? -4.499 0.330 -3.404 1.00 87.00 187 LYS A C 1
ATOM 1518 O O . LYS A 1 187 ? -5.345 1.146 -3.056 1.00 87.00 187 LYS A O 1
ATOM 1523 N N . LEU A 1 188 ? -4.337 -0.864 -2.834 1.00 89.62 188 LEU A N 1
ATOM 1524 C CA . LEU A 1 188 ? -5.175 -1.341 -1.734 1.00 89.62 188 LEU A CA 1
ATOM 1525 C C . LEU A 1 188 ? -5.070 -0.420 -0.515 1.00 89.62 188 LEU A C 1
ATOM 1527 O O . LEU A 1 188 ? -6.095 -0.043 0.039 1.00 89.62 188 LEU A O 1
ATOM 1531 N N . PHE A 1 189 ? -3.854 0.008 -0.170 1.00 92.56 189 PHE A N 1
ATOM 1532 C CA . PHE A 1 189 ? -3.578 0.856 0.995 1.00 92.56 189 PHE A CA 1
ATOM 1533 C C . PHE A 1 189 ? -3.607 2.365 0.696 1.00 92.56 189 PHE A C 1
ATOM 1535 O O . PHE A 1 189 ? -3.139 3.169 1.500 1.00 92.56 189 PHE A O 1
ATOM 1542 N N . LYS A 1 190 ? -4.180 2.787 -0.443 1.00 89.06 190 LYS A N 1
ATOM 1543 C CA . LYS A 1 190 ? -4.232 4.206 -0.844 1.00 89.06 190 LYS A CA 1
ATOM 1544 C C . LYS A 1 190 ? -4.863 5.104 0.222 1.00 89.06 190 LYS A C 1
ATOM 1546 O O . LYS A 1 190 ? -4.362 6.196 0.476 1.00 89.06 190 LYS A O 1
ATOM 1551 N N . SER A 1 191 ? -5.972 4.667 0.812 1.00 88.06 191 SER A N 1
ATOM 1552 C CA . SER A 1 191 ? -6.702 5.421 1.837 1.00 88.06 191 SER A CA 1
ATOM 1553 C C . SER A 1 191 ? -6.056 5.351 3.225 1.00 88.06 191 SER A C 1
ATOM 1555 O O . SER A 1 191 ? -6.427 6.130 4.101 1.00 88.06 191 SER A O 1
ATOM 1557 N N . ASP A 1 192 ? -5.044 4.498 3.432 1.00 90.75 192 ASP A N 1
ATOM 1558 C CA . ASP A 1 192 ? -4.315 4.393 4.705 1.00 90.75 192 ASP A CA 1
ATOM 1559 C C . ASP A 1 192 ? -2.970 5.099 4.690 1.00 90.75 192 ASP A C 1
ATOM 1561 O O . ASP A 1 192 ? -2.134 4.817 5.542 1.00 90.75 192 ASP A O 1
ATOM 1565 N N . PHE A 1 193 ? -2.745 6.036 3.771 1.00 87.69 193 PHE A N 1
ATOM 1566 C CA . PHE A 1 193 ? -1.467 6.743 3.664 1.00 87.69 193 PHE A CA 1
ATOM 1567 C C . PHE A 1 193 ? -1.013 7.411 4.976 1.00 87.69 193 PHE A C 1
ATOM 1569 O O . PHE A 1 193 ? 0.172 7.665 5.136 1.00 87.69 193 PHE A O 1
ATOM 1576 N N . LYS A 1 194 ? -1.934 7.686 5.915 1.00 88.25 194 LYS A N 1
ATOM 1577 C CA . LYS A 1 194 ? -1.646 8.199 7.271 1.00 88.25 194 LYS A CA 1
ATOM 1578 C C . LYS A 1 194 ? -1.161 7.134 8.262 1.00 88.25 194 LYS A C 1
ATOM 1580 O O . LYS A 1 194 ? -0.615 7.479 9.300 1.00 88.25 194 LYS A O 1
ATOM 1585 N N . SER A 1 195 ? -1.402 5.864 7.971 1.00 89.62 195 SER A N 1
ATOM 1586 C CA . SER A 1 195 ? -0.961 4.725 8.777 1.00 89.62 195 SER A CA 1
ATOM 1587 C C . SER A 1 195 ? 0.261 4.064 8.155 1.00 89.62 195 SER A C 1
ATOM 1589 O O . SER A 1 195 ? 1.204 3.736 8.869 1.00 89.62 195 SER A O 1
ATOM 1591 N N . ILE A 1 196 ? 0.259 3.882 6.831 1.00 94.38 196 ILE A N 1
ATOM 1592 C CA . ILE A 1 196 ? 1.345 3.233 6.108 1.00 94.38 196 ILE A CA 1
ATOM 1593 C C . ILE A 1 196 ? 1.563 3.830 4.721 1.00 94.38 196 ILE A C 1
ATOM 1595 O O . ILE A 1 196 ? 0.627 4.060 3.959 1.00 94.38 196 ILE A O 1
ATOM 1599 N N . GLU A 1 197 ? 2.827 4.041 4.382 1.00 95.56 197 GLU A N 1
ATOM 1600 C CA . GLU A 1 197 ? 3.262 4.525 3.080 1.00 95.56 197 GLU A CA 1
ATOM 1601 C C . GLU A 1 197 ? 4.085 3.453 2.365 1.00 95.56 197 GLU A C 1
ATOM 1603 O O . GLU A 1 197 ? 4.948 2.805 2.963 1.00 95.56 197 GLU A O 1
ATOM 1608 N N . ILE A 1 198 ? 3.813 3.261 1.074 1.00 96.62 198 ILE A N 1
ATOM 1609 C CA . ILE A 1 198 ? 4.484 2.258 0.248 1.00 96.62 198 ILE A CA 1
ATOM 1610 C C . ILE A 1 198 ? 5.554 2.952 -0.593 1.00 96.62 198 ILE A C 1
ATOM 1612 O O . ILE A 1 198 ? 5.250 3.881 -1.342 1.00 96.62 198 ILE A O 1
ATOM 1616 N N . TYR A 1 199 ? 6.795 2.486 -0.489 1.00 96.69 199 TYR A N 1
ATOM 1617 C CA . TYR A 1 199 ? 7.944 3.043 -1.194 1.00 96.69 199 TYR A CA 1
ATOM 1618 C C . TYR A 1 199 ? 8.626 2.008 -2.093 1.00 96.69 199 TYR A C 1
ATOM 1620 O O . TYR A 1 199 ? 8.562 0.798 -1.855 1.00 96.69 199 TYR A O 1
ATOM 1628 N N . GLU A 1 200 ? 9.321 2.494 -3.115 1.00 94.81 200 GLU A N 1
ATOM 1629 C CA . GLU A 1 200 ? 10.278 1.727 -3.912 1.00 94.81 200 GLU A CA 1
ATOM 1630 C C . GLU A 1 200 ? 11.616 2.477 -3.974 1.00 94.81 200 GLU A C 1
ATOM 1632 O O . GLU A 1 200 ? 11.643 3.693 -4.144 1.00 94.81 200 GLU A O 1
ATOM 1637 N N . VAL A 1 201 ? 12.721 1.741 -3.845 1.00 95.12 201 VAL A N 1
ATOM 1638 C CA . VAL A 1 201 ? 14.090 2.208 -4.099 1.00 95.12 201 VAL A CA 1
ATOM 1639 C C . VAL A 1 201 ? 14.592 1.462 -5.338 1.00 95.12 201 VAL A C 1
ATOM 1641 O O . VAL A 1 201 ? 15.053 0.320 -5.216 1.00 95.12 201 VAL A O 1
ATOM 1644 N N . PRO A 1 202 ? 14.473 2.045 -6.537 1.00 87.62 202 PRO A N 1
ATOM 1645 C CA . PRO A 1 202 ? 14.902 1.400 -7.764 1.00 87.62 202 PRO A CA 1
ATOM 1646 C C . PRO A 1 202 ? 16.391 1.688 -8.007 1.00 87.62 202 PRO A C 1
ATOM 1648 O O . PRO A 1 202 ? 16.774 2.667 -8.643 1.00 87.62 202 PRO A O 1
ATOM 1651 N N . THR A 1 203 ? 17.258 0.811 -7.496 1.00 87.00 203 THR A N 1
ATOM 1652 C CA . THR A 1 203 ? 18.717 1.032 -7.413 1.00 87.00 203 THR A CA 1
ATOM 1653 C C . THR A 1 203 ? 19.443 1.005 -8.757 1.00 87.00 203 THR A C 1
ATOM 1655 O O . THR A 1 203 ? 20.665 1.106 -8.797 1.00 87.00 203 THR A O 1
ATOM 1658 N N . SER A 1 204 ? 18.734 0.715 -9.845 1.00 81.50 204 SER A N 1
ATOM 1659 C CA . SER A 1 204 ? 19.287 0.756 -11.202 1.00 81.50 204 SER A CA 1
ATOM 1660 C C . SER A 1 204 ? 19.041 2.094 -11.887 1.00 81.50 204 SER A C 1
ATOM 1662 O O . SER A 1 204 ? 19.698 2.380 -12.880 1.00 81.50 204 SER A O 1
ATOM 1664 N N . ASP A 1 205 ? 18.105 2.883 -11.363 1.00 74.81 205 ASP A N 1
ATOM 1665 C CA . ASP A 1 205 ? 17.637 4.115 -11.992 1.00 74.81 205 ASP A CA 1
ATOM 1666 C C . ASP A 1 205 ? 18.131 5.358 -11.235 1.00 74.81 205 ASP A C 1
ATOM 1668 O O . ASP A 1 205 ? 18.242 6.428 -11.829 1.00 74.81 205 ASP A O 1
ATOM 1672 N N . TYR A 1 206 ? 18.479 5.204 -9.950 1.00 82.56 206 TYR A N 1
ATOM 1673 C CA . TYR A 1 206 ? 18.987 6.271 -9.084 1.00 82.56 206 TYR A CA 1
ATOM 1674 C C . TYR A 1 206 ? 20.079 5.770 -8.132 1.00 82.56 206 TYR A C 1
ATOM 1676 O O . TYR A 1 206 ? 20.132 4.578 -7.802 1.00 82.56 206 TYR A O 1
ATOM 1684 N N . ASP A 1 207 ? 20.894 6.706 -7.636 1.00 83.00 207 ASP A N 1
ATOM 1685 C CA . ASP A 1 207 ? 21.863 6.451 -6.570 1.00 83.00 207 ASP A CA 1
ATOM 1686 C C . ASP A 1 207 ? 21.143 6.020 -5.284 1.00 83.00 207 ASP A C 1
ATOM 1688 O O . ASP A 1 207 ? 20.172 6.636 -4.832 1.00 83.00 207 ASP A O 1
ATOM 1692 N N . ALA A 1 208 ? 21.607 4.904 -4.726 1.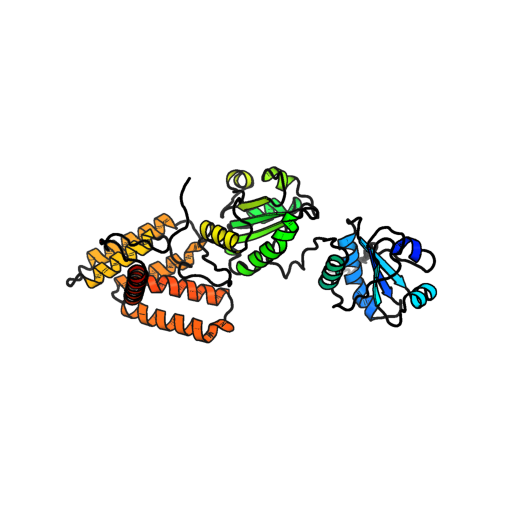00 92.94 208 ALA A N 1
ATOM 1693 C CA . ALA A 1 208 ? 21.002 4.236 -3.576 1.00 92.94 208 ALA A CA 1
ATOM 1694 C C . ALA A 1 208 ? 22.068 3.631 -2.643 1.00 92.94 208 ALA A C 1
ATOM 1696 O O . ALA A 1 208 ? 21.803 2.659 -1.930 1.00 92.94 208 ALA A O 1
ATOM 1697 N N . ASP A 1 209 ? 23.313 4.102 -2.714 1.00 94.75 209 ASP A N 1
ATOM 1698 C CA . ASP A 1 209 ? 24.431 3.557 -1.942 1.00 94.75 209 ASP A CA 1
ATOM 1699 C C . ASP A 1 209 ? 24.266 3.837 -0.447 1.00 94.75 209 ASP A C 1
ATOM 1701 O O . ASP A 1 209 ? 24.498 2.937 0.371 1.00 94.75 209 ASP A O 1
ATOM 1705 N N . LEU A 1 210 ? 23.791 5.034 -0.085 1.00 94.75 210 LEU A N 1
ATOM 1706 C CA . LEU A 1 210 ? 23.465 5.373 1.299 1.00 94.75 210 LEU A CA 1
ATOM 1707 C C . LEU A 1 210 ? 22.318 4.501 1.812 1.00 94.75 210 LEU A C 1
ATOM 1709 O O . LEU A 1 210 ? 22.427 3.931 2.900 1.00 94.75 210 LEU A O 1
ATOM 1713 N N . ILE A 1 211 ? 21.253 4.339 1.026 1.00 96.06 211 ILE A N 1
ATOM 1714 C CA . ILE A 1 211 ? 20.105 3.502 1.401 1.00 96.06 211 ILE A CA 1
ATOM 1715 C C . ILE A 1 211 ? 20.532 2.042 1.595 1.00 96.06 211 ILE A C 1
ATOM 1717 O O . ILE A 1 211 ? 20.233 1.429 2.625 1.00 96.06 211 ILE A O 1
ATOM 1721 N N . LYS A 1 212 ? 21.276 1.477 0.633 1.00 96.38 212 LYS A N 1
ATOM 1722 C CA . LYS A 1 212 ? 21.774 0.094 0.706 1.00 96.38 212 LYS A CA 1
ATOM 1723 C C . LYS A 1 212 ? 22.654 -0.119 1.933 1.00 96.38 212 LYS A C 1
ATOM 1725 O O . LYS A 1 212 ? 22.529 -1.152 2.587 1.00 96.38 212 LYS A O 1
ATOM 1730 N N . LYS A 1 213 ? 23.521 0.844 2.260 1.00 95.44 213 LYS A N 1
ATOM 1731 C CA . LYS A 1 213 ? 24.384 0.783 3.444 1.00 95.44 213 LYS A CA 1
ATOM 1732 C C . LYS A 1 213 ? 23.577 0.871 4.739 1.00 95.44 213 LYS A C 1
ATOM 1734 O O . LYS A 1 213 ? 23.795 0.051 5.625 1.00 95.44 213 LYS A O 1
ATOM 1739 N N . THR A 1 214 ? 22.647 1.822 4.825 1.00 95.06 214 THR A N 1
ATOM 1740 C CA . THR A 1 214 ? 21.782 2.047 5.998 1.00 95.06 214 THR A CA 1
ATOM 1741 C C . THR A 1 214 ? 21.017 0.780 6.374 1.00 95.06 214 THR A C 1
ATOM 1743 O O . THR A 1 214 ? 20.958 0.417 7.545 1.00 95.06 214 THR A O 1
ATOM 1746 N N . PHE A 1 215 ? 20.501 0.059 5.379 1.00 95.75 215 PHE A N 1
ATOM 1747 C CA . PHE A 1 215 ? 19.691 -1.137 5.607 1.00 95.75 215 PHE A CA 1
ATOM 1748 C C . PHE A 1 215 ? 20.414 -2.471 5.372 1.00 95.75 215 PHE A C 1
ATOM 1750 O O . PHE A 1 215 ? 19.772 -3.520 5.323 1.00 95.75 215 PHE A O 1
ATOM 1757 N N . GLY A 1 216 ? 21.738 -2.462 5.183 1.00 94.69 216 GLY A N 1
ATOM 1758 C CA . GLY A 1 216 ? 22.524 -3.688 4.997 1.00 94.69 216 GLY A CA 1
ATOM 1759 C C . GLY A 1 216 ? 22.098 -4.542 3.792 1.00 94.69 216 GLY A C 1
ATOM 1760 O O . GLY A 1 216 ? 22.080 -5.774 3.869 1.00 94.69 216 GLY A O 1
ATOM 1761 N N . VAL A 1 217 ? 21.731 -3.910 2.675 1.00 95.81 217 VAL A N 1
ATOM 1762 C CA . VAL A 1 217 ? 21.205 -4.595 1.484 1.00 95.81 217 VAL A CA 1
ATOM 1763 C C . VAL A 1 217 ? 22.311 -5.377 0.777 1.00 95.81 217 VAL A C 1
ATOM 1765 O O . VAL A 1 217 ? 23.257 -4.802 0.243 1.00 95.81 217 VAL A O 1
ATOM 1768 N N . SER A 1 218 ? 22.154 -6.699 0.721 1.00 93.38 218 SER A N 1
ATOM 1769 C CA . SER A 1 218 ? 23.093 -7.629 0.068 1.00 93.38 218 SER A CA 1
ATOM 1770 C C . SER A 1 218 ? 22.494 -8.379 -1.129 1.00 93.38 218 SER A C 1
ATOM 1772 O O . SER A 1 218 ? 23.199 -9.116 -1.815 1.00 93.38 218 SER A O 1
ATOM 1774 N N . GLY A 1 219 ? 21.203 -8.188 -1.413 1.00 93.38 219 GLY A N 1
ATOM 1775 C CA . GLY A 1 219 ? 20.511 -8.841 -2.520 1.00 93.38 219 GLY A CA 1
ATOM 1776 C C . GLY A 1 219 ? 19.155 -8.211 -2.821 1.00 93.38 219 GLY A C 1
ATOM 1777 O O . GLY A 1 219 ? 18.659 -7.376 -2.064 1.00 93.38 219 GLY A O 1
ATOM 1778 N N . PHE A 1 220 ? 18.545 -8.618 -3.936 1.00 94.06 220 PHE A N 1
ATOM 1779 C CA . PHE A 1 220 ? 17.299 -8.027 -4.422 1.00 94.06 220 PHE A CA 1
ATOM 1780 C C . PHE A 1 220 ? 16.204 -9.078 -4.712 1.00 94.06 220 PHE A C 1
ATOM 1782 O O . PHE A 1 220 ? 16.508 -10.194 -5.147 1.00 94.06 220 PHE A O 1
ATOM 1789 N N . PRO A 1 221 ? 14.917 -8.727 -4.526 1.00 96.81 221 PRO A N 1
ATOM 1790 C CA . PRO A 1 221 ? 14.472 -7.549 -3.792 1.00 96.81 221 PRO A CA 1
ATOM 1791 C C . PRO A 1 221 ? 14.740 -7.727 -2.289 1.00 96.81 221 PRO A C 1
ATOM 1793 O O . PRO A 1 221 ? 14.599 -8.836 -1.762 1.00 96.81 221 PRO A O 1
ATOM 1796 N N . THR A 1 222 ? 15.094 -6.634 -1.618 1.00 98.31 222 THR A N 1
ATOM 1797 C CA . THR A 1 222 ? 15.081 -6.539 -0.151 1.00 98.31 222 THR A CA 1
ATOM 1798 C C . THR A 1 222 ? 13.876 -5.697 0.238 1.00 98.31 222 THR A C 1
ATOM 1800 O O . THR A 1 222 ? 13.691 -4.611 -0.302 1.00 98.31 222 THR A O 1
ATOM 1803 N N . ILE A 1 223 ? 13.025 -6.219 1.118 1.00 98.62 223 ILE A N 1
ATOM 1804 C CA . ILE A 1 223 ? 11.795 -5.549 1.544 1.00 98.62 223 ILE A CA 1
ATOM 1805 C C . ILE A 1 223 ? 11.945 -5.201 3.018 1.00 98.62 223 ILE A C 1
ATOM 1807 O O . ILE A 1 223 ? 12.371 -6.041 3.811 1.00 98.62 223 ILE A O 1
ATOM 1811 N N . ILE A 1 224 ? 11.618 -3.965 3.367 1.00 98.12 224 ILE A N 1
ATOM 1812 C CA . ILE A 1 224 ? 11.848 -3.397 4.690 1.00 98.12 224 ILE A CA 1
ATOM 1813 C C . ILE A 1 224 ? 10.549 -2.821 5.217 1.00 98.12 224 ILE A C 1
ATOM 1815 O O . ILE A 1 224 ? 9.826 -2.131 4.500 1.00 98.12 224 ILE A O 1
ATOM 1819 N N . TYR A 1 225 ? 10.290 -3.082 6.488 1.00 98.25 225 TYR A N 1
ATOM 1820 C CA . TYR A 1 225 ? 9.303 -2.371 7.272 1.00 98.25 225 TYR A CA 1
ATOM 1821 C C . TYR A 1 225 ? 10.003 -1.422 8.233 1.00 98.25 225 TYR A C 1
ATOM 1823 O O . TYR A 1 225 ? 10.936 -1.804 8.934 1.00 98.25 225 TYR A O 1
ATOM 1831 N N . LEU A 1 226 ? 9.533 -0.186 8.268 1.00 96.69 226 LEU A N 1
ATOM 1832 C CA . LEU A 1 226 ? 9.958 0.820 9.220 1.00 96.69 226 LEU A CA 1
ATOM 1833 C C . LEU A 1 226 ? 8.720 1.240 10.027 1.00 96.69 226 LEU A C 1
ATOM 1835 O O . LEU A 1 226 ? 7.739 1.692 9.422 1.00 96.69 226 LEU A O 1
ATOM 1839 N N . PRO A 1 227 ? 8.712 1.064 11.360 1.00 94.12 227 PRO A N 1
ATOM 1840 C CA . PRO A 1 227 ? 7.546 1.386 12.172 1.00 94.12 227 PRO A CA 1
ATOM 1841 C C . PRO A 1 227 ? 7.253 2.891 12.197 1.00 94.12 227 PRO A C 1
ATOM 1843 O O . PRO A 1 227 ? 8.083 3.720 11.835 1.00 94.12 227 PRO A O 1
ATOM 1846 N N . SER A 1 228 ? 6.051 3.246 12.645 1.00 90.88 228 SER A N 1
ATOM 1847 C CA . SER A 1 228 ? 5.635 4.629 12.896 1.00 90.88 228 SER A CA 1
ATOM 1848 C C . SER A 1 228 ? 6.552 5.362 13.886 1.00 90.88 228 SER A C 1
ATOM 1850 O O . SER A 1 228 ? 7.174 4.731 14.741 1.00 90.88 228 SER A O 1
ATOM 1852 N N . ASN A 1 229 ? 6.517 6.697 13.863 1.00 88.62 229 ASN A N 1
ATOM 1853 C CA . ASN A 1 229 ? 7.203 7.578 14.823 1.00 88.62 229 ASN A CA 1
ATOM 1854 C C . ASN A 1 229 ? 8.740 7.452 14.855 1.00 88.62 229 ASN A C 1
ATOM 1856 O O . ASN A 1 229 ? 9.338 7.562 15.928 1.00 88.62 229 ASN A O 1
ATOM 1860 N N . ILE A 1 230 ? 9.379 7.241 13.701 1.00 92.38 230 ILE A N 1
ATOM 1861 C CA . ILE A 1 230 ? 10.836 7.393 13.574 1.00 92.38 230 ILE A CA 1
ATOM 1862 C C . ILE A 1 230 ? 11.195 8.871 13.677 1.00 92.38 230 ILE A C 1
ATOM 1864 O O . ILE A 1 230 ? 10.681 9.686 12.912 1.00 92.38 230 ILE A O 1
ATOM 1868 N N . LYS A 1 231 ? 12.065 9.212 14.628 1.00 88.38 231 LYS A N 1
ATOM 1869 C CA . LYS A 1 231 ? 12.372 10.615 14.954 1.00 88.38 231 LYS A CA 1
ATOM 1870 C C . LYS A 1 231 ? 13.623 11.152 14.278 1.00 88.38 231 LYS A C 1
ATOM 1872 O O . LYS A 1 231 ? 13.707 12.352 14.026 1.00 88.38 231 LYS A O 1
ATOM 1877 N N . ASP A 1 232 ? 14.592 10.284 14.021 1.00 91.44 232 ASP A N 1
ATOM 1878 C CA . ASP A 1 232 ? 15.893 10.659 13.484 1.00 91.44 232 ASP A CA 1
ATOM 1879 C C . ASP A 1 232 ? 16.540 9.506 12.707 1.00 91.44 232 ASP A C 1
ATOM 1881 O O . ASP A 1 232 ? 15.991 8.408 12.577 1.00 91.44 232 ASP A O 1
ATOM 1885 N N . THR A 1 233 ? 17.714 9.783 12.150 1.00 88.69 233 THR A N 1
ATOM 1886 C CA . THR A 1 233 ? 18.454 8.864 11.287 1.00 88.69 233 THR A CA 1
ATOM 1887 C C . THR A 1 233 ? 19.069 7.680 12.028 1.00 88.69 233 THR A C 1
ATOM 1889 O O . THR A 1 233 ? 19.246 6.630 11.414 1.00 88.69 233 THR A O 1
ATOM 1892 N N . ASN A 1 234 ? 19.351 7.787 13.332 1.00 91.50 234 ASN A N 1
ATOM 1893 C CA . ASN A 1 234 ? 19.856 6.648 14.104 1.00 91.50 234 ASN A CA 1
ATOM 1894 C C . ASN A 1 234 ? 18.754 5.594 14.237 1.00 91.50 234 ASN A C 1
ATOM 1896 O O . ASN A 1 234 ? 18.981 4.410 13.973 1.00 91.50 234 ASN A O 1
ATOM 1900 N N . GLU A 1 235 ? 17.528 6.043 14.524 1.00 94.00 235 GLU A N 1
ATOM 1901 C CA . GLU A 1 235 ? 16.369 5.160 14.635 1.00 94.00 235 GLU A CA 1
ATOM 1902 C C . GLU A 1 235 ? 16.058 4.398 13.330 1.00 94.00 235 GLU A C 1
ATOM 1904 O O . GLU A 1 235 ? 15.525 3.287 13.399 1.00 94.00 235 GLU A O 1
ATOM 1909 N N . LEU A 1 236 ? 16.438 4.923 12.152 1.00 90.75 236 LEU A N 1
ATOM 1910 C CA . LEU A 1 236 ? 16.302 4.204 10.872 1.00 90.75 236 LEU A CA 1
ATOM 1911 C C . LEU A 1 236 ? 17.082 2.888 10.858 1.00 90.75 236 LEU A C 1
ATOM 1913 O O . LEU A 1 236 ? 16.629 1.928 10.243 1.00 90.75 236 LEU A O 1
ATOM 1917 N N . THR A 1 237 ? 18.238 2.844 11.524 1.00 89.44 237 THR A N 1
ATOM 1918 C CA . THR A 1 237 ? 19.099 1.653 11.582 1.00 89.44 237 THR A CA 1
ATOM 1919 C C . THR A 1 237 ? 18.780 0.734 12.758 1.00 89.44 237 THR A C 1
ATOM 1921 O O . THR A 1 237 ? 19.077 -0.456 12.696 1.00 89.44 237 THR A O 1
ATOM 1924 N N . GLU A 1 238 ? 18.149 1.256 13.811 1.00 93.56 238 GLU A N 1
ATOM 1925 C CA . GLU A 1 238 ? 17.837 0.495 15.026 1.00 93.56 238 GLU A CA 1
ATOM 1926 C C . GLU A 1 238 ? 16.471 -0.195 14.974 1.00 93.56 238 GLU A C 1
ATOM 1928 O O . GLU A 1 238 ? 16.304 -1.266 15.555 1.00 93.56 238 GLU A O 1
ATOM 1933 N N . LYS A 1 239 ? 15.481 0.421 14.311 1.00 95.19 239 LYS A N 1
ATOM 1934 C CA . LYS A 1 239 ? 14.070 0.004 14.407 1.00 95.19 239 LYS A CA 1
ATOM 1935 C C . LYS A 1 239 ? 13.506 -0.657 13.153 1.00 95.19 239 LYS A C 1
ATOM 1937 O O . LYS A 1 239 ? 12.359 -1.100 13.182 1.00 95.19 239 LYS A O 1
ATOM 1942 N N . TYR A 1 240 ? 14.246 -0.683 12.045 1.00 96.38 240 TYR A N 1
ATOM 1943 C CA . TYR A 1 240 ? 13.754 -1.326 10.829 1.00 96.38 240 TYR A CA 1
ATOM 1944 C C . TYR A 1 240 ? 13.715 -2.849 10.976 1.00 96.38 240 TYR A C 1
ATOM 1946 O O . TYR A 1 240 ? 14.516 -3.462 11.680 1.00 96.38 240 TYR A O 1
ATOM 1954 N N . GLU A 1 241 ? 12.805 -3.469 10.238 1.00 96.50 241 GLU A N 1
ATOM 1955 C CA . GLU A 1 241 ? 12.681 -4.914 10.138 1.00 96.50 241 GLU A CA 1
ATOM 1956 C C . GLU A 1 241 ? 12.804 -5.340 8.674 1.00 96.50 241 GLU A C 1
ATOM 1958 O O . GLU A 1 241 ? 12.159 -4.780 7.784 1.00 96.50 241 GLU A O 1
ATOM 1963 N N . VAL A 1 242 ? 13.612 -6.367 8.403 1.00 97.50 242 VAL A N 1
ATOM 1964 C CA . VAL A 1 242 ? 13.652 -6.992 7.074 1.00 97.50 242 VAL A CA 1
ATOM 1965 C C . VAL A 1 242 ? 12.482 -7.959 6.954 1.00 97.50 242 VAL A C 1
ATOM 1967 O O . VAL A 1 242 ? 12.388 -8.925 7.710 1.00 97.50 242 VAL A O 1
ATOM 1970 N N . TYR A 1 243 ? 11.622 -7.746 5.962 1.00 97.81 243 TYR A N 1
ATOM 1971 C CA . TYR A 1 243 ? 10.512 -8.643 5.674 1.00 97.81 243 TYR A CA 1
ATOM 1972 C C . TYR A 1 243 ? 11.012 -9.963 5.074 1.00 97.81 243 TYR A C 1
ATOM 1974 O O . TYR A 1 243 ? 11.662 -9.984 4.023 1.00 97.81 243 TYR A O 1
ATOM 1982 N N . ARG A 1 244 ? 10.678 -11.079 5.732 1.00 95.75 244 ARG A N 1
ATOM 1983 C CA . ARG A 1 244 ? 11.104 -12.439 5.344 1.00 95.75 244 ARG A CA 1
ATOM 1984 C C . ARG A 1 244 ? 9.956 -13.364 4.929 1.00 95.75 244 ARG A C 1
ATOM 1986 O O . ARG A 1 244 ? 10.211 -14.526 4.625 1.00 95.75 244 ARG A O 1
ATOM 1993 N N . GLY A 1 245 ? 8.719 -12.867 4.917 1.00 95.69 245 GLY A N 1
ATOM 1994 C CA . GLY A 1 245 ? 7.540 -13.647 4.541 1.00 95.69 245 GLY A CA 1
ATOM 1995 C C . GLY A 1 245 ? 7.431 -13.930 3.037 1.00 95.69 245 GLY A C 1
ATOM 1996 O O . GLY A 1 245 ? 8.272 -13.524 2.225 1.00 95.69 245 GLY A O 1
ATOM 1997 N N . GLY A 1 246 ? 6.363 -14.639 2.660 1.00 95.88 246 GLY A N 1
ATOM 1998 C CA . GLY A 1 246 ? 6.013 -14.876 1.259 1.00 95.88 246 GLY A CA 1
ATOM 1999 C C . GLY A 1 246 ? 5.706 -13.571 0.517 1.00 95.88 246 GLY A C 1
ATOM 2000 O O . GLY A 1 246 ? 5.269 -12.597 1.103 1.00 95.88 246 GLY A O 1
ATOM 2001 N N . ARG A 1 247 ? 5.935 -13.511 -0.796 1.00 95.56 247 ARG A N 1
ATOM 2002 C CA . ARG A 1 247 ? 5.766 -12.264 -1.577 1.00 95.56 247 ARG A CA 1
ATOM 2003 C C . ARG A 1 247 ? 4.447 -12.210 -2.350 1.00 95.56 247 ARG A C 1
ATOM 2005 O O . ARG A 1 247 ? 4.387 -11.573 -3.398 1.00 95.56 247 ARG A O 1
ATOM 2012 N N . SER A 1 248 ? 3.424 -12.921 -1.873 1.00 93.75 248 SER A N 1
ATOM 2013 C CA . SER A 1 248 ? 2.058 -12.810 -2.398 1.00 93.75 248 SER A CA 1
ATOM 2014 C C . SER A 1 248 ? 1.387 -11.533 -1.882 1.00 93.75 248 SER A C 1
ATOM 2016 O O . SER A 1 248 ? 1.873 -10.907 -0.937 1.00 93.75 248 SER A O 1
ATOM 2018 N N . ILE A 1 249 ? 0.265 -11.135 -2.488 1.00 92.75 249 ILE A N 1
ATOM 2019 C CA . ILE A 1 249 ? -0.468 -9.966 -1.990 1.00 92.75 249 ILE A CA 1
ATOM 2020 C C . ILE A 1 249 ? -1.085 -10.249 -0.615 1.00 92.75 249 ILE A C 1
ATOM 2022 O O . ILE A 1 249 ? -1.085 -9.371 0.240 1.00 92.75 249 ILE A O 1
ATOM 2026 N N . GLU A 1 250 ? -1.538 -11.480 -0.384 1.00 94.44 250 GLU A N 1
ATOM 2027 C CA . GLU A 1 250 ? -2.116 -11.937 0.877 1.00 94.44 250 GLU A CA 1
ATOM 2028 C C . GLU A 1 250 ? -1.097 -11.836 2.018 1.00 94.44 250 GLU A C 1
ATOM 2030 O O . GLU A 1 250 ? -1.408 -11.267 3.059 1.00 94.44 250 GLU A O 1
ATOM 2035 N N . ASN A 1 251 ? 0.148 -12.273 1.795 1.00 97.94 251 ASN A N 1
ATOM 2036 C CA . ASN A 1 251 ? 1.196 -12.197 2.818 1.00 97.94 251 ASN A CA 1
ATOM 2037 C C . ASN A 1 251 ? 1.606 -10.756 3.155 1.00 97.94 251 ASN A C 1
ATOM 2039 O O . ASN A 1 251 ? 1.975 -10.470 4.294 1.00 97.94 251 ASN A O 1
ATOM 2043 N N . PHE A 1 252 ? 1.568 -9.839 2.183 1.00 98.19 252 PHE A N 1
ATOM 2044 C CA . PHE A 1 252 ? 1.823 -8.425 2.462 1.00 98.19 252 PHE A CA 1
ATOM 2045 C C . PHE A 1 252 ? 0.670 -7.773 3.221 1.00 98.19 252 PHE A C 1
ATOM 2047 O O . PHE A 1 252 ? 0.920 -6.987 4.129 1.00 98.19 252 PHE A O 1
ATOM 2054 N N . ILE A 1 253 ? -0.578 -8.101 2.875 1.00 96.81 253 ILE A N 1
ATOM 2055 C CA . ILE A 1 253 ? -1.757 -7.620 3.603 1.00 96.81 253 ILE A CA 1
ATOM 2056 C C . ILE A 1 253 ? -1.717 -8.103 5.052 1.00 96.81 253 ILE A C 1
ATOM 2058 O O . ILE A 1 253 ? -1.884 -7.293 5.957 1.00 96.81 253 ILE A O 1
ATOM 2062 N N . GLU A 1 254 ? -1.463 -9.394 5.265 1.00 96.75 254 GLU A N 1
ATOM 2063 C CA . GLU A 1 254 ? -1.347 -10.006 6.590 1.00 96.75 254 GLU A CA 1
ATOM 2064 C C . GLU A 1 254 ? -0.291 -9.291 7.438 1.00 96.75 254 GLU A C 1
ATOM 2066 O O . GLU A 1 254 ? -0.602 -8.788 8.515 1.00 96.75 254 GLU A O 1
ATOM 2071 N N . PHE A 1 255 ? 0.919 -9.131 6.899 1.00 97.62 255 PHE A N 1
ATOM 2072 C CA . PHE A 1 255 ? 2.007 -8.446 7.590 1.00 97.62 255 PHE A CA 1
ATOM 2073 C C . PHE A 1 255 ? 1.688 -6.977 7.901 1.00 97.62 255 PHE A C 1
ATOM 2075 O O . PHE A 1 255 ? 1.920 -6.508 9.014 1.00 97.62 255 PHE A O 1
ATOM 2082 N N . ILE A 1 256 ? 1.135 -6.225 6.943 1.00 96.38 256 ILE A N 1
ATOM 2083 C CA . ILE A 1 256 ? 0.753 -4.830 7.195 1.00 96.38 256 ILE A CA 1
ATOM 2084 C C . ILE A 1 256 ? -0.338 -4.767 8.264 1.00 96.38 256 ILE A C 1
ATOM 2086 O O . ILE A 1 256 ? -0.254 -3.924 9.157 1.00 96.38 256 ILE A O 1
ATOM 2090 N N . ASN A 1 257 ? -1.340 -5.644 8.211 1.00 94.69 257 ASN A N 1
ATOM 2091 C CA . ASN A 1 257 ? -2.407 -5.693 9.206 1.00 94.69 257 ASN A CA 1
ATOM 2092 C C . ASN A 1 257 ? -1.859 -5.989 10.603 1.00 94.69 257 ASN A C 1
ATOM 2094 O O . ASN A 1 257 ? -2.238 -5.291 11.537 1.00 94.69 257 ASN A O 1
ATOM 2098 N N . GLU A 1 258 ? -0.934 -6.938 10.738 1.00 91.94 258 GLU A N 1
ATOM 2099 C CA . GLU A 1 258 ? -0.262 -7.239 12.006 1.00 91.94 258 GLU A CA 1
ATOM 2100 C C . GLU A 1 258 ? 0.465 -6.006 12.561 1.00 91.94 258 GLU A C 1
ATOM 2102 O O . GLU A 1 258 ? 0.321 -5.653 13.731 1.00 91.94 258 GLU A O 1
ATOM 2107 N N . LYS A 1 259 ? 1.210 -5.297 11.706 1.00 90.88 259 LYS A N 1
ATOM 2108 C CA . LYS A 1 259 ? 2.039 -4.161 12.124 1.00 90.88 259 LYS A CA 1
ATOM 2109 C C . LYS A 1 259 ? 1.269 -2.863 12.369 1.00 90.88 259 LYS A C 1
ATOM 2111 O O . LYS A 1 259 ? 1.774 -1.987 13.070 1.00 90.88 259 LYS A O 1
ATOM 2116 N N . THR A 1 260 ? 0.090 -2.700 11.769 1.00 89.00 260 THR A N 1
ATOM 2117 C CA . THR A 1 260 ? -0.637 -1.413 11.743 1.00 89.00 260 THR A CA 1
ATOM 2118 C C . THR A 1 260 ? -2.071 -1.484 12.261 1.00 89.00 260 THR A C 1
ATOM 2120 O O . THR A 1 260 ? -2.692 -0.442 12.468 1.00 89.00 260 THR A O 1
ATOM 2123 N N . ASN A 1 261 ? -2.619 -2.687 12.448 1.00 88.62 261 ASN A N 1
ATOM 2124 C CA . ASN A 1 261 ? -4.016 -2.944 12.803 1.00 88.62 261 ASN A CA 1
ATOM 2125 C C . ASN A 1 261 ? -5.048 -2.321 11.830 1.00 88.62 261 ASN A C 1
ATOM 2127 O O . ASN A 1 261 ? -6.189 -2.034 12.205 1.00 88.62 261 ASN A O 1
ATOM 2131 N N . ILE A 1 262 ? -4.666 -2.092 10.566 1.00 91.75 262 ILE A N 1
ATOM 2132 C CA . ILE A 1 262 ? -5.580 -1.569 9.536 1.00 91.75 262 ILE A CA 1
ATOM 2133 C C . ILE A 1 262 ? -6.703 -2.572 9.244 1.00 91.75 262 ILE A C 1
ATOM 2135 O O . ILE A 1 262 ? -7.858 -2.160 9.140 1.00 91.75 262 ILE A O 1
ATOM 2139 N N . ASN A 1 263 ? -6.367 -3.866 9.170 1.00 94.56 263 ASN A N 1
ATOM 2140 C CA . ASN A 1 263 ? -7.288 -4.978 8.921 1.00 94.56 263 ASN A CA 1
ATOM 2141 C C . ASN A 1 263 ? -7.975 -4.941 7.538 1.00 94.56 263 ASN A C 1
ATOM 2143 O O . ASN A 1 263 ? -9.192 -5.103 7.416 1.00 94.56 263 ASN A O 1
ATOM 2147 N N . ARG A 1 264 ? -7.184 -4.726 6.478 1.00 94.31 264 ARG A N 1
ATOM 2148 C CA . ARG A 1 264 ? -7.633 -4.839 5.080 1.00 94.31 264 ARG A CA 1
ATOM 2149 C C . ARG A 1 264 ? -7.712 -6.277 4.592 1.00 94.31 264 ARG A C 1
ATOM 2151 O O . ARG A 1 264 ? -6.968 -7.140 5.044 1.00 94.31 264 ARG A O 1
ATOM 2158 N N . GLU A 1 265 ? -8.544 -6.488 3.583 1.00 92.00 265 GLU A N 1
ATOM 2159 C CA . GLU A 1 265 ? -8.637 -7.725 2.813 1.00 92.00 265 GLU A CA 1
ATOM 2160 C C . GLU A 1 265 ? -8.125 -7.543 1.375 1.00 92.00 265 GLU A C 1
ATOM 2162 O O . GLU A 1 265 ? -7.915 -6.429 0.885 1.00 92.00 265 GLU A O 1
ATOM 2167 N N . SER A 1 266 ? -7.964 -8.652 0.648 1.00 88.69 266 SER A N 1
ATOM 2168 C CA . SER A 1 266 ? -7.481 -8.663 -0.744 1.00 88.69 266 SER A CA 1
ATOM 2169 C C . SER A 1 266 ? -8.427 -7.983 -1.743 1.00 88.69 266 SER A C 1
ATOM 2171 O O . SER A 1 266 ? -7.993 -7.585 -2.829 1.00 88.69 266 SER A O 1
ATOM 2173 N N . ASN A 1 267 ? -9.700 -7.818 -1.367 1.00 85.31 267 ASN A N 1
ATOM 2174 C CA . ASN A 1 267 ? -10.718 -7.068 -2.104 1.00 85.31 267 ASN A CA 1
ATOM 2175 C C . ASN A 1 267 ? -10.616 -5.538 -1.889 1.00 85.31 267 ASN A C 1
ATOM 2177 O O . ASN A 1 267 ? -11.302 -4.785 -2.576 1.00 85.31 267 ASN A O 1
ATOM 2181 N N . GLY A 1 268 ? -9.759 -5.076 -0.968 1.00 87.25 268 GLY A N 1
ATOM 2182 C CA . GLY A 1 268 ? -9.566 -3.666 -0.622 1.00 87.25 268 GLY A CA 1
ATOM 2183 C C . GLY A 1 268 ? -10.474 -3.135 0.484 1.00 87.25 268 GLY A C 1
ATOM 2184 O O . GLY A 1 268 ? -10.220 -2.034 0.967 1.00 87.25 268 GLY A O 1
ATOM 2185 N N . ASN A 1 269 ? -11.475 -3.893 0.925 1.00 89.69 269 ASN A N 1
ATOM 2186 C CA . ASN A 1 269 ? -12.326 -3.546 2.059 1.00 89.69 269 ASN A CA 1
ATOM 2187 C C . ASN A 1 269 ? -11.644 -3.865 3.394 1.00 89.69 269 ASN A C 1
ATOM 2189 O O . ASN A 1 269 ? -10.600 -4.515 3.459 1.00 89.69 269 ASN A O 1
ATOM 2193 N N . LEU A 1 270 ? -12.265 -3.382 4.465 1.00 93.81 270 LEU A N 1
ATOM 2194 C CA . LEU A 1 270 ? -11.910 -3.697 5.841 1.00 93.81 270 LEU A CA 1
ATOM 2195 C C . LEU A 1 270 ? -12.726 -4.893 6.350 1.00 93.81 270 LEU A C 1
ATOM 2197 O O . LEU A 1 270 ? -13.939 -4.933 6.118 1.00 93.81 270 LEU A O 1
ATOM 2201 N N . ASN A 1 271 ? -12.070 -5.809 7.067 1.00 93.06 271 ASN A N 1
ATOM 2202 C CA . ASN A 1 271 ? -12.729 -6.926 7.755 1.00 93.06 271 ASN A CA 1
ATOM 2203 C C . ASN A 1 271 ? -13.375 -6.472 9.086 1.00 93.06 271 ASN A C 1
ATOM 2205 O O . ASN A 1 271 ? -13.277 -5.301 9.466 1.00 93.06 271 ASN A O 1
ATOM 2209 N N . ASP A 1 272 ?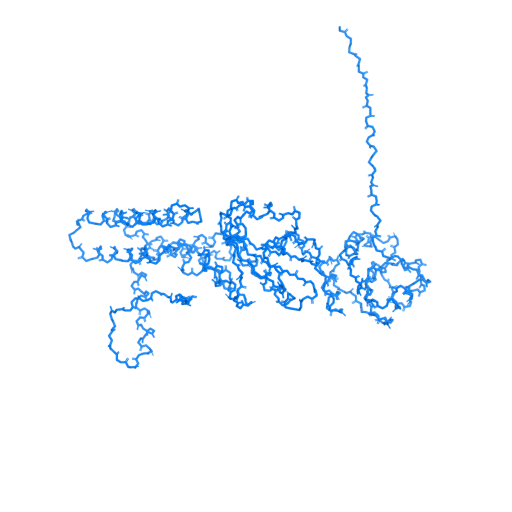 -14.020 -7.390 9.813 1.00 91.19 272 ASP A N 1
ATOM 2210 C CA . ASP A 1 272 ? -14.745 -7.101 11.064 1.00 91.19 272 ASP A CA 1
ATOM 2211 C C . ASP A 1 272 ? -13.851 -6.684 12.256 1.00 91.19 272 ASP A C 1
ATOM 2213 O O . ASP A 1 272 ? -14.351 -6.147 13.247 1.00 91.19 272 ASP A O 1
ATOM 2217 N N . ASN A 1 273 ? -12.527 -6.857 12.172 1.00 90.75 273 ASN A N 1
ATOM 2218 C CA . ASN A 1 273 ? -11.584 -6.406 13.203 1.00 90.75 273 ASN A CA 1
ATOM 2219 C C . ASN A 1 273 ? -11.188 -4.934 13.042 1.00 90.75 273 ASN A C 1
ATOM 2221 O O . ASN A 1 273 ? -10.699 -4.302 13.979 1.00 90.75 273 ASN A O 1
ATOM 2225 N N . ALA A 1 274 ? -11.410 -4.346 11.866 1.00 93.06 274 ALA A N 1
ATOM 2226 C CA . ALA A 1 274 ? -10.960 -2.990 11.605 1.00 93.06 274 ALA A CA 1
ATOM 2227 C C . ALA A 1 274 ? -11.636 -1.965 12.521 1.00 93.06 274 ALA A C 1
ATOM 2229 O O . ALA A 1 274 ? -12.861 -1.909 12.633 1.00 93.06 274 ALA A O 1
ATOM 2230 N N . GLY A 1 275 ? -10.824 -1.104 13.134 1.00 91.50 275 GLY A N 1
ATOM 2231 C CA . GLY A 1 275 ? -11.281 -0.072 14.062 1.00 91.50 275 GLY A CA 1
ATOM 2232 C C . GLY A 1 275 ? -11.467 -0.549 15.503 1.00 91.50 275 GLY A C 1
ATOM 2233 O O . GLY A 1 275 ? -11.541 0.314 16.380 1.00 91.50 275 GLY A O 1
ATOM 2234 N N . ARG A 1 276 ? -11.488 -1.863 15.763 1.00 92.50 276 ARG A N 1
ATOM 2235 C CA . ARG A 1 276 ? -11.505 -2.409 17.125 1.00 92.50 276 ARG A CA 1
ATOM 2236 C C . ARG A 1 276 ? -10.163 -2.173 17.824 1.00 92.50 276 ARG A C 1
ATOM 2238 O O . ARG A 1 276 ? -9.125 -2.002 17.173 1.00 92.50 276 ARG A O 1
ATOM 2245 N N . LEU A 1 277 ? -10.220 -2.086 19.150 1.00 91.00 277 LEU A N 1
ATOM 2246 C CA . LEU A 1 277 ? -9.044 -2.001 20.016 1.00 91.00 277 LEU A CA 1
ATOM 2247 C C . LEU A 1 277 ? -8.545 -3.418 20.349 1.00 91.00 277 LEU A C 1
ATOM 2249 O O . LEU A 1 277 ? -8.799 -4.358 19.598 1.00 91.00 277 LEU A O 1
ATOM 2253 N N . SER A 1 278 ? -7.772 -3.576 21.422 1.00 88.69 278 SER A N 1
ATOM 2254 C CA . SER A 1 278 ? -7.196 -4.863 21.794 1.00 88.69 278 SER A CA 1
ATOM 2255 C C . SER A 1 278 ? -8.279 -5.867 22.184 1.00 88.69 278 SER A C 1
ATOM 2257 O O . SER A 1 278 ? -9.325 -5.519 22.736 1.00 88.69 278 SER A O 1
ATOM 2259 N N . ASN A 1 279 ? -7.992 -7.150 21.963 1.00 86.62 279 ASN A N 1
ATOM 2260 C CA . ASN A 1 279 ? -8.889 -8.231 22.365 1.00 86.62 279 ASN A CA 1
ATOM 2261 C C . ASN A 1 279 ? -9.199 -8.208 23.876 1.00 86.62 279 ASN A C 1
ATOM 2263 O O . ASN A 1 279 ? -10.282 -8.598 24.302 1.00 86.62 279 ASN A O 1
ATOM 2267 N N . THR A 1 280 ? -8.264 -7.716 24.695 1.00 89.81 280 THR A N 1
ATOM 2268 C CA . THR A 1 280 ? -8.464 -7.520 26.137 1.00 89.81 280 THR A CA 1
ATOM 2269 C C . THR A 1 280 ? -9.607 -6.547 26.421 1.00 89.81 280 THR A C 1
ATOM 2271 O O . THR A 1 280 ? -10.475 -6.848 27.243 1.00 89.81 280 THR A O 1
ATOM 2274 N N . ILE A 1 281 ? -9.639 -5.406 25.728 1.00 93.12 281 ILE A N 1
ATOM 2275 C CA . ILE A 1 281 ? -10.703 -4.405 25.867 1.00 93.12 281 ILE A CA 1
ATOM 2276 C C . ILE A 1 281 ? -12.038 -4.985 25.403 1.00 93.12 281 ILE A C 1
ATOM 2278 O O . ILE A 1 281 ? -13.051 -4.828 26.086 1.00 93.12 281 ILE A O 1
ATOM 2282 N N . ASP A 1 282 ? -12.031 -5.700 24.280 1.00 91.06 282 ASP A N 1
ATOM 2283 C CA . ASP A 1 282 ? -13.239 -6.301 23.729 1.00 91.06 282 ASP A CA 1
ATOM 2284 C C . ASP A 1 282 ? -13.850 -7.333 24.690 1.00 91.06 282 ASP A C 1
ATOM 2286 O O . ASP A 1 282 ? -15.041 -7.270 24.995 1.00 91.06 282 ASP A O 1
ATOM 2290 N N . LEU A 1 283 ? -13.021 -8.201 25.277 1.00 89.38 283 LEU A N 1
ATOM 2291 C CA . LEU A 1 283 ? -13.430 -9.147 26.318 1.00 89.38 283 LEU A CA 1
ATOM 2292 C C . LEU A 1 283 ? -14.035 -8.463 27.550 1.00 89.38 283 LEU A C 1
ATOM 2294 O O . LEU A 1 283 ? -14.974 -8.986 28.151 1.00 89.38 283 LEU A O 1
ATOM 2298 N N . LYS A 1 284 ? -13.507 -7.305 27.959 1.00 93.50 284 LYS A N 1
ATOM 2299 C CA . LYS A 1 284 ? -14.070 -6.555 29.091 1.00 93.50 284 LYS A CA 1
ATOM 2300 C C . LYS A 1 284 ? -15.420 -5.931 28.761 1.00 93.50 284 LYS A C 1
ATOM 2302 O O . LYS A 1 284 ? -16.271 -5.876 29.644 1.00 93.50 284 LYS A O 1
ATOM 2307 N N . ILE A 1 285 ? -15.635 -5.497 27.520 1.00 92.94 285 ILE A N 1
ATOM 2308 C CA . ILE A 1 285 ? -16.937 -4.983 27.075 1.00 92.94 285 ILE A CA 1
ATOM 2309 C C . ILE A 1 285 ? -17.977 -6.102 27.055 1.00 92.94 285 ILE A C 1
ATOM 2311 O O . ILE A 1 285 ? -19.073 -5.897 27.567 1.00 92.94 285 ILE A O 1
ATOM 2315 N N . VAL A 1 286 ? -17.625 -7.290 26.554 1.00 89.94 286 VAL A N 1
ATOM 2316 C CA . VAL A 1 286 ? -18.522 -8.458 26.590 1.00 89.94 286 VAL A CA 1
ATOM 2317 C C . VAL A 1 286 ? -18.924 -8.785 28.032 1.00 89.94 286 VAL A C 1
ATOM 2319 O O . VAL A 1 286 ? -20.111 -8.829 28.339 1.00 89.94 286 VAL A O 1
ATOM 2322 N N . LYS A 1 287 ? -17.954 -8.882 28.952 1.00 88.81 287 LYS A N 1
ATOM 2323 C CA . LYS A 1 287 ? -18.230 -9.120 30.383 1.00 88.81 287 LYS A CA 1
ATOM 2324 C C . LYS A 1 287 ? -19.111 -8.040 31.012 1.00 88.81 287 LYS A C 1
ATOM 2326 O O . LYS A 1 287 ? -19.954 -8.340 31.853 1.00 88.81 287 LYS A O 1
ATOM 2331 N N . LEU A 1 288 ? -18.909 -6.782 30.624 1.00 90.06 288 LEU A N 1
ATOM 2332 C CA . LEU A 1 288 ? -19.739 -5.675 31.080 1.00 90.06 288 LEU A CA 1
ATOM 2333 C C . LEU A 1 288 ? -21.188 -5.830 30.593 1.00 90.06 288 LEU A C 1
ATOM 2335 O O . LEU A 1 288 ? -22.107 -5.633 31.382 1.00 90.06 288 LEU A O 1
ATOM 2339 N N . LEU A 1 289 ? -21.405 -6.220 29.336 1.00 88.94 289 LEU A N 1
ATOM 2340 C CA . LEU A 1 289 ? -22.746 -6.486 28.806 1.00 88.94 289 LEU A CA 1
ATOM 2341 C C . LEU A 1 289 ? -23.432 -7.648 29.540 1.00 88.94 289 LEU A C 1
ATOM 2343 O O . LEU A 1 289 ? -24.586 -7.502 29.932 1.00 88.94 289 LEU A O 1
ATOM 2347 N N . ASP A 1 290 ? -22.718 -8.740 29.821 1.00 85.19 290 ASP A N 1
ATOM 2348 C CA . ASP A 1 290 ? -23.264 -9.878 30.579 1.00 85.19 290 ASP A CA 1
ATOM 2349 C C . ASP A 1 290 ? -23.660 -9.478 32.015 1.00 85.19 290 ASP A C 1
ATOM 2351 O O . ASP A 1 290 ? -24.688 -9.909 32.548 1.00 85.19 290 ASP A O 1
ATOM 2355 N N . SER A 1 291 ? -22.874 -8.598 32.647 1.00 83.06 291 SER A N 1
ATOM 2356 C CA . SER A 1 291 ? -23.186 -8.077 33.986 1.00 83.06 291 SER A CA 1
ATOM 2357 C C . SER A 1 291 ? -24.439 -7.194 34.011 1.00 83.06 291 SER A C 1
ATOM 2359 O O . SER A 1 291 ? -25.124 -7.127 35.028 1.00 83.06 291 SER A O 1
ATOM 2361 N N . LEU A 1 292 ? -24.768 -6.540 32.890 1.00 81.38 292 LEU A N 1
ATOM 2362 C CA . LEU A 1 292 ? -25.969 -5.712 32.760 1.00 81.38 292 LEU A CA 1
ATOM 2363 C C . LEU A 1 292 ? -27.245 -6.550 32.605 1.00 81.38 292 LEU A C 1
ATOM 2365 O O . LEU A 1 292 ? -28.312 -6.087 32.996 1.00 81.38 292 LEU A O 1
ATOM 2369 N N . GLU A 1 293 ? -27.155 -7.764 32.055 1.00 76.12 293 GLU A N 1
ATOM 2370 C CA . GLU A 1 293 ? -28.302 -8.678 31.935 1.00 76.12 293 GLU A CA 1
ATOM 2371 C C . GLU A 1 293 ? -28.582 -9.458 33.222 1.00 76.12 293 GLU A C 1
ATOM 2373 O O . GLU A 1 293 ? -29.737 -9.738 33.539 1.00 76.12 293 GLU A O 1
ATOM 2378 N N . THR A 1 294 ? -27.530 -9.821 33.960 1.00 70.44 294 THR A N 1
ATOM 2379 C CA . THR A 1 294 ? -27.625 -10.703 35.137 1.00 70.44 294 THR A CA 1
ATOM 2380 C C . THR A 1 294 ? -27.952 -9.972 36.443 1.00 70.44 294 THR A C 1
ATOM 2382 O O . THR A 1 294 ? -28.469 -10.594 37.372 1.00 70.44 294 THR A O 1
ATOM 2385 N N . ASN A 1 295 ? -27.705 -8.662 36.526 1.00 62.47 295 ASN A N 1
ATOM 2386 C CA . ASN A 1 295 ? -28.010 -7.861 37.711 1.00 62.47 295 ASN A CA 1
ATOM 2387 C C . ASN A 1 295 ? -29.431 -7.264 37.660 1.00 62.47 295 ASN A C 1
ATOM 2389 O O . ASN A 1 295 ? -29.646 -6.169 37.143 1.00 62.47 295 ASN A O 1
ATOM 2393 N N . GLU A 1 296 ? -30.406 -7.936 38.288 1.00 53.19 296 GLU A N 1
ATOM 2394 C CA . GLU A 1 296 ? -31.757 -7.382 38.532 1.00 53.19 296 GLU A CA 1
ATOM 2395 C C . GLU A 1 296 ? -31.739 -6.136 39.446 1.00 53.19 296 GLU A C 1
ATOM 2397 O O . GLU A 1 296 ? -32.643 -5.296 39.399 1.00 53.19 296 GLU A O 1
ATOM 2402 N N . SER A 1 297 ? -30.690 -5.973 40.257 1.00 51.28 297 SER A N 1
ATOM 2403 C CA . SER A 1 297 ? -30.422 -4.775 41.052 1.00 51.28 297 SER A CA 1
ATOM 2404 C C . SER A 1 297 ? -29.294 -3.972 40.408 1.00 51.28 297 SER A C 1
ATOM 2406 O O . SER A 1 297 ? -28.123 -4.277 40.608 1.00 51.28 297 SER A O 1
ATOM 2408 N N . ASN A 1 298 ? -29.648 -2.939 39.641 1.00 54.28 298 ASN A N 1
ATOM 2409 C CA . ASN A 1 298 ? -28.731 -1.923 39.114 1.00 54.28 298 ASN A CA 1
ATOM 2410 C C . ASN A 1 298 ? -27.937 -1.231 40.244 1.00 54.28 298 ASN A C 1
ATOM 2412 O O . ASN A 1 298 ? -28.243 -0.094 40.613 1.00 54.28 298 ASN A O 1
ATOM 2416 N N . GLU A 1 299 ? -26.907 -1.866 40.802 1.00 60.34 299 GLU A N 1
ATOM 2417 C CA . GLU A 1 299 ? -25.909 -1.165 41.602 1.00 60.34 299 GLU A CA 1
ATOM 2418 C C . GLU A 1 299 ? -25.068 -0.319 40.643 1.00 60.34 299 GLU A C 1
ATOM 2420 O O . GLU A 1 299 ? -24.006 -0.708 40.164 1.00 60.34 299 GLU A O 1
ATOM 2425 N N . THR A 1 300 ? -25.575 0.876 40.336 1.00 65.62 300 THR A N 1
ATOM 2426 C CA . THR A 1 300 ? -24.982 1.860 39.416 1.00 65.62 300 THR A CA 1
ATOM 2427 C C . THR A 1 300 ? -23.490 2.116 39.674 1.00 65.62 300 THR A C 1
ATOM 2429 O O . THR A 1 300 ? -22.754 2.488 38.760 1.00 65.62 300 THR A O 1
ATOM 2432 N N . ASN A 1 301 ? -23.026 1.880 40.905 1.00 73.31 301 ASN A N 1
ATOM 2433 C CA . ASN A 1 301 ? -21.635 2.032 41.318 1.00 73.31 301 ASN A CA 1
ATOM 2434 C C . ASN A 1 301 ? -20.704 0.955 40.727 1.00 73.31 301 ASN A C 1
ATOM 2436 O O . ASN A 1 301 ? -19.594 1.294 40.315 1.00 73.31 301 ASN A O 1
ATOM 2440 N N . GLU A 1 302 ? -21.136 -0.303 40.610 1.00 81.38 302 GLU A N 1
ATOM 2441 C CA . GLU A 1 302 ? -20.315 -1.386 40.048 1.00 81.38 302 GLU A CA 1
ATOM 2442 C C . GLU A 1 302 ? -20.119 -1.213 38.533 1.00 81.38 302 GLU A C 1
ATOM 2444 O O . GLU A 1 302 ? -18.986 -1.186 38.048 1.00 81.38 302 GLU A O 1
ATOM 2449 N N . ILE A 1 303 ? -21.205 -0.958 37.795 1.00 83.12 303 ILE A N 1
ATOM 2450 C CA . ILE A 1 303 ? -21.174 -0.703 36.342 1.00 83.12 303 ILE A CA 1
ATOM 2451 C C . ILE A 1 303 ? -20.290 0.508 36.019 1.00 83.12 303 ILE A C 1
ATOM 2453 O O . ILE A 1 303 ? -19.474 0.461 35.095 1.00 83.12 303 ILE A O 1
ATOM 2457 N N . SER A 1 304 ? -20.411 1.591 36.796 1.00 87.38 304 SER A N 1
ATOM 2458 C CA . SER A 1 304 ? -19.579 2.782 36.596 1.00 87.38 304 SER A CA 1
ATOM 2459 C C . SER A 1 304 ? -18.090 2.493 36.819 1.00 87.38 304 SER A C 1
ATOM 2461 O O . SER A 1 304 ? -17.251 2.985 36.065 1.00 87.38 304 SER A O 1
ATOM 2463 N N . THR A 1 305 ? -17.768 1.623 37.782 1.00 90.31 305 THR A N 1
ATOM 2464 C CA . THR A 1 305 ? -16.395 1.198 38.080 1.00 90.31 305 THR A CA 1
ATOM 2465 C C . THR A 1 305 ? -15.821 0.346 36.946 1.00 90.31 305 THR A C 1
ATOM 2467 O O . THR A 1 305 ? -14.679 0.561 36.540 1.00 90.31 305 THR A O 1
ATOM 2470 N N . LEU A 1 306 ? -16.606 -0.577 36.378 1.00 91.62 306 LEU A N 1
ATOM 2471 C CA . LEU A 1 306 ? -16.191 -1.386 35.226 1.00 91.62 306 LEU A CA 1
ATOM 2472 C C . LEU A 1 306 ? -15.946 -0.524 33.981 1.00 91.62 306 LEU A C 1
ATOM 2474 O O . LEU A 1 306 ? -14.914 -0.674 33.325 1.00 91.62 306 LEU A O 1
ATOM 2478 N N . ILE A 1 307 ? -16.853 0.413 33.684 1.00 93.88 307 ILE A N 1
ATOM 2479 C CA . ILE A 1 307 ? -16.697 1.357 32.566 1.00 93.88 307 ILE A CA 1
ATOM 2480 C C . ILE A 1 307 ? -15.416 2.176 32.725 1.00 93.88 307 ILE A C 1
ATOM 2482 O O . ILE A 1 307 ? -14.647 2.312 31.771 1.00 93.88 307 ILE A O 1
ATOM 2486 N N . GLU A 1 308 ? -15.173 2.710 33.919 1.00 94.44 308 GLU A N 1
ATOM 2487 C CA . GLU A 1 308 ? -13.975 3.500 34.191 1.00 94.44 308 GLU A CA 1
ATOM 2488 C C . GLU A 1 308 ? -12.704 2.640 34.110 1.00 94.44 308 GLU A C 1
ATOM 2490 O O . GLU A 1 308 ? -11.686 3.075 33.575 1.00 94.44 308 GLU A O 1
ATOM 2495 N N . GLY A 1 309 ? -12.769 1.378 34.541 1.00 94.62 309 GLY A N 1
ATOM 2496 C CA . GLY A 1 309 ? -11.695 0.401 34.360 1.00 94.62 309 GLY A CA 1
ATOM 2497 C C . GLY A 1 309 ? -11.338 0.166 32.888 1.00 94.62 309 GLY A C 1
ATOM 2498 O O . GLY A 1 309 ? -10.156 0.129 32.545 1.00 94.62 309 GLY A O 1
ATOM 2499 N N . ILE A 1 310 ? -12.341 0.063 32.009 1.00 95.50 310 ILE A N 1
ATOM 2500 C CA . ILE A 1 310 ? -12.132 -0.080 30.559 1.00 95.50 310 ILE A CA 1
ATOM 2501 C C . ILE A 1 310 ? -11.510 1.193 29.977 1.00 95.50 310 ILE A C 1
ATOM 2503 O O . ILE A 1 310 ? -10.526 1.109 29.246 1.00 95.50 310 ILE A O 1
ATOM 2507 N N . LYS A 1 311 ? -12.029 2.378 30.324 1.00 95.06 311 LYS A N 1
ATOM 2508 C CA . LYS A 1 311 ? -11.466 3.659 29.859 1.00 95.06 311 LYS A CA 1
ATOM 2509 C C . LYS A 1 311 ? -10.003 3.823 30.258 1.00 95.06 311 LYS A C 1
ATOM 2511 O O . LYS A 1 311 ? -9.183 4.211 29.430 1.00 95.06 311 LYS A O 1
ATOM 2516 N N . ASN A 1 312 ? -9.664 3.477 31.498 1.00 94.00 312 ASN A N 1
ATOM 2517 C CA . ASN A 1 312 ? -8.290 3.534 31.986 1.00 94.00 312 ASN A CA 1
ATOM 2518 C C . ASN A 1 312 ? -7.362 2.571 31.239 1.00 94.00 312 ASN A C 1
ATOM 2520 O O . ASN A 1 312 ? -6.212 2.917 30.975 1.00 94.00 312 ASN A O 1
ATOM 2524 N N . GLU A 1 313 ? -7.840 1.382 30.866 1.00 94.25 313 GLU A N 1
ATOM 2525 C CA . GLU A 1 313 ? -7.054 0.452 30.052 1.00 94.25 313 GLU A CA 1
ATOM 2526 C C . GLU A 1 313 ? -6.873 0.949 28.617 1.00 94.25 313 GLU A C 1
ATOM 2528 O O . GLU A 1 313 ? -5.749 0.935 28.122 1.00 94.25 313 GLU A O 1
ATOM 2533 N N . ILE A 1 314 ? -7.928 1.485 27.990 1.00 93.25 314 ILE A N 1
ATOM 2534 C CA . ILE A 1 314 ? -7.834 2.140 26.677 1.00 93.25 314 ILE A CA 1
ATOM 2535 C C . ILE A 1 314 ? -6.787 3.254 26.723 1.00 93.25 314 ILE A C 1
ATOM 2537 O O . ILE A 1 314 ? -5.899 3.315 25.872 1.00 93.25 314 ILE A O 1
ATOM 2541 N N . GLN A 1 315 ? -6.850 4.117 27.740 1.00 90.50 315 GLN A N 1
ATOM 2542 C CA . GLN A 1 315 ? -5.871 5.178 27.915 1.00 90.50 315 GLN A CA 1
ATOM 2543 C C . GLN A 1 315 ? -4.470 4.578 28.081 1.00 90.50 315 GLN A C 1
ATOM 2545 O O . GLN A 1 315 ? -3.554 4.967 27.364 1.00 90.50 315 GLN A O 1
ATOM 2550 N N . LYS A 1 316 ? -4.281 3.594 28.962 1.00 90.31 316 LYS A N 1
ATOM 2551 C CA . LYS A 1 316 ? -2.974 2.966 29.203 1.00 90.31 316 LYS A CA 1
ATOM 2552 C C . LYS A 1 316 ? -2.364 2.348 27.939 1.00 90.31 316 LYS A C 1
ATOM 2554 O O . LYS A 1 316 ? -1.168 2.512 27.720 1.00 90.31 316 LYS A O 1
ATOM 2559 N N . GLU A 1 317 ? -3.157 1.651 27.131 1.00 88.06 317 GLU A N 1
ATOM 2560 C CA . GLU A 1 317 ? -2.682 0.955 25.929 1.00 88.06 317 GLU A CA 1
ATOM 2561 C C . GLU A 1 317 ? -2.463 1.902 24.736 1.00 88.06 317 GLU A C 1
ATOM 2563 O O . GLU A 1 317 ? -1.554 1.672 23.939 1.00 88.06 317 GLU A O 1
ATOM 2568 N N . TYR A 1 318 ? -3.242 2.987 24.623 1.00 84.81 318 TYR A N 1
ATOM 2569 C CA . TYR A 1 318 ? -3.286 3.810 23.406 1.00 84.81 318 TYR A CA 1
ATOM 2570 C C . TYR A 1 318 ? -2.973 5.308 23.589 1.00 84.81 318 TYR A C 1
ATOM 2572 O O . TYR A 1 318 ? -3.020 6.041 22.601 1.00 84.81 318 TYR A O 1
ATOM 2580 N N . SER A 1 319 ? -2.600 5.777 24.792 1.00 71.50 319 SER A N 1
ATOM 2581 C CA . SER A 1 319 ? -2.339 7.204 25.124 1.00 71.50 319 SER A CA 1
ATOM 2582 C C . SER A 1 319 ? -1.490 7.977 24.109 1.00 71.50 319 SER A C 1
ATOM 2584 O O . SER A 1 319 ? -1.657 9.185 23.970 1.00 71.50 319 SER A O 1
ATOM 2586 N N . SER A 1 320 ? -0.559 7.296 23.441 1.00 66.44 320 SER A N 1
ATOM 2587 C CA . SER A 1 320 ? 0.446 7.906 22.563 1.00 66.44 320 SER A CA 1
ATOM 2588 C C . SER A 1 320 ? 0.255 7.554 21.084 1.00 66.44 320 SER A C 1
ATOM 2590 O O . SER A 1 320 ? 1.157 7.804 20.286 1.00 66.44 320 SER A O 1
ATOM 2592 N N . ASN A 1 321 ? -0.861 6.914 20.709 1.00 68.62 321 ASN A N 1
ATOM 2593 C CA . ASN A 1 321 ? -1.057 6.393 19.358 1.00 68.62 321 ASN A CA 1
ATOM 2594 C C . ASN A 1 321 ? -2.142 7.163 18.593 1.00 68.62 321 ASN A C 1
ATOM 2596 O O . ASN A 1 321 ? -3.332 6.839 18.650 1.00 68.62 321 ASN A O 1
ATOM 2600 N N . ASP A 1 322 ? -1.699 8.147 17.808 1.00 70.00 322 ASP A N 1
ATOM 2601 C CA . ASP A 1 322 ? -2.571 9.003 17.000 1.00 70.00 322 ASP A CA 1
ATOM 2602 C C . ASP A 1 322 ? -3.489 8.210 16.049 1.00 70.00 322 ASP A C 1
ATOM 2604 O O . ASP A 1 322 ? -4.608 8.657 15.770 1.00 70.00 322 ASP A O 1
ATOM 2608 N N . LEU A 1 323 ? -3.075 7.012 15.609 1.00 72.31 323 LEU A N 1
ATOM 2609 C CA . LEU A 1 323 ? -3.834 6.163 14.681 1.00 72.31 323 LEU A CA 1
ATOM 2610 C C . LEU A 1 323 ? -5.181 5.706 15.261 1.00 72.31 323 LEU A C 1
ATOM 2612 O O . LEU A 1 323 ? -6.145 5.528 14.514 1.00 72.31 323 LEU A O 1
ATOM 2616 N N . PHE A 1 324 ? -5.275 5.562 16.585 1.00 81.56 324 PHE A N 1
ATOM 2617 C CA . PHE A 1 324 ? -6.472 5.060 17.266 1.00 81.56 324 PHE A CA 1
ATOM 2618 C C . PHE A 1 324 ? -7.386 6.158 17.806 1.00 81.56 324 PHE A C 1
ATOM 2620 O O . PHE A 1 324 ? -8.482 5.857 18.275 1.00 81.56 324 PHE A O 1
ATOM 2627 N N . THR A 1 325 ? -7.001 7.432 17.682 1.00 84.06 325 THR A N 1
ATOM 2628 C CA . THR A 1 325 ? -7.739 8.581 18.241 1.00 84.06 325 THR A CA 1
ATOM 2629 C C . THR A 1 325 ? -9.235 8.548 17.926 1.00 84.06 325 THR A C 1
ATOM 2631 O O . THR A 1 325 ? -10.070 8.851 18.779 1.00 84.06 325 THR A O 1
ATOM 2634 N N . TYR A 1 326 ? -9.596 8.192 16.690 1.00 87.50 326 TYR A N 1
ATOM 2635 C CA . TYR A 1 326 ? -10.998 8.094 16.290 1.00 87.50 326 TYR A CA 1
ATOM 2636 C C . TYR A 1 326 ? -11.724 6.947 17.003 1.00 87.50 326 TYR A C 1
ATOM 2638 O O . TYR A 1 326 ? -12.800 7.165 17.562 1.00 87.50 326 TYR A O 1
ATOM 2646 N N . SER A 1 327 ? -11.137 5.746 16.985 1.00 90.44 327 SER A N 1
ATOM 2647 C CA . SER A 1 327 ? -11.701 4.561 17.632 1.00 90.44 327 SER A CA 1
ATOM 2648 C C . SER A 1 327 ? -11.876 4.791 19.126 1.00 90.44 327 SER A C 1
ATOM 2650 O O . SER A 1 327 ? -12.973 4.585 19.628 1.00 90.44 327 SER A O 1
ATOM 2652 N N . ILE A 1 328 ? -10.862 5.326 19.810 1.00 91.94 328 ILE A N 1
ATOM 2653 C CA . ILE A 1 328 ? -10.899 5.642 21.247 1.00 91.94 328 ILE A CA 1
ATOM 2654 C C . ILE A 1 328 ? -12.084 6.554 21.573 1.00 91.94 328 ILE A C 1
ATOM 2656 O O . ILE A 1 328 ? -12.933 6.194 22.384 1.00 91.94 328 ILE A O 1
ATOM 2660 N N . LYS A 1 329 ? -12.226 7.679 20.857 1.00 92.81 329 LYS A N 1
ATOM 2661 C CA . LYS A 1 329 ? -13.362 8.603 21.038 1.00 92.81 329 LYS A CA 1
ATOM 2662 C C . LYS A 1 329 ? -14.713 7.930 20.800 1.00 92.81 329 LYS A C 1
ATOM 2664 O O . LYS A 1 329 ? -15.716 8.302 21.413 1.00 92.81 329 LYS A O 1
ATOM 2669 N N . TYR A 1 330 ? -14.775 6.971 19.877 1.00 95.44 330 TYR A N 1
ATOM 2670 C CA . TYR A 1 330 ? -16.004 6.236 19.612 1.00 95.44 330 TYR A CA 1
ATOM 2671 C C . TYR A 1 330 ? -16.306 5.211 20.713 1.00 95.44 330 TYR A C 1
ATOM 2673 O O . TYR A 1 330 ? -17.433 5.203 21.200 1.00 95.44 330 TYR A O 1
ATOM 2681 N N . TYR A 1 331 ? -15.316 4.443 21.180 1.00 96.00 331 TYR A N 1
ATOM 2682 C CA . TYR A 1 331 ? -15.442 3.560 22.347 1.00 96.00 331 TYR A CA 1
ATOM 2683 C C . TYR A 1 331 ? -15.903 4.342 23.583 1.00 96.00 331 TYR A C 1
ATOM 2685 O O . TYR A 1 331 ? -16.884 3.957 24.211 1.00 96.00 331 TYR A O 1
ATOM 2693 N N . GLU A 1 332 ? -15.288 5.489 23.890 1.00 94.69 332 GLU A N 1
ATOM 2694 C CA . GLU A 1 332 ? -15.701 6.357 25.003 1.00 94.69 332 GLU A CA 1
ATOM 2695 C C . GLU A 1 332 ? -17.164 6.796 24.887 1.00 94.69 332 GLU A C 1
ATOM 2697 O O . GLU A 1 332 ? -17.914 6.759 25.864 1.00 94.69 332 GLU A O 1
ATOM 2702 N N . LYS A 1 333 ? -17.601 7.184 23.681 1.00 96.31 333 LYS A N 1
ATOM 2703 C CA . LYS A 1 333 ? -18.999 7.541 23.424 1.00 96.31 333 LYS A CA 1
ATOM 2704 C C . LYS A 1 333 ? -19.938 6.368 23.710 1.00 96.31 333 LYS A C 1
ATOM 2706 O O . LYS A 1 333 ? -20.989 6.587 24.310 1.00 96.31 333 LYS A O 1
ATOM 2711 N N . LEU A 1 334 ? -19.599 5.161 23.257 1.00 96.81 334 LEU A N 1
ATOM 2712 C CA . LEU A 1 334 ? -20.437 3.975 23.444 1.00 96.81 334 LEU A CA 1
ATOM 2713 C C . LEU A 1 334 ? -20.453 3.515 24.908 1.00 96.81 334 LEU A C 1
ATOM 2715 O O . LEU A 1 334 ? -21.526 3.236 25.433 1.00 96.81 334 LEU A O 1
ATOM 2719 N N . LEU A 1 335 ? -19.313 3.560 25.599 1.00 95.81 335 LEU A N 1
ATOM 2720 C CA . LEU A 1 335 ? -19.215 3.314 27.040 1.00 95.81 335 LEU A CA 1
ATOM 2721 C C . LEU A 1 335 ? -20.069 4.304 27.844 1.00 95.81 335 LEU A C 1
ATOM 2723 O O . LEU A 1 335 ? -20.790 3.901 28.750 1.00 95.81 335 LEU A O 1
ATOM 2727 N N . ASN A 1 336 ? -20.059 5.592 27.485 1.00 94.44 336 ASN A N 1
ATOM 2728 C CA . ASN A 1 336 ? -20.919 6.591 28.127 1.00 94.44 336 ASN A CA 1
ATOM 2729 C C . ASN A 1 336 ? -22.411 6.325 27.864 1.00 94.44 336 ASN A C 1
ATOM 2731 O O . ASN A 1 336 ? -23.226 6.475 28.768 1.00 94.44 336 ASN A O 1
ATOM 2735 N N . LYS A 1 337 ? -22.780 5.908 26.643 1.00 94.31 337 LYS A N 1
ATOM 2736 C CA . LYS A 1 337 ? -24.159 5.491 26.326 1.00 94.31 337 LYS A CA 1
ATOM 2737 C C . LYS A 1 337 ? -24.590 4.303 27.183 1.00 94.31 337 LYS A C 1
ATOM 2739 O O . LYS A 1 337 ? -25.704 4.305 27.696 1.00 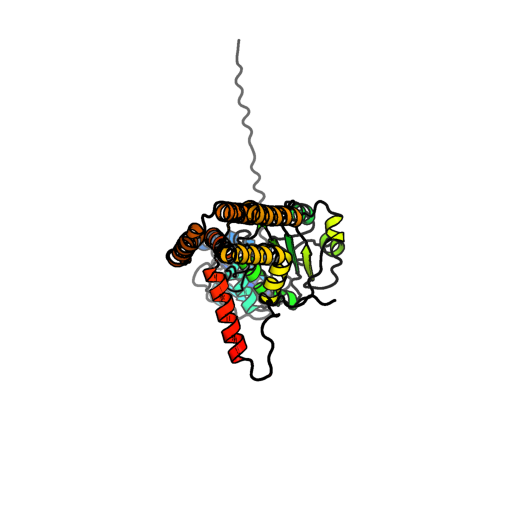94.31 337 LYS A O 1
ATOM 2744 N N . LEU A 1 338 ? -23.696 3.333 27.361 1.00 90.75 338 LEU A N 1
ATOM 2745 C CA . LEU A 1 338 ? -23.937 2.156 28.186 1.00 90.75 338 LEU A CA 1
ATOM 2746 C C . LEU A 1 338 ? -24.128 2.536 29.664 1.00 90.75 338 LEU A C 1
ATOM 2748 O O . LEU A 1 338 ? -25.123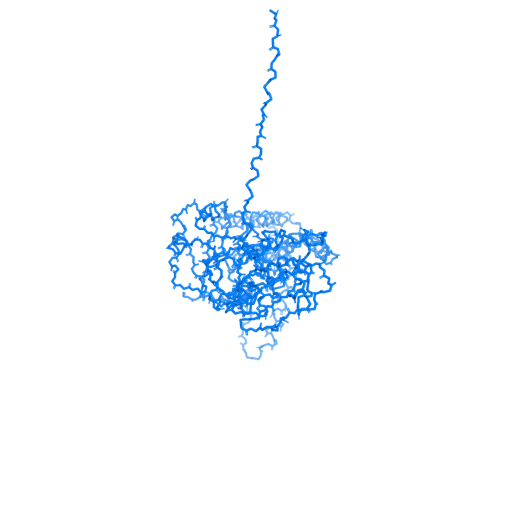 2.147 30.264 1.00 90.75 338 LEU A O 1
ATOM 2752 N N . GLY A 1 339 ? -23.247 3.377 30.218 1.00 89.38 339 GLY A N 1
ATOM 2753 C CA . GLY A 1 339 ? -23.354 3.868 31.600 1.00 89.38 339 GLY A CA 1
ATOM 2754 C C . GLY A 1 339 ? -24.605 4.711 31.873 1.00 89.38 339 GLY A C 1
ATOM 2755 O O . GLY A 1 339 ? -25.098 4.733 32.995 1.00 89.38 339 GLY A O 1
ATOM 2756 N N . ASN A 1 340 ? -25.160 5.351 30.841 1.00 89.62 340 ASN A N 1
ATOM 2757 C CA . ASN A 1 340 ? -26.431 6.077 30.907 1.00 89.62 340 ASN A CA 1
ATOM 2758 C C . ASN A 1 340 ? -27.665 5.183 30.670 1.00 89.62 340 ASN A C 1
ATOM 2760 O O . ASN A 1 340 ? -28.774 5.703 30.540 1.00 89.62 340 ASN A O 1
ATOM 2764 N N . ASN A 1 341 ? -27.486 3.861 30.572 1.00 86.75 341 ASN A N 1
ATOM 2765 C CA . ASN A 1 341 ? -28.533 2.888 30.258 1.00 86.75 341 ASN A CA 1
ATOM 2766 C C . ASN A 1 341 ? -29.256 3.152 28.916 1.00 86.75 341 ASN A C 1
ATOM 2768 O O . ASN A 1 341 ? -30.441 2.870 28.742 1.00 86.75 341 ASN A O 1
ATOM 2772 N N . GLU A 1 342 ? -28.551 3.701 27.925 1.00 89.94 342 GLU A N 1
ATOM 2773 C CA . GLU A 1 342 ? -29.103 3.995 26.598 1.00 89.94 342 GLU A CA 1
ATOM 2774 C C . GLU A 1 342 ? -28.966 2.798 25.634 1.00 89.94 342 GLU A C 1
ATOM 2776 O O . GLU A 1 342 ? -28.656 2.977 24.458 1.00 89.94 342 GLU A O 1
ATOM 2781 N N . VAL A 1 343 ? -29.193 1.565 26.101 1.00 86.88 343 VAL A N 1
ATOM 2782 C CA . VAL A 1 343 ? -28.889 0.321 25.354 1.00 86.88 343 VAL A CA 1
ATOM 2783 C C . VAL A 1 343 ? -29.628 0.229 24.007 1.00 86.88 343 VAL A C 1
ATOM 2785 O O . VAL A 1 343 ? -29.068 -0.220 23.007 1.00 86.88 343 VAL A O 1
ATOM 2788 N N . ALA A 1 344 ? -30.851 0.766 23.919 1.00 88.94 344 ALA A N 1
ATOM 2789 C CA . ALA A 1 344 ? -31.624 0.828 22.671 1.00 88.94 344 ALA A CA 1
ATOM 2790 C C . ALA A 1 344 ? -30.935 1.636 21.546 1.00 88.94 344 ALA A C 1
ATOM 2792 O O . ALA A 1 344 ? -31.289 1.504 20.370 1.00 88.94 344 ALA A O 1
ATOM 2793 N N . PHE A 1 345 ? -29.950 2.479 21.884 1.00 94.25 345 PHE A N 1
ATOM 2794 C CA . PHE A 1 345 ? -29.144 3.212 20.911 1.00 94.25 345 PHE A CA 1
ATOM 2795 C C . PHE A 1 345 ? -28.364 2.272 19.985 1.00 94.25 345 PHE A C 1
ATOM 2797 O O . PHE A 1 345 ? -28.300 2.547 18.786 1.00 94.25 345 PHE A O 1
ATOM 2804 N N . PHE A 1 346 ? -27.788 1.185 20.511 1.00 94.06 346 PHE A N 1
ATOM 2805 C CA . PHE A 1 346 ? -26.826 0.365 19.769 1.00 94.06 346 PHE A CA 1
ATOM 2806 C C . PHE A 1 346 ? -27.473 -0.319 18.563 1.00 94.06 346 PHE A C 1
ATOM 2808 O O . PHE A 1 346 ? -27.017 -0.114 17.439 1.00 94.06 346 PHE A O 1
ATOM 2815 N N . GLN A 1 347 ? -28.604 -1.006 18.760 1.00 92.62 347 GLN A N 1
ATOM 2816 C CA . GLN A 1 347 ? -29.315 -1.688 17.672 1.00 92.62 347 GLN A CA 1
ATOM 2817 C C . GLN A 1 347 ? -29.840 -0.709 16.611 1.00 92.62 347 GLN A C 1
ATOM 2819 O O . GLN A 1 347 ? -29.743 -0.957 15.404 1.00 92.62 347 GLN A O 1
ATOM 2824 N N . LYS A 1 348 ? -30.359 0.449 17.044 1.00 95.06 348 LYS A N 1
ATOM 2825 C CA . LYS A 1 348 ? -30.862 1.491 16.138 1.00 95.06 348 LYS A CA 1
ATOM 2826 C C . LYS A 1 348 ? -29.742 2.109 15.302 1.00 95.06 348 LYS A C 1
ATOM 2828 O O . LYS A 1 348 ? -29.911 2.310 14.099 1.00 95.06 348 LYS A O 1
ATOM 2833 N N . GLU A 1 349 ? -28.615 2.438 15.928 1.00 96.56 349 GLU A N 1
ATOM 2834 C CA . GLU A 1 349 ? -27.466 3.021 15.237 1.00 96.56 349 GLU A CA 1
ATOM 2835 C C . GLU A 1 349 ? -26.799 1.998 14.310 1.00 96.56 349 GLU A C 1
ATOM 2837 O O . GLU A 1 349 ? -26.442 2.362 13.189 1.00 96.56 349 GLU A O 1
ATOM 2842 N N . LEU A 1 350 ? -26.709 0.726 14.713 1.00 95.56 350 LEU A N 1
ATOM 2843 C CA . LEU A 1 350 ? -26.155 -0.345 13.885 1.00 95.56 350 LEU A CA 1
ATOM 2844 C C . LEU A 1 350 ? -26.987 -0.525 12.620 1.00 95.56 350 LEU A C 1
ATOM 2846 O O . LEU A 1 350 ? -26.460 -0.398 11.516 1.00 95.56 350 LEU A O 1
ATOM 2850 N N . SER A 1 351 ? -28.304 -0.672 12.783 1.00 94.69 351 SER A N 1
ATOM 2851 C CA . SER A 1 351 ? -29.246 -0.753 11.664 1.00 94.69 351 SER A CA 1
ATOM 2852 C C . SER A 1 351 ? -29.102 0.445 10.723 1.00 94.69 351 SER A C 1
ATOM 2854 O O . SER A 1 351 ? -29.088 0.289 9.503 1.00 94.69 351 SER A O 1
ATOM 2856 N N . ARG A 1 352 ? -28.967 1.664 11.262 1.00 96.31 352 ARG A N 1
ATOM 2857 C CA . ARG A 1 352 ? -28.796 2.879 10.454 1.00 96.31 352 ARG A CA 1
ATOM 2858 C C . ARG A 1 352 ? -27.492 2.856 9.652 1.00 96.31 352 ARG A C 1
ATOM 2860 O O . ARG A 1 352 ? -27.508 3.227 8.480 1.00 96.31 352 ARG A O 1
ATOM 2867 N N . LEU A 1 353 ? -26.378 2.461 10.269 1.00 95.50 353 LEU A N 1
ATOM 2868 C CA . LEU A 1 353 ? -25.063 2.436 9.626 1.00 95.50 353 LEU A CA 1
ATOM 2869 C C . LEU A 1 353 ? -24.959 1.338 8.563 1.00 95.50 353 LEU A C 1
ATOM 2871 O O . LEU A 1 353 ? -24.484 1.629 7.467 1.00 95.50 353 LEU A O 1
ATOM 2875 N N . VAL A 1 354 ? -25.462 0.132 8.843 1.00 94.06 354 VAL A N 1
ATOM 2876 C CA . VAL A 1 354 ? -25.519 -0.976 7.873 1.00 94.06 354 VAL A CA 1
ATOM 2877 C C . VAL A 1 354 ? -26.351 -0.570 6.655 1.00 94.06 354 VAL A C 1
ATOM 2879 O O . VAL A 1 354 ? -25.854 -0.604 5.533 1.00 94.06 354 VAL A O 1
ATOM 2882 N N . ASN A 1 355 ? -27.551 -0.019 6.871 1.00 93.62 355 ASN A N 1
ATOM 2883 C CA . ASN A 1 355 ? -28.389 0.495 5.783 1.00 93.62 355 ASN A CA 1
ATOM 2884 C C . ASN A 1 355 ? -27.701 1.598 4.960 1.00 93.62 355 ASN A C 1
ATOM 2886 O O . ASN A 1 355 ? -27.912 1.703 3.751 1.00 93.62 355 ASN A O 1
ATOM 2890 N N . MET A 1 356 ? -26.917 2.471 5.603 1.00 92.50 356 MET A N 1
ATOM 2891 C CA . MET A 1 356 ? -26.156 3.502 4.893 1.00 92.50 356 MET A CA 1
ATOM 2892 C C . MET A 1 356 ? -25.056 2.904 4.023 1.00 92.50 356 MET A C 1
ATOM 2894 O O . MET A 1 356 ? -24.852 3.408 2.916 1.00 92.50 356 MET A O 1
ATOM 2898 N N . LEU A 1 357 ? -24.365 1.879 4.525 1.00 90.31 357 LEU A N 1
ATOM 2899 C CA . LEU A 1 357 ? -23.313 1.179 3.802 1.00 90.31 357 LEU A CA 1
ATOM 2900 C C . LEU A 1 357 ? -23.906 0.459 2.587 1.00 90.31 357 LEU A C 1
ATOM 2902 O O . LEU A 1 357 ? -23.515 0.768 1.469 1.00 90.31 357 LEU A O 1
ATOM 2906 N N . GLU A 1 358 ? -24.923 -0.382 2.778 1.00 89.50 358 GLU A N 1
ATOM 2907 C CA . GLU A 1 358 ? -25.545 -1.182 1.711 1.00 89.50 358 GLU A CA 1
ATOM 2908 C C . GLU A 1 358 ? -26.155 -0.326 0.592 1.00 89.50 358 GLU A C 1
ATOM 2910 O O . GLU A 1 358 ? -25.944 -0.585 -0.592 1.00 89.50 358 GLU A O 1
ATOM 2915 N N . LYS A 1 359 ? -26.886 0.745 0.939 1.00 87.44 359 LYS A N 1
ATOM 2916 C CA . LYS A 1 359 ? -27.556 1.595 -0.063 1.00 87.44 359 LYS A CA 1
ATOM 2917 C C . LYS A 1 359 ? -26.592 2.431 -0.898 1.00 87.44 359 LYS A C 1
ATOM 2919 O O . LYS A 1 359 ? -26.949 2.845 -1.999 1.00 87.44 359 LYS A O 1
ATOM 2924 N N . ASN A 1 360 ? -25.407 2.733 -0.369 1.00 81.00 360 ASN A N 1
ATOM 2925 C CA . ASN A 1 360 ? -24.488 3.689 -0.983 1.00 81.00 360 ASN A CA 1
ATOM 2926 C C . ASN A 1 360 ? -23.121 3.094 -1.310 1.00 81.00 360 ASN A C 1
ATOM 2928 O O . ASN A 1 360 ? -22.261 3.845 -1.757 1.00 81.00 360 ASN A O 1
ATOM 2932 N N . GLU A 1 361 ? -22.903 1.791 -1.124 1.00 75.06 361 GLU A N 1
ATOM 2933 C CA . GLU A 1 361 ? -21.569 1.183 -1.186 1.00 75.06 361 GLU A CA 1
ATOM 2934 C C . GLU A 1 361 ? -20.806 1.562 -2.462 1.00 75.06 361 GLU A C 1
ATOM 2936 O O . GLU A 1 361 ? -19.655 1.984 -2.395 1.00 75.06 361 GLU A O 1
ATOM 2941 N N . LYS A 1 362 ? -21.487 1.528 -3.615 1.00 75.62 362 LYS A N 1
ATOM 2942 C CA . LYS A 1 362 ? -20.908 1.859 -4.929 1.00 75.62 362 LYS A CA 1
ATOM 2943 C C . LYS A 1 362 ? -20.657 3.355 -5.163 1.00 75.62 362 LYS A C 1
ATOM 2945 O O . LYS A 1 362 ? -19.915 3.703 -6.073 1.00 75.62 362 LYS A O 1
ATOM 2950 N N . ASN A 1 363 ? -21.280 4.229 -4.374 1.00 81.56 363 ASN A N 1
ATOM 2951 C CA . ASN A 1 363 ? -21.237 5.687 -4.532 1.00 81.56 363 ASN A CA 1
ATOM 2952 C C . ASN A 1 363 ? -20.396 6.385 -3.448 1.00 81.56 363 ASN A C 1
ATOM 2954 O O . ASN A 1 363 ? -20.212 7.604 -3.494 1.00 81.56 363 ASN A O 1
ATOM 2958 N N . LEU A 1 364 ? -19.915 5.647 -2.444 1.00 84.44 364 LEU A N 1
ATOM 2959 C CA . LEU A 1 364 ? -19.060 6.179 -1.389 1.00 84.44 364 LEU A CA 1
ATOM 2960 C C . LEU A 1 364 ? -17.592 6.162 -1.821 1.00 84.44 364 LEU A C 1
ATOM 2962 O O . LEU A 1 364 ? -17.122 5.237 -2.476 1.00 84.44 364 LEU A O 1
ATOM 2966 N N . THR A 1 365 ? -16.844 7.183 -1.402 1.00 87.62 365 THR A N 1
ATOM 2967 C CA . THR A 1 365 ? -15.379 7.129 -1.453 1.00 87.62 365 THR A CA 1
ATOM 2968 C C . THR A 1 365 ? -14.872 6.056 -0.486 1.00 87.62 365 THR A C 1
ATOM 2970 O O . THR A 1 365 ? -15.523 5.793 0.530 1.00 87.62 365 THR A O 1
ATOM 2973 N N . GLN A 1 366 ? -13.697 5.477 -0.758 1.00 86.25 366 GLN A N 1
ATOM 2974 C CA . GLN A 1 366 ? -13.095 4.439 0.091 1.00 86.25 366 GLN A CA 1
ATOM 2975 C C . GLN A 1 366 ? -12.981 4.899 1.553 1.00 86.25 366 GLN A C 1
ATOM 2977 O O . GLN A 1 366 ? -13.462 4.208 2.438 1.00 86.25 366 GLN A O 1
ATOM 2982 N N . ASP A 1 367 ? -12.524 6.131 1.807 1.00 87.00 367 ASP A N 1
ATOM 2983 C CA . ASP A 1 367 ? -12.446 6.701 3.164 1.00 87.00 367 ASP A CA 1
ATOM 2984 C C . ASP A 1 367 ? -13.791 6.716 3.911 1.00 87.00 367 ASP A C 1
ATOM 2986 O O . ASP A 1 367 ? -13.851 6.491 5.121 1.00 87.00 367 ASP A O 1
ATOM 2990 N N . LYS A 1 368 ? -14.892 7.009 3.204 1.00 89.38 368 LYS A N 1
ATOM 2991 C CA . LYS A 1 368 ? -16.234 7.032 3.804 1.00 89.38 368 LYS A CA 1
ATOM 2992 C C . LYS A 1 368 ? -16.729 5.618 4.083 1.00 89.38 368 LYS A C 1
ATOM 2994 O O . LYS A 1 368 ? -17.344 5.401 5.125 1.00 89.38 368 LYS A O 1
ATOM 2999 N N . ASN A 1 369 ? -16.464 4.687 3.168 1.00 91.12 369 ASN A N 1
ATOM 3000 C CA . ASN A 1 369 ? -16.765 3.270 3.350 1.00 91.12 369 ASN A CA 1
ATOM 3001 C C . ASN A 1 369 ? -16.003 2.717 4.568 1.00 91.12 369 ASN A C 1
ATOM 3003 O O . ASN A 1 369 ? -16.623 2.219 5.506 1.00 91.12 369 ASN A O 1
ATOM 3007 N N . ASP A 1 370 ? -14.691 2.951 4.618 1.00 92.06 370 ASP A N 1
ATOM 3008 C CA . ASP A 1 370 ? -13.799 2.537 5.699 1.00 92.06 370 ASP A CA 1
ATOM 3009 C C . ASP A 1 370 ? -14.240 3.122 7.053 1.00 92.06 370 ASP A C 1
ATOM 3011 O O . ASP A 1 370 ? -14.270 2.414 8.060 1.00 92.06 370 ASP A O 1
ATOM 3015 N N . ASN A 1 371 ? -14.646 4.399 7.102 1.00 91.75 371 ASN A N 1
ATOM 3016 C CA . ASN A 1 371 ? -15.167 5.009 8.330 1.00 91.75 371 ASN A CA 1
ATOM 3017 C C . ASN A 1 371 ? -16.463 4.336 8.815 1.00 91.75 371 ASN A C 1
ATOM 3019 O O . ASN A 1 371 ? -16.601 4.063 10.008 1.00 91.75 371 ASN A O 1
ATOM 3023 N N . LEU A 1 372 ? -17.406 4.059 7.906 1.00 93.75 372 LEU A N 1
ATOM 3024 C CA . LEU A 1 372 ? -18.650 3.367 8.249 1.00 93.75 372 LEU A CA 1
ATOM 3025 C C . LEU A 1 372 ? -18.374 1.950 8.754 1.00 93.75 372 LEU A C 1
ATOM 3027 O O . LEU A 1 372 ? -18.902 1.593 9.804 1.00 93.75 372 LEU A O 1
ATOM 3031 N N . ARG A 1 373 ? -17.516 1.185 8.066 1.00 94.31 373 ARG A N 1
ATOM 3032 C CA . ARG A 1 373 ? -17.123 -0.173 8.474 1.00 94.31 373 ARG A CA 1
ATOM 3033 C C . ARG A 1 373 ? -16.492 -0.180 9.862 1.00 94.31 373 ARG A C 1
ATOM 3035 O O . ARG A 1 373 ? -16.993 -0.875 10.734 1.00 94.31 373 ARG A O 1
ATOM 3042 N N . LYS A 1 374 ? -15.503 0.686 10.124 1.00 94.31 374 LYS A N 1
ATOM 3043 C CA . LYS A 1 374 ? -14.888 0.816 11.461 1.00 94.31 374 LYS A CA 1
ATOM 3044 C C . LYS A 1 374 ? -15.930 1.087 12.548 1.00 94.31 374 LYS A C 1
ATOM 3046 O O . LYS A 1 374 ? -15.897 0.464 13.601 1.00 94.31 374 LYS A O 1
ATOM 3051 N N . ARG A 1 375 ? -16.888 1.989 12.304 1.00 95.62 375 ARG A N 1
ATOM 3052 C CA . ARG A 1 375 ? -17.969 2.259 13.270 1.00 95.62 375 ARG A CA 1
ATOM 3053 C C . ARG A 1 375 ? -18.886 1.060 13.470 1.00 95.62 375 ARG A C 1
ATOM 3055 O O . ARG A 1 375 ? -19.243 0.789 14.606 1.00 95.62 375 ARG A O 1
ATOM 3062 N N . ILE A 1 376 ? -19.282 0.383 12.393 1.00 95.69 376 ILE A N 1
ATOM 3063 C CA . ILE A 1 376 ? -20.131 -0.814 12.449 1.00 95.69 376 ILE A CA 1
ATOM 3064 C C . ILE A 1 376 ? -19.435 -1.900 13.270 1.00 95.69 376 ILE A C 1
ATOM 3066 O O . ILE A 1 376 ? -20.031 -2.405 14.212 1.00 95.69 376 ILE A O 1
ATOM 3070 N N . ASN A 1 377 ? -18.167 -2.182 12.975 1.00 95.06 377 ASN A N 1
ATOM 3071 C CA . ASN A 1 377 ? -17.361 -3.188 13.662 1.00 95.06 377 ASN A CA 1
ATOM 3072 C C . ASN A 1 377 ? -17.269 -2.922 15.167 1.00 95.06 377 ASN A C 1
ATOM 3074 O O . ASN A 1 377 ? -17.535 -3.808 15.972 1.00 95.06 377 ASN A O 1
ATOM 3078 N N . ILE A 1 378 ? -16.955 -1.680 15.552 1.00 95.56 378 ILE A N 1
ATOM 3079 C CA . ILE A 1 378 ? -16.927 -1.286 16.964 1.00 95.56 378 ILE A CA 1
ATOM 3080 C C . ILE A 1 378 ? -18.328 -1.400 17.575 1.00 95.56 378 ILE A C 1
ATOM 3082 O O . ILE A 1 378 ? -18.477 -1.871 18.691 1.00 95.56 378 ILE A O 1
ATOM 3086 N N . LEU A 1 379 ? -19.376 -0.975 16.869 1.00 95.88 379 LEU A N 1
ATOM 3087 C CA . LEU A 1 379 ? -20.733 -0.958 17.409 1.00 95.88 379 LEU A CA 1
ATOM 3088 C C . LEU A 1 379 ? -21.321 -2.361 17.611 1.00 95.88 379 LEU A C 1
ATOM 3090 O O . LEU A 1 379 ? -22.064 -2.547 18.572 1.00 95.88 379 LEU A O 1
ATOM 3094 N N . LYS A 1 380 ? -20.972 -3.333 16.756 1.00 94.31 380 LYS A N 1
ATOM 3095 C CA . LYS A 1 380 ? -21.336 -4.751 16.929 1.00 94.31 380 LYS A CA 1
ATOM 3096 C C . LYS A 1 380 ? -20.886 -5.277 18.297 1.00 94.31 380 LYS A C 1
ATOM 3098 O O . LYS A 1 380 ? -21.657 -5.945 18.968 1.00 94.31 380 LYS A O 1
ATOM 3103 N N . LEU A 1 381 ? -19.697 -4.887 18.761 1.00 92.69 381 LEU A N 1
ATOM 3104 C CA . LEU A 1 381 ? -19.175 -5.266 20.080 1.00 92.69 381 LEU A CA 1
ATOM 3105 C C . LEU A 1 381 ? -19.989 -4.697 21.256 1.00 92.69 381 LEU A C 1
ATOM 3107 O O . LEU A 1 381 ? -19.996 -5.268 22.337 1.00 92.69 381 LEU A O 1
ATOM 3111 N N . PHE A 1 382 ? -20.679 -3.571 21.071 1.00 93.75 382 PHE A N 1
ATOM 3112 C CA . PHE A 1 382 ? -21.560 -2.993 22.095 1.00 93.75 382 PHE A CA 1
ATOM 3113 C C . PHE A 1 382 ? -23.006 -3.489 21.976 1.00 93.75 382 PHE A C 1
ATOM 3115 O O . PHE A 1 382 ? -23.876 -3.056 22.731 1.00 93.75 382 PHE A O 1
ATOM 3122 N N . ASN A 1 383 ? -23.281 -4.369 21.014 1.00 90.06 383 ASN A N 1
ATOM 3123 C CA . ASN A 1 383 ? -24.604 -4.893 20.747 1.00 90.06 383 ASN A CA 1
ATOM 3124 C C . ASN A 1 383 ? -24.671 -6.371 21.130 1.00 90.06 383 ASN A C 1
ATOM 3126 O O . ASN A 1 383 ? -24.248 -7.244 20.379 1.00 90.06 383 ASN A O 1
ATOM 3130 N N . LYS A 1 384 ? -25.245 -6.642 22.301 1.00 83.94 384 LYS A N 1
ATOM 3131 C CA . LYS A 1 384 ? -25.359 -7.991 22.861 1.00 83.94 384 LYS A CA 1
ATOM 3132 C C . LYS A 1 384 ? -26.036 -8.987 21.909 1.00 83.94 384 LYS A C 1
ATOM 3134 O O . LYS A 1 384 ? -25.531 -10.086 21.747 1.00 83.94 384 LYS A O 1
ATOM 3139 N N . GLN A 1 385 ? -27.074 -8.567 21.179 1.00 84.00 385 GLN A N 1
ATOM 3140 C CA . GLN A 1 385 ? -27.742 -9.424 20.189 1.00 84.00 385 GLN A CA 1
ATOM 3141 C C . GLN A 1 385 ? -26.789 -9.901 19.087 1.00 84.00 385 GLN A C 1
ATOM 3143 O O . GLN A 1 385 ? -26.855 -11.052 18.677 1.00 84.00 385 GLN A O 1
ATOM 3148 N N . GLU A 1 386 ? -25.891 -9.034 18.615 1.00 86.00 386 GLU A N 1
ATOM 3149 C CA . GLU A 1 386 ? -24.883 -9.411 17.616 1.00 86.00 386 GLU A CA 1
ATOM 3150 C C . GLU A 1 386 ? -23.832 -10.354 18.203 1.00 86.00 386 GLU A C 1
ATOM 3152 O O . GLU A 1 386 ? -23.419 -11.296 17.535 1.00 86.00 386 GLU A O 1
ATOM 3157 N N . ILE A 1 387 ? -23.417 -10.128 19.455 1.00 81.38 387 ILE A N 1
ATOM 3158 C CA . ILE A 1 387 ? -22.491 -11.028 20.156 1.00 81.38 387 ILE A CA 1
ATOM 3159 C C . ILE A 1 387 ? -23.110 -12.419 20.295 1.00 81.38 387 ILE A C 1
ATOM 3161 O O . ILE A 1 387 ? -22.465 -13.407 19.958 1.00 81.38 387 ILE A O 1
ATOM 3165 N N . ASP A 1 388 ? -24.360 -12.500 20.745 1.00 82.94 388 ASP A N 1
ATOM 3166 C CA . ASP A 1 388 ? -25.040 -13.776 20.939 1.00 82.94 388 ASP A CA 1
ATOM 3167 C C . ASP A 1 388 ? -25.244 -14.501 19.599 1.00 82.94 388 ASP A C 1
ATOM 3169 O O . ASP A 1 388 ? -24.992 -15.700 19.511 1.00 82.94 388 ASP A O 1
ATOM 3173 N N . LEU A 1 389 ? -25.600 -13.780 18.527 1.00 82.50 389 LEU A N 1
ATOM 3174 C CA . LEU A 1 389 ? -25.690 -14.342 17.172 1.00 82.50 389 LEU A CA 1
ATOM 3175 C C . LEU A 1 389 ? -24.353 -14.921 16.686 1.00 82.50 389 LEU A C 1
ATOM 3177 O O . LEU A 1 389 ? -24.335 -16.005 16.101 1.00 82.50 389 LEU A O 1
ATOM 3181 N N . LEU A 1 390 ? -23.239 -14.225 16.937 1.00 75.81 390 LEU A N 1
ATOM 3182 C CA . LEU A 1 390 ? -21.901 -14.720 16.605 1.00 75.81 390 LEU A CA 1
ATOM 3183 C C . LEU A 1 390 ? -21.578 -16.003 17.381 1.00 75.81 390 LEU 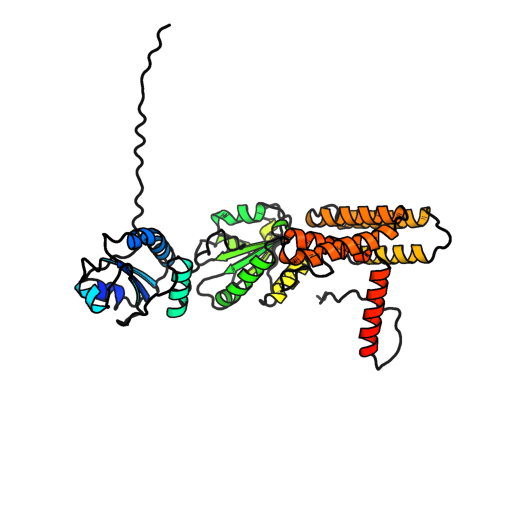A C 1
ATOM 3185 O O . LEU A 1 390 ? -21.178 -16.995 16.773 1.00 75.81 390 LEU A O 1
ATOM 3189 N N . LEU A 1 391 ? -21.829 -16.018 18.693 1.00 75.50 391 LEU A N 1
ATOM 3190 C CA . LEU A 1 391 ? -21.601 -17.194 19.540 1.00 75.50 391 LEU A CA 1
ATOM 3191 C C . LEU A 1 391 ? -22.438 -18.400 19.089 1.00 75.50 391 LEU A C 1
ATOM 3193 O O . LEU A 1 391 ? -21.926 -19.516 19.048 1.00 75.50 391 LEU A O 1
ATOM 3197 N N . MET A 1 392 ? -23.695 -18.180 18.691 1.00 76.44 392 MET A N 1
ATOM 3198 C CA . MET A 1 392 ? -24.559 -19.237 18.152 1.00 76.44 392 MET A CA 1
ATOM 3199 C C . MET A 1 392 ? -24.013 -19.805 16.832 1.00 76.44 392 MET A C 1
ATOM 3201 O O . MET A 1 392 ? -23.995 -21.021 16.641 1.00 76.44 392 MET A O 1
ATOM 3205 N N . SER A 1 393 ? -23.501 -18.949 15.941 1.00 71.12 393 SER A N 1
ATOM 3206 C CA . SER A 1 393 ? -22.926 -19.397 14.664 1.00 71.12 393 SER A CA 1
ATOM 3207 C C . SER A 1 393 ? -21.640 -20.221 14.830 1.00 71.12 393 SER A C 1
ATOM 3209 O O . SER A 1 393 ? -21.448 -21.209 14.123 1.00 71.12 393 SER A O 1
ATOM 3211 N N . GLU A 1 394 ? -20.796 -19.885 15.811 1.00 65.50 394 GLU A N 1
ATOM 3212 C CA . GLU A 1 394 ? -19.584 -20.653 16.124 1.00 65.50 394 GLU A CA 1
ATOM 3213 C C . GLU A 1 394 ? -19.912 -22.009 16.764 1.00 65.50 394 GLU A C 1
ATOM 3215 O O . GLU A 1 394 ? -19.223 -23.001 16.511 1.00 65.50 394 GLU A O 1
ATOM 3220 N N . THR A 1 395 ? -20.970 -22.093 17.579 1.00 61.16 395 THR A N 1
ATOM 3221 C CA . THR A 1 395 ? -21.423 -23.381 18.124 1.00 61.16 395 THR A CA 1
ATOM 3222 C C . THR A 1 395 ? -21.953 -24.312 17.039 1.00 61.16 395 THR A C 1
ATOM 3224 O O . THR A 1 395 ? -21.692 -25.512 17.106 1.00 61.16 395 THR A O 1
ATOM 3227 N N . ASP A 1 396 ? -22.608 -23.774 16.007 1.00 57.91 396 ASP A N 1
ATOM 3228 C CA . ASP A 1 396 ? -23.117 -24.561 14.881 1.00 57.91 396 ASP A CA 1
ATOM 3229 C C . ASP A 1 396 ? -21.981 -25.058 13.962 1.00 57.91 396 ASP A C 1
ATOM 3231 O O . ASP A 1 396 ? -21.967 -26.230 13.580 1.00 57.91 396 ASP A O 1
ATOM 3235 N N . GLU A 1 397 ? -20.973 -24.230 13.656 1.00 53.88 397 GLU A N 1
ATOM 3236 C CA . GLU A 1 397 ? -19.797 -24.656 12.870 1.00 53.88 397 GLU A CA 1
ATOM 3237 C C . GLU A 1 397 ? -18.934 -25.703 13.594 1.00 53.88 397 GLU A C 1
ATOM 3239 O O . GLU A 1 397 ? -18.388 -26.617 12.962 1.00 53.88 397 GLU A O 1
ATOM 3244 N N . ASN A 1 398 ? -18.827 -25.608 14.923 1.00 50.62 398 ASN A N 1
ATOM 3245 C CA . ASN A 1 398 ? -18.133 -26.603 15.738 1.00 50.62 398 ASN A CA 1
ATOM 3246 C C . ASN A 1 398 ? -18.960 -27.886 15.916 1.00 50.62 398 ASN A C 1
ATOM 3248 O O . ASN A 1 398 ? -18.384 -28.972 15.924 1.00 50.62 398 ASN A O 1
ATOM 3252 N N . ALA A 1 399 ? -20.293 -27.799 15.981 1.00 48.00 399 ALA A N 1
ATOM 3253 C CA . ALA A 1 399 ? -21.178 -28.968 16.011 1.00 48.00 399 ALA A CA 1
ATOM 3254 C C . ALA A 1 399 ? -21.140 -29.774 14.699 1.00 48.00 399 ALA A C 1
ATOM 3256 O O . ALA A 1 399 ? -21.292 -30.992 14.722 1.00 48.00 399 ALA A O 1
ATOM 3257 N N . ILE A 1 400 ? -20.870 -29.125 13.561 1.00 44.88 400 ILE A N 1
ATOM 3258 C CA . ILE A 1 400 ? -20.644 -29.803 12.271 1.00 44.88 400 ILE A CA 1
ATOM 3259 C C . ILE A 1 400 ? -19.279 -30.529 12.236 1.00 44.88 400 ILE A C 1
ATOM 3261 O O . ILE A 1 400 ? -19.095 -31.447 11.438 1.00 44.88 400 ILE A O 1
ATOM 3265 N N . ASN A 1 401 ? -18.337 -30.171 13.119 1.00 39.78 401 ASN A N 1
ATOM 3266 C CA . ASN A 1 401 ? -16.969 -30.705 13.157 1.00 39.78 401 ASN A CA 1
ATOM 3267 C C . ASN A 1 401 ? -16.642 -31.577 14.388 1.00 39.78 401 ASN A C 1
ATOM 3269 O O . ASN A 1 401 ? -15.480 -31.942 14.569 1.00 39.78 401 ASN A O 1
ATOM 3273 N N . LEU A 1 402 ? -17.627 -31.939 15.218 1.00 36.75 402 LEU A N 1
ATOM 3274 C CA . LEU A 1 402 ? -17.426 -32.744 16.429 1.00 36.75 402 LEU A CA 1
ATOM 3275 C C . LEU A 1 402 ? -18.364 -33.962 16.468 1.00 36.75 402 LEU A C 1
ATOM 3277 O O . LEU A 1 402 ? -19.329 -34.006 17.225 1.00 36.75 402 LEU A O 1
ATOM 3281 N N . ASP A 1 403 ? -18.004 -34.997 15.708 1.00 36.78 403 ASP A N 1
ATOM 3282 C CA . ASP A 1 403 ? -17.894 -36.318 16.331 1.00 36.78 403 ASP A CA 1
ATOM 3283 C C . ASP A 1 403 ? -16.564 -36.316 17.110 1.00 36.78 403 ASP A C 1
ATOM 3285 O O . ASP A 1 403 ? -15.530 -35.958 16.546 1.00 36.78 403 ASP A O 1
ATOM 3289 N N . VAL A 1 404 ? -16.609 -36.757 18.374 1.00 40.03 404 VAL A N 1
ATOM 3290 C CA . VAL A 1 404 ? -15.528 -36.910 19.381 1.00 40.03 404 VAL A CA 1
ATOM 3291 C C . VAL A 1 404 ? -15.523 -35.838 20.497 1.00 40.03 404 VAL A C 1
ATOM 3293 O O . VAL A 1 404 ? -14.940 -34.767 20.383 1.00 40.03 404 VAL A O 1
ATOM 3296 N N . ASP A 1 405 ? -16.169 -36.233 21.602 1.00 35.22 405 ASP A N 1
ATOM 3297 C CA . ASP A 1 405 ? -15.938 -35.934 23.028 1.00 35.22 405 ASP A CA 1
ATOM 3298 C C . ASP A 1 405 ? -15.828 -34.476 23.536 1.00 35.22 405 ASP A C 1
ATOM 3300 O O . ASP A 1 405 ? -14.766 -33.868 23.613 1.00 35.22 405 ASP A O 1
ATOM 3304 N N . GLY A 1 406 ? -16.989 -33.992 23.999 1.00 37.66 406 GLY A N 1
ATOM 3305 C CA . GLY A 1 406 ? -17.272 -33.293 25.266 1.00 37.66 406 GLY A CA 1
ATOM 3306 C C . GLY A 1 406 ? -16.181 -32.509 26.007 1.00 37.66 406 GLY A C 1
ATOM 3307 O O . GLY A 1 406 ? -15.429 -33.087 26.781 1.00 37.66 406 GLY A O 1
ATOM 3308 N N . ASP A 1 407 ? -16.229 -31.176 25.880 1.00 35.06 407 ASP A N 1
ATOM 3309 C CA . ASP A 1 407 ? -16.321 -30.207 26.996 1.00 35.06 407 ASP A CA 1
ATOM 3310 C C . ASP A 1 407 ? -16.352 -28.771 26.425 1.00 35.06 407 ASP A C 1
ATOM 3312 O O . ASP A 1 407 ? -15.331 -28.137 26.155 1.00 35.06 407 ASP A O 1
ATOM 3316 N N . ALA A 1 408 ? -17.559 -28.248 26.194 1.00 38.22 408 ALA A N 1
ATOM 3317 C CA . ALA A 1 408 ? -17.802 -27.018 25.438 1.00 38.22 408 ALA A CA 1
ATOM 3318 C C . ALA A 1 408 ? -18.085 -25.799 26.334 1.00 38.22 408 ALA A C 1
ATOM 3320 O O . ALA A 1 408 ? -19.143 -25.204 26.211 1.00 38.22 408 ALA A O 1
ATOM 3321 N N . PHE A 1 409 ? -17.180 -25.414 27.243 1.00 37.41 409 PHE A N 1
ATOM 3322 C CA . PHE A 1 409 ? -17.338 -24.144 27.991 1.00 37.41 409 PHE A CA 1
ATOM 3323 C C . PHE A 1 409 ? -16.036 -23.377 28.306 1.00 37.41 409 PHE A C 1
ATOM 3325 O O . PHE A 1 409 ? -16.083 -22.373 29.008 1.00 37.41 409 PHE A O 1
ATOM 3332 N N . ASN A 1 410 ? -14.881 -23.770 27.745 1.00 33.41 410 ASN A N 1
ATOM 3333 C CA . ASN A 1 410 ? -13.592 -23.079 27.967 1.00 33.41 410 ASN A CA 1
ATOM 3334 C C . ASN A 1 410 ? -12.906 -22.519 26.702 1.00 33.41 410 ASN A C 1
ATOM 3336 O O . ASN A 1 410 ? -11.779 -22.037 26.789 1.00 33.41 410 ASN A O 1
ATOM 3340 N N . ASN A 1 411 ? -13.570 -22.523 25.541 1.00 30.61 411 ASN A N 1
ATOM 3341 C CA . ASN A 1 411 ? -12.957 -22.154 24.258 1.00 30.61 411 ASN A CA 1
ATOM 3342 C C . ASN A 1 411 ? -13.595 -20.918 23.604 1.00 30.61 411 ASN A C 1
ATOM 3344 O O . ASN A 1 411 ? -13.957 -20.959 22.433 1.00 30.61 411 ASN A O 1
ATOM 3348 N N . TYR A 1 412 ? -13.668 -19.787 24.314 1.00 37.47 412 TYR A N 1
ATOM 3349 C CA . TYR A 1 412 ? -13.659 -18.512 23.589 1.00 37.47 412 TYR A CA 1
ATOM 3350 C C . TYR A 1 412 ? -12.244 -18.299 23.031 1.00 37.47 412 TYR A C 1
ATOM 3352 O O . TYR A 1 412 ? -11.345 -17.829 23.731 1.00 37.47 412 TYR A O 1
ATOM 3360 N N . GLN A 1 413 ? -12.037 -18.694 21.775 1.00 30.59 413 GLN A N 1
ATOM 3361 C CA . GLN A 1 413 ? -10.940 -18.207 20.947 1.00 30.59 413 GLN A CA 1
ATOM 3362 C C . GLN A 1 413 ? -11.551 -17.263 19.908 1.00 30.59 413 GLN A C 1
ATOM 3364 O O . GLN A 1 413 ? -12.146 -17.750 18.950 1.00 30.59 413 GLN A O 1
ATOM 3369 N N . PRO A 1 414 ? -11.406 -15.935 20.061 1.00 36.59 414 PRO A N 1
ATOM 3370 C CA . PRO A 1 414 ? -11.724 -15.027 18.969 1.00 36.59 414 PRO A CA 1
ATOM 3371 C C . PRO A 1 414 ? -10.853 -15.399 17.756 1.00 36.59 414 PRO A C 1
ATOM 3373 O O . PRO A 1 414 ? -9.765 -15.959 17.947 1.00 36.59 414 PRO A O 1
ATOM 3376 N N . PRO A 1 415 ? -11.320 -15.131 16.523 1.00 30.58 415 PRO A N 1
ATOM 3377 C CA . PRO A 1 415 ? -10.781 -15.700 15.290 1.00 30.58 415 PRO A CA 1
ATOM 3378 C C . PRO A 1 415 ? -9.249 -15.711 15.272 1.00 30.58 415 PRO A C 1
ATOM 3380 O O . PRO A 1 415 ? -8.604 -14.679 15.465 1.00 30.58 415 PRO A O 1
ATOM 3383 N N . LYS A 1 416 ? -8.691 -16.918 15.092 1.00 25.77 416 LYS A N 1
ATOM 3384 C CA . LYS A 1 416 ? -7.268 -17.250 15.242 1.00 25.77 416 LYS A CA 1
ATOM 3385 C C . LYS A 1 416 ? -6.353 -16.198 14.609 1.00 25.77 416 LYS A C 1
ATOM 3387 O O . LYS A 1 416 ? -6.277 -16.079 13.388 1.00 25.77 416 LYS A O 1
ATOM 3392 N N . LEU A 1 417 ? -5.572 -15.529 15.456 1.00 31.06 417 LEU A N 1
ATOM 3393 C CA . LEU A 1 417 ? -4.291 -14.950 15.067 1.00 31.06 417 LEU A CA 1
ATOM 3394 C C . LEU A 1 417 ? -3.364 -16.111 14.696 1.00 31.06 417 LEU A C 1
ATOM 3396 O O . LEU A 1 417 ? -3.035 -16.948 15.540 1.00 31.06 417 LEU A O 1
ATOM 3400 N N . VAL A 1 418 ? -2.965 -16.191 13.429 1.00 27.47 418 VAL A N 1
ATOM 3401 C CA . VAL A 1 418 ? -1.925 -17.128 13.011 1.00 27.47 418 VAL A CA 1
ATOM 3402 C C . VAL A 1 418 ? -0.591 -16.644 13.590 1.00 27.47 418 VAL A C 1
ATOM 3404 O O . VAL A 1 418 ? -0.010 -15.671 13.135 1.00 27.47 418 VAL A O 1
ATOM 3407 N N . ASN A 1 419 ? -0.149 -17.391 14.604 1.00 29.41 419 ASN A N 1
ATOM 3408 C CA . ASN A 1 419 ? 1.209 -17.581 15.119 1.00 29.41 419 ASN A CA 1
ATOM 3409 C C . ASN A 1 419 ? 1.953 -16.400 15.766 1.00 29.41 419 ASN A C 1
ATOM 3411 O O . ASN A 1 419 ? 2.808 -15.760 15.167 1.00 29.41 419 ASN A O 1
ATOM 3415 N N . GLN A 1 420 ? 1.810 -16.320 17.092 1.00 36.03 420 GLN A N 1
ATOM 3416 C CA . GLN A 1 420 ? 2.979 -16.211 17.968 1.00 36.03 420 GLN A CA 1
ATOM 3417 C C . GLN A 1 420 ? 3.600 -17.607 18.123 1.00 36.03 420 GLN A C 1
ATOM 3419 O O . GLN A 1 420 ? 2.944 -18.497 18.659 1.00 36.03 420 GLN A O 1
ATOM 3424 N N . ASN A 1 421 ? 4.831 -17.802 17.643 1.00 25.39 421 ASN A N 1
ATOM 3425 C CA . ASN A 1 421 ? 5.799 -18.752 18.202 1.00 25.39 421 ASN A CA 1
ATOM 3426 C C . ASN A 1 421 ? 7.207 -18.494 17.630 1.00 25.39 421 ASN A C 1
ATOM 3428 O O . ASN A 1 421 ? 7.448 -18.745 16.449 1.00 25.39 421 ASN A O 1
ATOM 3432 N N . ILE A 1 422 ? 8.101 -18.117 18.558 1.00 31.03 422 ILE A N 1
ATOM 3433 C CA . ILE A 1 422 ? 9.574 -17.968 18.509 1.00 31.03 422 ILE A CA 1
ATOM 3434 C C . ILE A 1 422 ? 10.109 -16.662 17.918 1.00 31.03 422 ILE A C 1
ATOM 3436 O O . ILE A 1 422 ? 10.081 -16.486 16.682 1.00 31.03 422 ILE A O 1
#

pLDDT: mean 83.2, std 18.45, range [25.39, 98.62]

Organism: NCBI:txid1344418

Radius of gyration: 31.14 Å; chains: 1; bounding box: 56×105×92 Å

Secondary structure (DSSP, 8-state):
------------------PPP-PEEP-TTTHIIIIISSSSEEEEEEE-TT-HHHHHHHHHHHHHHHHHTT-SSEEEEEEETTT-HHHHHHTT--SSSEEEEEPTT---PEE--S-SSHHHHHHHHHHHH---------TTT--EEE--TTTHHHHHHSSSSEEEEEEE-TT-HHHHHHHHHHHHHHHHTGGGTTTEEEEEEETTTS--HHHHHHTT--SSSEEEEE-S---SHHHHHHS-EE--S--SHHHHHHHHHHHH---B-TTSSB-TTTT---HHHHHHHHHHHHHHHH-SS--HHHHHHHHHHHHHHHHHHHTT-GGGHHHHHHHHHHHHHHHTT-THHHHHHHHHHHHHHHHHGGGS-HHHHHHHHHHHHHHHHT-HHHHHHHHHHHHHHHHTT--S---TTS----S-------